Protein AF-0000000076754821 (afdb_homodimer)

Solvent-accessible surface area (backbone atoms only — not comparable to full-atom values): 29978 Å² total; per-residue (Å²): 124,89,83,56,94,43,73,65,55,43,49,50,39,34,31,63,66,45,50,56,69,56,23,41,58,50,40,59,73,61,55,63,76,70,55,84,52,38,42,47,30,32,35,36,52,36,34,38,50,46,60,94,40,93,91,44,78,68,38,46,29,34,50,30,28,48,34,79,29,52,73,53,57,70,22,40,30,56,48,52,44,71,50,54,83,87,37,30,65,67,54,33,46,41,51,37,40,27,59,53,24,62,43,87,67,59,74,90,36,52,41,82,65,49,74,50,35,52,62,70,52,34,85,69,47,65,44,31,31,43,29,30,40,32,53,36,58,37,81,62,72,72,66,73,37,21,52,93,50,56,89,30,49,43,53,21,37,48,38,34,40,90,89,65,43,83,40,38,27,32,66,84,81,66,40,75,61,73,75,44,29,72,59,43,59,56,53,51,50,51,51,52,51,51,53,54,67,24,55,70,67,57,46,67,72,59,60,19,46,53,81,61,37,37,70,66,55,54,47,54,60,53,54,35,52,45,40,77,87,56,53,93,54,52,72,68,61,47,52,58,55,45,53,74,45,33,44,70,40,78,70,48,64,42,74,63,45,96,84,60,62,57,45,64,19,24,28,76,42,67,41,75,90,98,123,90,83,57,94,42,73,64,54,42,50,50,39,34,31,63,68,45,51,55,70,57,24,41,58,50,39,58,72,59,57,62,76,72,54,85,52,39,42,45,30,32,35,37,51,34,35,37,50,46,59,94,41,94,90,47,79,67,39,46,29,35,49,30,29,48,34,78,30,52,74,53,57,70,22,41,30,56,47,50,44,71,50,54,84,88,37,29,66,67,54,33,46,41,50,37,41,29,59,52,24,62,43,84,68,60,75,90,38,51,41,81,66,50,74,50,34,52,62,72,52,36,86,72,46,66,45,33,32,44,30,30,39,33,53,36,57,39,81,63,73,71,66,75,36,21,52,93,50,56,90,28,50,42,54,21,37,48,38,34,39,91,89,66,44,84,41,38,26,32,66,84,80,65,41,76,61,75,76,45,30,70,58,42,58,58,53,50,51,52,50,50,50,51,53,53,68,24,55,70,68,56,45,67,70,58,61,20,45,54,81,61,36,37,69,67,53,54,48,54,61,52,54,34,54,42,39,77,87,56,53,94,54,53,72,68,60,47,50,59,56,46,54,73,44,33,44,72,40,79,71,48,63,43,74,63,43,96,83,59,60,58,44,64,20,22,29,75,42,66,43,75,89,100

Structure (mmCIF, N/CA/C/O backbone):
data_AF-0000000076754821-model_v1
#
loop_
_entity.id
_entity.type
_entity.pdbx_description
1 polymer 'Hydrolase, NUDIX family'
#
loop_
_atom_site.group_PDB
_atom_site.id
_atom_site.type_symbol
_atom_site.label_atom_id
_atom_site.label_alt_id
_atom_site.label_comp_id
_atom_site.label_asym_id
_atom_site.label_entity_id
_atom_site.label_seq_id
_atom_site.pdbx_PDB_ins_code
_atom_site.Cartn_x
_atom_site.Cartn_y
_atom_site.Cartn_z
_atom_site.occupancy
_atom_site.B_iso_or_equiv
_atom_site.auth_seq_id
_atom_site.auth_comp_id
_atom_site.auth_asym_id
_atom_site.auth_atom_id
_atom_site.pdbx_PDB_model_num
ATOM 1 N N . MET A 1 1 ? -34.969 -22.25 -16.438 1 53.53 1 MET A N 1
ATOM 2 C CA . MET A 1 1 ? -33.906 -22.297 -15.438 1 53.53 1 MET A CA 1
ATOM 3 C C . MET A 1 1 ? -33.531 -23.734 -15.094 1 53.53 1 MET A C 1
ATOM 5 O O . MET A 1 1 ? -34.406 -24.578 -14.898 1 53.53 1 MET A O 1
ATOM 9 N N . PRO A 1 2 ? -32.281 -24 -15.359 1 64.25 2 PRO A N 1
ATOM 10 C CA . PRO A 1 2 ? -31.953 -25.391 -15.031 1 64.25 2 PRO A CA 1
ATOM 11 C C . PRO A 1 2 ? -32.375 -25.781 -13.625 1 64.25 2 PRO A C 1
ATOM 13 O O . PRO A 1 2 ? -32.375 -24.953 -12.711 1 64.25 2 PRO A O 1
ATOM 16 N N . GLU A 1 3 ? -33.25 -26.688 -13.469 1 73 3 GLU A N 1
ATOM 17 C CA . GLU A 1 3 ? -33.625 -27.25 -12.18 1 73 3 GLU A CA 1
ATOM 18 C C . GLU A 1 3 ? -32.469 -28.031 -11.562 1 73 3 GLU A C 1
ATOM 20 O O . GLU A 1 3 ? -31.781 -28.766 -12.25 1 73 3 GLU A O 1
ATOM 25 N N . PHE A 1 4 ? -32.062 -27.547 -10.336 1 74.19 4 PHE A N 1
ATOM 26 C CA . PHE A 1 4 ? -30.938 -28.188 -9.688 1 74.19 4 PHE A CA 1
ATOM 27 C C . PHE A 1 4 ? -31.391 -29.016 -8.5 1 74.19 4 PHE A C 1
ATOM 29 O O . PHE A 1 4 ? -32.375 -28.672 -7.816 1 74.19 4 PHE A O 1
ATOM 36 N N . LYS A 1 5 ? -30.719 -30.156 -8.305 1 75.31 5 LYS A N 1
ATOM 37 C CA . LYS A 1 5 ? -31.047 -31.094 -7.227 1 75.31 5 LYS A CA 1
ATOM 38 C C . LYS A 1 5 ? -30.812 -30.453 -5.859 1 75.31 5 LYS A C 1
ATOM 40 O O . LYS A 1 5 ? -31.594 -30.688 -4.926 1 75.31 5 LYS A O 1
ATOM 45 N N . ASP A 1 6 ? -29.828 -29.781 -5.672 1 78.12 6 ASP A N 1
ATOM 46 C CA . ASP A 1 6 ? -29.453 -29.078 -4.441 1 78.12 6 ASP A CA 1
ATOM 47 C C . ASP A 1 6 ? -28.609 -27.844 -4.742 1 78.12 6 ASP A C 1
ATOM 49 O O . ASP A 1 6 ? -28.219 -27.625 -5.887 1 78.12 6 ASP A O 1
ATOM 53 N N . PRO A 1 7 ? -28.562 -27.062 -3.75 1 76.38 7 PRO A N 1
ATOM 54 C CA . PRO A 1 7 ? -27.828 -25.797 -3.926 1 76.38 7 PRO A CA 1
ATOM 55 C C . PRO A 1 7 ? -26.391 -26.016 -4.387 1 76.38 7 PRO A C 1
ATOM 57 O O . PRO A 1 7 ? -25.828 -25.188 -5.113 1 76.38 7 PRO A O 1
ATOM 60 N N . GLN A 1 8 ? -25.859 -27.078 -4.047 1 78.88 8 GLN A N 1
ATOM 61 C CA . GLN A 1 8 ? -24.469 -27.359 -4.426 1 78.88 8 GLN A CA 1
ATOM 62 C C . GLN A 1 8 ? -24.359 -27.641 -5.922 1 78.88 8 GLN A C 1
ATOM 64 O O . GLN A 1 8 ? -23.406 -27.219 -6.574 1 78.88 8 GLN A O 1
ATOM 69 N N . ALA A 1 9 ? -25.234 -28.375 -6.371 1 82 9 ALA A N 1
ATOM 70 C CA . ALA A 1 9 ? -25.266 -28.672 -7.801 1 82 9 ALA A CA 1
ATOM 71 C C . ALA A 1 9 ? -25.484 -27.406 -8.625 1 82 9 ALA A C 1
ATOM 73 O O . ALA A 1 9 ? -24.906 -27.25 -9.695 1 82 9 ALA A O 1
ATOM 74 N N . GLU A 1 10 ? -26.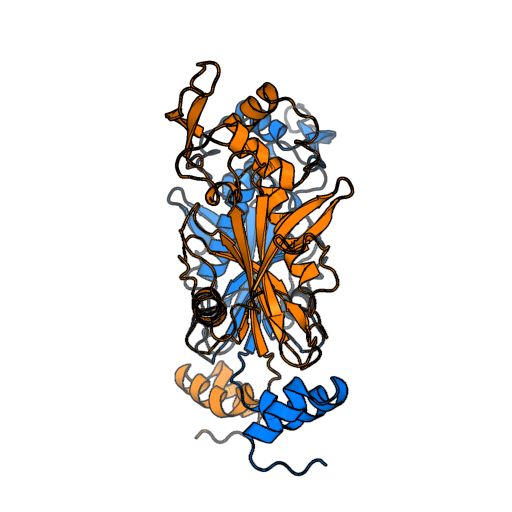359 -26.609 -8.094 1 79.75 10 GLU A N 1
ATOM 75 C CA . GLU A 1 10 ? -26.594 -25.328 -8.75 1 79.75 10 GLU A CA 1
ATOM 76 C C . GLU A 1 10 ? -25.328 -24.484 -8.812 1 79.75 10 GLU A C 1
ATOM 78 O O . GLU A 1 10 ? -24.969 -23.969 -9.875 1 79.75 10 GLU A O 1
ATOM 83 N N . LYS A 1 11 ? -24.703 -24.469 -7.734 1 79.44 11 LYS A N 1
ATOM 84 C CA . LYS A 1 11 ? -23.453 -23.719 -7.656 1 79.44 11 LYS A CA 1
ATOM 85 C C . LYS A 1 11 ? -22.406 -24.281 -8.625 1 79.44 11 LYS A C 1
ATOM 87 O O . LYS A 1 11 ? -21.75 -23.531 -9.344 1 79.44 11 LYS A O 1
ATOM 92 N N . HIS A 1 12 ? -22.297 -25.5 -8.617 1 82.88 12 HIS A N 1
ATOM 93 C CA . HIS A 1 12 ? -21.344 -26.141 -9.5 1 82.88 12 HIS A CA 1
ATOM 94 C C . HIS A 1 12 ? -21.641 -25.844 -10.969 1 82.88 12 HIS A C 1
ATOM 96 O O . HIS A 1 12 ? -20.734 -25.562 -11.75 1 82.88 12 HIS A O 1
ATOM 102 N N . TYR A 1 13 ? -22.859 -25.922 -11.328 1 82.88 13 TYR A N 1
ATOM 103 C CA . TYR A 1 13 ? -23.281 -25.656 -12.703 1 82.88 13 TYR A CA 1
ATOM 104 C C . TYR A 1 13 ? -22.906 -24.234 -13.125 1 82.88 13 TYR A C 1
ATOM 106 O O . TYR A 1 13 ? -22.266 -24.047 -14.164 1 82.88 13 TYR A O 1
ATOM 114 N N . TYR A 1 14 ? -23.172 -23.297 -12.383 1 83.06 14 TYR A N 1
ATOM 115 C CA . TYR A 1 14 ? -22.938 -21.906 -12.766 1 83.06 14 TYR A CA 1
ATOM 116 C C . TYR A 1 14 ? -21.438 -21.578 -12.711 1 83.06 14 TYR A C 1
ATOM 118 O O . TYR A 1 14 ? -20.953 -20.781 -13.5 1 83.06 14 TYR A O 1
ATOM 126 N N . GLU A 1 15 ? -20.766 -22.344 -11.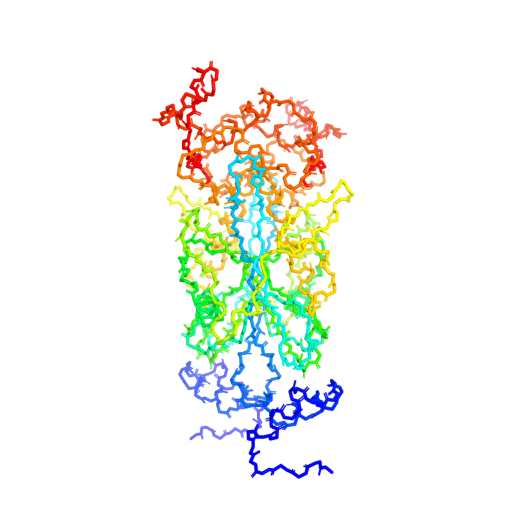898 1 82.25 15 GLU A N 1
ATOM 127 C CA . GLU A 1 15 ? -19.328 -22.078 -11.734 1 82.25 15 GLU A CA 1
ATOM 128 C C . GLU A 1 15 ? -18.531 -22.688 -12.867 1 82.25 15 GLU A C 1
ATOM 130 O O . GLU A 1 15 ? -17.453 -22.188 -13.219 1 82.25 15 GLU A O 1
ATOM 135 N N . THR A 1 16 ? -19.094 -23.781 -13.438 1 83.06 16 THR A N 1
ATOM 136 C CA . THR A 1 16 ? -18.203 -24.547 -14.312 1 83.06 16 THR A CA 1
ATOM 137 C C . THR A 1 16 ? -18.844 -24.766 -15.672 1 83.06 16 THR A C 1
ATOM 139 O O . THR A 1 16 ? -18.141 -25 -16.656 1 83.06 16 THR A O 1
ATOM 142 N N . GLU A 1 17 ? -20.125 -24.719 -15.719 1 83.44 17 GLU A N 1
ATOM 143 C CA . GLU A 1 17 ? -20.812 -25.141 -16.938 1 83.44 17 GLU A CA 1
ATOM 144 C C . GLU A 1 17 ? -21.484 -23.969 -17.625 1 83.44 17 GLU A C 1
ATOM 146 O O . GLU A 1 17 ? -21.469 -23.875 -18.859 1 83.44 17 GLU A O 1
ATOM 151 N N . ALA A 1 18 ? -22.016 -23.062 -16.859 1 80.75 18 ALA A N 1
ATOM 152 C CA . ALA A 1 18 ? -22.734 -21.922 -17.406 1 80.75 18 ALA A CA 1
ATOM 153 C C . ALA A 1 18 ? -21.781 -20.906 -18.016 1 80.75 18 ALA A C 1
ATOM 155 O O . ALA A 1 18 ? -20.562 -21.031 -17.875 1 80.75 18 ALA A O 1
ATOM 156 N N . SER A 1 19 ? -22.312 -20.047 -18.828 1 84.31 19 SER A N 1
ATOM 157 C CA . SER A 1 19 ? -21.5 -18.938 -19.344 1 84.31 19 SER A CA 1
ATOM 158 C C . SER A 1 19 ? -21.109 -17.969 -18.234 1 84.31 19 SER A C 1
ATOM 160 O O . SER A 1 19 ? -21.719 -17.969 -17.156 1 84.31 19 SER A O 1
ATOM 162 N N . GLN A 1 20 ? -20.125 -17.266 -18.547 1 84 20 GLN A N 1
ATOM 163 C CA . GLN A 1 20 ? -19.688 -16.281 -17.547 1 84 20 GLN A CA 1
ATOM 164 C C . GLN A 1 20 ? -20.812 -15.297 -17.219 1 84 20 GLN A C 1
ATOM 166 O O . GLN A 1 20 ? -21 -14.922 -16.062 1 84 20 GLN A O 1
ATOM 171 N N . GLU A 1 21 ? -21.531 -14.836 -18.234 1 82.94 21 GLU A N 1
ATOM 172 C CA . GLU A 1 21 ? -22.625 -13.898 -18.031 1 82.94 21 GLU A CA 1
ATOM 173 C C . GLU A 1 21 ? -23.703 -14.484 -17.125 1 82.94 21 GLU A C 1
ATOM 175 O O . GLU A 1 21 ? -24.203 -13.797 -16.234 1 82.94 21 GLU A O 1
ATOM 180 N N . GLU A 1 22 ? -24.016 -15.789 -17.391 1 81.81 22 GLU A N 1
ATOM 181 C CA . GLU A 1 22 ? -25.016 -16.469 -16.547 1 81.81 22 GLU A CA 1
ATOM 182 C C . GLU A 1 22 ? -24.516 -16.609 -15.117 1 81.81 22 GLU A C 1
ATOM 184 O O . GLU A 1 22 ? -25.297 -16.438 -14.172 1 81.81 22 GLU A O 1
ATOM 189 N N . PHE A 1 23 ? -23.312 -16.922 -15.031 1 81.44 23 PHE A N 1
ATOM 190 C CA . PHE A 1 23 ? -22.734 -17.047 -13.703 1 81.44 23 PHE A CA 1
ATOM 191 C C . PHE A 1 23 ? -22.812 -15.719 -12.945 1 81.44 23 PHE A C 1
ATOM 193 O O . PHE A 1 23 ? -23.219 -15.688 -11.781 1 81.44 23 PHE A O 1
ATOM 200 N N . LEU A 1 24 ? -22.422 -14.617 -13.625 1 81.12 24 LEU A N 1
ATOM 201 C CA . LEU A 1 24 ? -22.406 -13.312 -12.969 1 81.12 24 LEU A CA 1
ATOM 202 C C . LEU A 1 24 ? -23.812 -12.922 -12.5 1 81.12 24 LEU A C 1
ATOM 204 O O . LEU A 1 24 ? -23.969 -12.367 -11.414 1 81.12 24 LEU A O 1
ATOM 208 N N . SER A 1 25 ? -24.812 -13.125 -13.305 1 76.88 25 SER A N 1
ATOM 209 C CA . SER A 1 25 ? -26.188 -12.836 -12.938 1 76.88 25 SER A CA 1
ATOM 210 C C . SER A 1 25 ? -26.625 -13.664 -11.734 1 76.88 25 SER A C 1
ATOM 212 O O . SER A 1 25 ? -27.266 -13.141 -10.812 1 76.88 25 SER A O 1
ATOM 214 N N . TRP A 1 26 ? -26.281 -14.953 -11.797 1 75 26 TRP A N 1
ATOM 215 C CA . TRP A 1 26 ? -26.609 -15.867 -10.711 1 75 26 TRP A CA 1
ATOM 216 C C . TRP A 1 26 ? -25.906 -15.461 -9.422 1 75 26 TRP A C 1
ATOM 218 O O . TRP A 1 26 ? -26.5 -15.461 -8.352 1 75 26 TRP A O 1
ATOM 228 N N . TYR A 1 27 ? -24.625 -15.148 -9.531 1 76.25 27 TYR A N 1
ATOM 229 C CA . TYR A 1 27 ? -23.781 -14.797 -8.398 1 76.25 27 TYR A CA 1
ATOM 230 C C . TYR A 1 27 ? -24.281 -13.539 -7.703 1 76.25 27 TYR A C 1
ATOM 232 O O . TYR A 1 27 ? -24.328 -13.477 -6.473 1 76.25 27 TYR A O 1
ATOM 240 N N . GLN A 1 28 ? -24.672 -12.539 -8.391 1 72.06 28 GLN A N 1
ATOM 241 C CA . GLN A 1 28 ? -25.156 -11.273 -7.859 1 72.06 28 GLN A CA 1
ATOM 242 C C . GLN A 1 28 ? -26.438 -11.469 -7.047 1 72.06 28 GLN A C 1
ATOM 244 O O . GLN A 1 28 ? -26.703 -10.734 -6.098 1 72.06 28 GLN A O 1
ATOM 249 N N . LYS A 1 29 ? -27.172 -12.469 -7.473 1 68.44 29 LYS A N 1
ATOM 250 C CA . LYS A 1 29 ? -28.469 -12.695 -6.828 1 68.44 29 LYS A CA 1
ATOM 251 C C . LYS A 1 29 ? -28.312 -13.531 -5.562 1 68.44 29 LYS A C 1
ATOM 253 O O . LYS A 1 29 ? -29.094 -13.398 -4.621 1 68.44 29 LYS A O 1
ATOM 258 N N . GLN A 1 30 ? -27.328 -14.477 -5.547 1 63.69 30 GLN A N 1
ATOM 259 C CA . GLN A 1 30 ? -27.281 -15.461 -4.469 1 63.69 30 GLN A CA 1
ATOM 260 C C . GLN A 1 30 ? -26.188 -15.109 -3.459 1 63.69 30 GLN A C 1
ATOM 262 O O . GLN A 1 30 ? -26.453 -15 -2.262 1 63.69 30 GLN A O 1
ATOM 267 N N . GLU A 1 31 ? -24.922 -15.219 -3.799 1 55.06 31 GLU A N 1
ATOM 268 C CA . GLU A 1 31 ? -23.781 -15.398 -2.92 1 55.06 31 GLU A CA 1
ATOM 269 C C . GLU A 1 31 ? -23.219 -14.062 -2.459 1 55.06 31 GLU A C 1
ATOM 271 O O . GLU A 1 31 ? -22.844 -13.898 -1.293 1 55.06 31 GLU A O 1
ATOM 276 N N . PHE A 1 32 ? -23.172 -13.109 -3.297 1 53.16 32 PHE A N 1
ATOM 277 C CA . PHE A 1 32 ? -22.422 -11.906 -2.973 1 53.16 32 PHE A CA 1
ATOM 278 C C . PHE A 1 32 ? -23.047 -11.172 -1.794 1 53.16 32 PHE A C 1
ATOM 280 O O . PHE A 1 32 ? -22.344 -10.672 -0.917 1 53.16 32 PHE A O 1
ATOM 287 N N . PRO A 1 33 ? -24.312 -11.391 -1.647 1 54.88 33 PRO A N 1
ATOM 288 C CA . PRO A 1 33 ? -24.922 -10.641 -0.546 1 54.88 33 PRO A CA 1
ATOM 289 C C . PRO A 1 33 ? -24.594 -11.227 0.823 1 54.88 33 PRO A C 1
ATOM 291 O O . PRO A 1 33 ? -24.703 -10.539 1.84 1 54.88 33 PRO A O 1
ATOM 294 N N . ASN A 1 34 ? -24 -12.445 0.832 1 63.81 34 ASN A N 1
ATOM 295 C CA . ASN A 1 34 ? -24 -13.086 2.141 1 63.81 34 ASN A CA 1
ATOM 296 C C . ASN A 1 34 ? -22.625 -13.078 2.773 1 63.81 34 ASN A C 1
ATOM 298 O O . ASN A 1 34 ? -22.438 -13.555 3.896 1 63.81 34 ASN A O 1
ATOM 302 N N . TYR A 1 35 ? -21.656 -12.484 2.145 1 74.81 35 TYR A N 1
ATOM 303 C CA . TYR A 1 35 ? -20.328 -12.461 2.764 1 74.81 35 TYR A CA 1
ATOM 304 C C . TYR A 1 35 ? -20.109 -11.156 3.516 1 74.81 35 TYR A C 1
ATOM 306 O O . TYR A 1 35 ? -20.516 -10.086 3.055 1 74.81 35 TYR A O 1
ATOM 314 N N . PRO A 1 36 ? -19.562 -11.344 4.789 1 86 36 PRO A N 1
ATOM 315 C CA . PRO A 1 36 ? -19.219 -10.102 5.484 1 86 36 PRO A CA 1
ATOM 316 C C . PRO A 1 36 ? -18.25 -9.234 4.695 1 86 36 PRO A C 1
ATOM 318 O O . PRO A 1 36 ? -17.344 -9.75 4.031 1 86 36 PRO A O 1
ATOM 321 N N . LYS A 1 37 ? -18.578 -7.992 4.66 1 90.88 37 LYS A N 1
ATOM 322 C CA . LYS A 1 37 ? -17.734 -7.023 3.955 1 90.88 37 LYS A CA 1
ATOM 323 C C . LYS A 1 37 ? -17.344 -5.875 4.875 1 90.88 37 LYS A C 1
ATOM 325 O O . LYS A 1 37 ? -18.156 -5.371 5.641 1 90.88 37 LYS A O 1
ATOM 330 N N . PRO A 1 38 ? -16.094 -5.504 4.84 1 94 38 PRO A N 1
ATOM 331 C CA . PRO A 1 38 ? -15.688 -4.332 5.621 1 94 38 PRO A CA 1
ATOM 332 C C . PRO A 1 38 ? -16.078 -3.014 4.957 1 94 38 PRO A C 1
ATOM 334 O O . PRO A 1 38 ? -16.281 -2.969 3.74 1 94 38 PRO A O 1
ATOM 337 N N . ALA A 1 39 ? -16.266 -1.979 5.84 1 93.75 39 ALA A N 1
ATOM 338 C CA . ALA A 1 39 ? -16.219 -0.632 5.273 1 93.75 39 ALA A CA 1
ATOM 339 C C . ALA A 1 39 ? -14.812 -0.26 4.836 1 93.75 39 ALA A C 1
ATOM 341 O O . ALA A 1 39 ? -13.828 -0.761 5.395 1 93.75 39 ALA A O 1
ATOM 342 N N . LEU A 1 40 ? -14.75 0.539 3.818 1 96.81 40 LEU A N 1
ATOM 343 C CA . LEU A 1 40 ? -13.461 0.972 3.291 1 96.81 40 LEU A CA 1
ATOM 344 C C . LEU A 1 40 ? -13.312 2.486 3.398 1 96.81 40 LEU A C 1
ATOM 346 O O . LEU A 1 40 ? -14.172 3.234 2.934 1 96.81 40 LEU A O 1
ATOM 350 N N . THR A 1 41 ? -12.211 2.924 4.078 1 97.38 41 THR A N 1
ATOM 351 C CA . THR A 1 41 ? -11.906 4.348 4.184 1 97.38 41 THR A CA 1
ATOM 352 C C . THR A 1 41 ? -10.523 4.652 3.627 1 97.38 41 THR A C 1
ATOM 354 O O . THR A 1 41 ? -9.742 3.738 3.355 1 97.38 41 THR A O 1
ATOM 357 N N . VAL A 1 42 ? -10.281 5.906 3.318 1 98.5 42 VAL A N 1
ATOM 358 C CA . VAL A 1 42 ? -8.93 6.41 3.104 1 98.5 42 VAL A CA 1
ATOM 359 C C . VAL A 1 42 ? -8.531 7.34 4.25 1 98.5 42 VAL A C 1
ATOM 361 O O . VAL A 1 42 ? -9.383 8.047 4.801 1 98.5 42 VAL A O 1
ATOM 364 N N . ASP A 1 43 ? -7.344 7.289 4.66 1 98.56 43 ASP A N 1
ATOM 365 C CA . ASP A 1 43 ? -6.695 8.219 5.586 1 98.56 43 ASP A CA 1
ATOM 366 C C . ASP A 1 43 ? -5.465 8.859 4.949 1 98.56 43 ASP A C 1
ATOM 368 O O . ASP A 1 43 ? -4.656 8.172 4.32 1 98.56 43 ASP A O 1
ATOM 372 N N . ASN A 1 44 ? -5.305 10.148 5.078 1 98.38 44 ASN A N 1
ATOM 373 C CA . ASN A 1 44 ? -4.328 10.859 4.254 1 98.38 44 ASN A CA 1
ATOM 374 C C . ASN A 1 44 ? -3.314 11.609 5.105 1 98.38 44 ASN A C 1
ATOM 376 O O . ASN A 1 44 ? -3.682 12.5 5.879 1 98.38 44 ASN A O 1
ATOM 380 N N . VAL A 1 45 ? -2.055 11.195 4.984 1 98.56 45 VAL A N 1
ATOM 381 C CA . VAL A 1 45 ? -0.931 11.93 5.551 1 98.56 45 VAL A CA 1
ATOM 382 C C . VAL A 1 45 ? -0.54 13.07 4.613 1 98.56 45 VAL A C 1
ATOM 384 O O . VAL A 1 45 ? 0.234 12.875 3.674 1 98.56 45 VAL A O 1
ATOM 387 N N . ILE A 1 46 ? -1.061 14.227 4.871 1 97.38 46 ILE A N 1
ATOM 388 C CA . ILE A 1 46 ? -0.852 15.383 4.008 1 97.38 46 ILE A CA 1
ATOM 389 C C . ILE A 1 46 ? 0.272 16.25 4.57 1 97.38 46 ILE A C 1
ATOM 391 O O . ILE A 1 46 ? 0.158 16.797 5.676 1 97.38 46 ILE A O 1
ATOM 395 N N . LEU A 1 47 ? 1.309 16.438 3.762 1 96.94 47 LEU A N 1
ATOM 396 C CA . LEU A 1 47 ? 2.521 17.109 4.219 1 96.94 47 LEU A CA 1
ATOM 397 C C . LEU A 1 47 ? 2.762 18.391 3.436 1 96.94 47 LEU A C 1
ATOM 399 O O . LEU A 1 47 ? 2.502 18.453 2.232 1 96.94 47 LEU A O 1
ATOM 403 N N . ARG A 1 48 ? 3.281 19.359 4.098 1 94.62 48 ARG A N 1
ATOM 404 C CA . ARG A 1 48 ? 3.793 20.562 3.449 1 94.62 48 ARG A CA 1
ATOM 405 C C . ARG A 1 48 ? 5.082 21.031 4.117 1 94.62 48 ARG A C 1
ATOM 407 O O . ARG A 1 48 ? 5.344 20.703 5.273 1 94.62 48 ARG A O 1
ATOM 414 N N . TRP A 1 49 ? 5.91 21.656 3.301 1 93 49 TRP A N 1
ATOM 415 C CA . TRP A 1 49 ? 7.082 22.391 3.783 1 93 49 TRP A CA 1
ATOM 416 C C . TRP A 1 49 ? 6.77 23.859 3.965 1 93 49 TRP A C 1
ATOM 418 O O . TRP A 1 49 ? 6.387 24.547 3.01 1 93 49 TRP A O 1
ATOM 428 N N . TYR A 1 50 ? 6.883 24.297 5.266 1 90.75 50 TYR A N 1
ATOM 429 C CA . TYR A 1 50 ? 6.336 25.625 5.551 1 90.75 50 TYR A CA 1
ATOM 430 C C . TYR A 1 50 ? 7.305 26.438 6.391 1 90.75 50 TYR A C 1
ATOM 432 O O . TYR A 1 50 ? 7.918 25.922 7.328 1 90.75 50 TYR A O 1
ATOM 440 N N . GLN A 1 51 ? 7.449 27.703 5.973 1 85.81 51 GLN A N 1
ATOM 441 C CA . GLN A 1 51 ? 8.211 28.703 6.719 1 85.81 51 GLN A CA 1
ATOM 442 C C . GLN A 1 51 ? 7.371 29.938 6.988 1 85.81 51 GLN A C 1
ATOM 444 O O . GLN A 1 51 ? 7.043 30.688 6.066 1 85.81 51 GLN A O 1
ATOM 449 N N . ALA A 1 52 ? 7.016 30.109 8.273 1 78 52 ALA A N 1
ATOM 450 C CA . ALA A 1 52 ? 6.168 31.25 8.648 1 78 52 ALA A CA 1
ATOM 451 C C . ALA A 1 52 ? 6.93 32.562 8.523 1 78 52 ALA A C 1
ATOM 453 O O . ALA A 1 52 ? 6.391 33.562 8.039 1 78 52 ALA A O 1
ATOM 454 N N . ASP A 1 53 ? 8.133 32.594 9.062 1 82.31 53 ASP A N 1
ATOM 455 C CA . ASP A 1 53 ? 9.023 33.75 9.094 1 82.31 53 ASP A CA 1
ATOM 456 C C . ASP A 1 53 ? 10.383 33.406 8.484 1 82.31 53 ASP A C 1
ATOM 458 O O . ASP A 1 53 ? 10.992 32.406 8.828 1 82.31 53 ASP A O 1
ATOM 462 N N . PRO A 1 54 ? 10.781 34.219 7.574 1 78.5 54 PRO A N 1
ATOM 463 C CA . PRO A 1 54 ? 12.07 33.969 6.938 1 78.5 54 PRO A CA 1
ATOM 464 C C . PRO A 1 54 ? 13.203 33.812 7.949 1 78.5 54 PRO A C 1
ATOM 466 O O . PRO A 1 54 ? 14.234 33.188 7.633 1 78.5 54 PRO A O 1
ATOM 469 N N . GLU A 1 55 ? 12.977 34.375 9.109 1 83.31 55 GLU A N 1
ATOM 470 C CA . GLU A 1 55 ? 14.016 34.281 10.133 1 83.31 55 GLU A CA 1
ATOM 471 C C . GLU A 1 55 ? 13.93 32.969 10.906 1 83.31 55 GLU A C 1
ATOM 473 O O . GLU A 1 55 ? 14.852 32.625 11.641 1 83.31 55 GLU A O 1
ATOM 478 N N . GLU A 1 56 ? 12.852 32.281 10.656 1 83.69 56 GLU A N 1
ATOM 479 C CA . GLU A 1 56 ? 12.656 30.984 11.336 1 83.69 56 GLU A CA 1
ATOM 480 C C . GLU A 1 56 ? 12.977 29.812 10.414 1 83.69 56 GLU A C 1
ATOM 482 O O . GLU A 1 56 ? 12.852 29.922 9.195 1 83.69 56 GLU A O 1
ATOM 487 N N . ALA A 1 57 ? 13.367 28.766 11.023 1 87.12 57 ALA A N 1
ATOM 488 C CA . ALA A 1 57 ? 13.656 27.562 10.25 1 87.12 57 ALA A CA 1
ATOM 489 C C . ALA A 1 57 ? 12.375 26.969 9.672 1 87.12 57 ALA A C 1
ATOM 491 O O . ALA A 1 57 ? 11.328 26.969 10.32 1 87.12 57 ALA A O 1
ATOM 492 N N . PRO A 1 58 ? 12.453 26.547 8.422 1 89.81 58 PRO A N 1
ATOM 493 C CA . PRO A 1 58 ? 11.289 25.859 7.859 1 89.81 58 PRO A CA 1
ATOM 494 C C . PRO A 1 58 ? 10.969 24.547 8.586 1 89.81 58 PRO A C 1
ATOM 496 O O . PRO A 1 58 ? 11.836 23.969 9.242 1 89.81 58 PRO A O 1
ATOM 499 N N . GLN A 1 59 ? 9.695 24.219 8.508 1 92.81 59 GLN A N 1
ATOM 500 C CA . GLN A 1 59 ? 9.219 23.016 9.195 1 92.81 59 GLN A CA 1
ATOM 501 C C . GLN A 1 59 ? 8.445 22.109 8.242 1 92.81 59 GLN A C 1
ATOM 503 O O . GLN A 1 59 ? 7.781 22.594 7.316 1 92.81 59 GLN A O 1
ATOM 508 N N . LEU A 1 60 ? 8.633 20.812 8.469 1 96.12 60 LEU A N 1
ATOM 509 C CA . LEU A 1 60 ? 7.699 19.844 7.871 1 96.12 60 LEU A CA 1
ATOM 510 C C . LEU A 1 60 ? 6.402 19.781 8.672 1 96.12 60 LEU A C 1
ATOM 512 O O . LEU A 1 60 ? 6.426 19.531 9.875 1 96.12 60 LEU A O 1
ATOM 516 N N . GLN A 1 61 ? 5.309 20.016 7.949 1 96.06 61 GLN A N 1
ATOM 517 C CA . GLN A 1 61 ? 4.047 20.062 8.672 1 96.06 61 GLN A CA 1
ATOM 518 C C . GLN A 1 61 ? 3.074 19 8.148 1 96.06 61 GLN A C 1
ATOM 520 O O . GLN A 1 61 ? 3.086 18.688 6.961 1 96.06 61 GLN A O 1
ATOM 525 N N . LEU A 1 62 ? 2.293 18.531 9.055 1 97.12 62 LEU A N 1
ATOM 526 C CA . LEU A 1 62 ? 1.244 17.547 8.82 1 97.12 62 LEU A CA 1
ATOM 527 C C . LEU A 1 62 ? -0.135 18.156 9.047 1 97.12 62 LEU A C 1
ATOM 529 O O . LEU A 1 62 ? -0.359 18.828 10.062 1 97.12 62 LEU A O 1
ATOM 533 N N . LEU A 1 63 ? -1.071 17.906 8.117 1 96.12 63 LEU A N 1
ATOM 534 C CA . LEU A 1 63 ? -2.434 18.406 8.273 1 96.12 63 LEU A CA 1
ATOM 535 C C . LEU A 1 63 ? -3.273 17.438 9.109 1 96.12 63 LEU A C 1
ATOM 537 O O . LEU A 1 63 ? -3.35 16.25 8.805 1 96.12 63 LEU A O 1
ATOM 541 N N . LEU A 1 64 ? -3.844 17.969 10.164 1 96.19 64 LEU A N 1
ATOM 542 C CA . LEU A 1 64 ? -4.766 17.219 11.008 1 96.19 64 LEU A CA 1
ATOM 543 C C . LEU A 1 64 ? -6.109 17.922 11.109 1 96.19 64 LEU A C 1
ATOM 545 O O . LEU A 1 64 ? -6.195 19.141 10.883 1 96.19 64 LEU A O 1
ATOM 549 N N . ILE A 1 65 ? -7.129 17.188 11.406 1 93.19 65 ILE A N 1
ATOM 550 C CA . ILE A 1 65 ? -8.453 17.734 11.664 1 93.19 65 ILE A CA 1
ATOM 551 C C . ILE A 1 65 ? -8.93 17.297 13.047 1 93.19 65 ILE A C 1
ATOM 553 O O . ILE A 1 65 ? -8.656 16.188 13.484 1 93.19 65 ILE A O 1
ATOM 557 N N . LYS A 1 66 ? -9.648 18.172 13.672 1 91.31 66 LYS A N 1
ATOM 558 C CA . LYS A 1 66 ? -10.234 17.828 14.961 1 91.31 66 LYS A CA 1
ATOM 559 C C . LYS A 1 66 ? -11.602 17.172 14.789 1 91.31 66 LYS A C 1
ATOM 561 O O . LYS A 1 66 ? -12.477 17.734 14.117 1 91.31 66 LYS A O 1
ATOM 566 N N . ARG A 1 67 ? -11.781 15.992 15.367 1 89.31 67 ARG A N 1
ATOM 567 C CA . ARG A 1 67 ? -13.047 15.281 15.227 1 89.31 67 ARG A CA 1
ATOM 568 C C . ARG A 1 67 ? -14.148 15.961 16.047 1 89.31 67 ARG A C 1
ATOM 570 O O . ARG A 1 67 ? -13.938 16.297 17.203 1 89.31 67 ARG A O 1
ATOM 577 N N . LYS A 1 68 ? -15.328 16.016 15.469 1 83.19 68 LYS A N 1
ATOM 578 C CA . LYS A 1 68 ? -16.453 16.703 16.094 1 83.19 68 LYS A CA 1
ATOM 579 C C . LYS A 1 68 ? -17.531 15.719 16.516 1 83.19 68 LYS A C 1
ATOM 581 O O . LYS A 1 68 ? -18.609 16.125 16.953 1 83.19 68 LYS A O 1
ATOM 586 N N . ALA A 1 69 ? -17.297 14.477 16.312 1 79.56 69 ALA A N 1
ATOM 587 C CA . ALA A 1 69 ? -18.281 13.445 16.656 1 79.56 69 ALA A CA 1
ATOM 588 C C . ALA A 1 69 ? -17.578 12.195 17.188 1 79.56 69 ALA A C 1
ATOM 590 O O . ALA A 1 69 ? -16.391 11.977 16.938 1 79.56 69 ALA A O 1
ATOM 591 N N . HIS A 1 70 ? -18.438 11.477 17.938 1 84.69 70 HIS A N 1
ATOM 592 C CA . HIS A 1 70 ? -17.953 10.164 18.375 1 84.69 70 HIS A CA 1
ATOM 593 C C . HIS A 1 70 ? -17.766 9.234 17.172 1 84.69 70 HIS A C 1
ATOM 595 O O . HIS A 1 70 ? -18.469 9.367 16.156 1 84.69 70 HIS A O 1
ATOM 601 N N . PRO A 1 71 ? -16.859 8.25 17.203 1 88.94 71 PRO A N 1
ATOM 602 C CA . PRO A 1 71 ? -15.906 8.062 18.312 1 88.94 71 PRO A CA 1
ATOM 603 C C . PRO A 1 71 ? -14.734 9.039 18.266 1 88.94 71 PRO A C 1
ATOM 605 O O . PRO A 1 71 ? -14.523 9.703 17.234 1 88.94 71 PRO A O 1
ATOM 608 N N . PHE A 1 72 ? -13.961 9.203 19.391 1 89.88 72 PHE A N 1
ATOM 609 C CA . PHE A 1 72 ? -12.766 10.031 19.516 1 89.88 72 PHE A CA 1
ATOM 610 C C . PHE A 1 72 ? -13.109 11.508 19.391 1 89.88 72 PHE A C 1
ATOM 612 O O . PHE A 1 72 ? -12.398 12.258 18.719 1 89.88 72 PHE A O 1
ATOM 619 N N . LEU A 1 73 ? -14.258 11.859 19.922 1 86.5 73 LEU A N 1
ATOM 620 C CA . LEU A 1 73 ? -14.664 13.258 19.938 1 86.5 73 LEU A CA 1
ATOM 621 C C . LEU A 1 73 ? -13.562 14.141 20.531 1 86.5 73 LEU A C 1
ATOM 623 O O . LEU A 1 73 ? -13.039 13.836 21.609 1 86.5 73 LEU A O 1
ATOM 627 N N . GLY A 1 74 ? -13.172 15.18 19.719 1 88.5 74 GLY A N 1
ATOM 628 C CA . GLY A 1 74 ? -12.203 16.141 20.219 1 88.5 74 GLY A CA 1
ATOM 629 C C . GLY A 1 74 ? -10.766 15.758 19.906 1 88.5 74 GLY A C 1
ATOM 630 O O . GLY A 1 74 ? -9.844 16.547 20.109 1 88.5 74 GLY A O 1
ATOM 631 N N . HIS A 1 75 ? -10.547 14.539 19.453 1 93.75 75 HIS A N 1
ATOM 632 C CA . HIS A 1 75 ? -9.203 14.102 19.094 1 93.75 75 HIS A CA 1
ATOM 633 C C . HIS A 1 75 ? -8.836 14.555 17.688 1 93.75 75 HIS A C 1
ATOM 635 O O . HIS A 1 75 ? -9.711 14.742 16.828 1 93.75 75 HIS A O 1
ATOM 641 N N . TYR A 1 76 ? -7.578 14.773 17.484 1 96.19 76 TYR A N 1
ATOM 642 C CA . TYR A 1 76 ? -7.086 15.023 16.141 1 96.19 76 TYR A CA 1
ATOM 643 C C . TYR A 1 76 ? -7.035 13.727 15.328 1 96.19 76 TYR A C 1
ATOM 645 O O . TYR A 1 76 ? -6.773 12.656 15.875 1 96.19 76 TYR A O 1
ATOM 653 N N . ALA A 1 77 ? -7.324 13.891 14.047 1 96.75 77 ALA A N 1
ATOM 654 C CA . ALA A 1 77 ? -7.312 12.758 13.125 1 96.75 77 ALA A CA 1
ATOM 655 C C . ALA A 1 77 ? -6.777 13.18 11.758 1 96.75 77 ALA A C 1
ATOM 657 O O . ALA A 1 77 ? -6.727 14.367 11.438 1 96.75 77 ALA A O 1
ATOM 658 N N . LEU A 1 78 ? -6.27 12.18 11.094 1 97.62 78 LEU A N 1
ATOM 659 C CA . LEU A 1 78 ? -5.957 12.391 9.68 1 97.62 78 LEU A CA 1
ATOM 660 C C . LEU A 1 78 ? -7.223 12.672 8.883 1 97.62 78 LEU A C 1
ATOM 662 O O . LEU A 1 78 ? -8.266 12.055 9.117 1 97.62 78 LEU A O 1
ATOM 666 N N . PRO A 1 79 ? -7.102 13.648 7.941 1 96.44 79 PRO A N 1
ATOM 667 C CA . PRO A 1 79 ? -8.242 13.766 7.023 1 96.44 79 PRO A CA 1
ATOM 668 C C . PRO A 1 79 ? -8.516 12.477 6.258 1 96.44 79 PRO A C 1
ATOM 670 O O . PRO A 1 79 ? -7.582 11.766 5.875 1 96.44 79 PRO A O 1
ATOM 673 N N . GLY A 1 80 ? -9.711 12.164 6.078 1 95.75 80 GLY A N 1
ATOM 674 C CA . GLY A 1 80 ? -10.109 10.961 5.367 1 95.75 80 GLY A CA 1
ATOM 675 C C . GLY A 1 80 ? -11.609 10.727 5.375 1 95.75 80 GLY A C 1
ATOM 676 O O . GLY A 1 80 ? -12.375 11.586 5.812 1 95.75 80 GLY A O 1
ATOM 677 N N . GLY A 1 81 ? -12.047 9.578 4.891 1 94.94 81 GLY A N 1
ATOM 678 C CA . GLY A 1 81 ? -13.461 9.234 4.809 1 94.94 81 GLY A CA 1
ATOM 679 C C . GLY A 1 81 ? -13.719 7.969 4.02 1 94.94 81 GLY A C 1
ATOM 680 O O . GLY A 1 81 ? -12.781 7.289 3.6 1 94.94 81 GLY A O 1
ATOM 681 N N . PHE A 1 82 ? -14.945 7.66 3.891 1 94.81 82 PHE A N 1
ATOM 682 C CA . PHE A 1 82 ? -15.359 6.418 3.248 1 94.81 82 PHE A CA 1
ATOM 683 C C . PHE A 1 82 ? -15.164 6.496 1.74 1 94.81 82 PHE A C 1
ATOM 685 O O . PHE A 1 82 ? -15.406 7.539 1.13 1 94.81 82 PHE A O 1
ATOM 692 N N . VAL A 1 83 ? -14.727 5.344 1.17 1 97.06 83 VAL A N 1
ATOM 693 C CA . VAL A 1 83 ? -14.602 5.219 -0.278 1 97.06 83 VAL A CA 1
ATOM 694 C C . VAL A 1 83 ? -15.969 4.906 -0.887 1 97.06 83 VAL A C 1
ATOM 696 O O . VAL A 1 83 ? -16.719 4.094 -0.351 1 97.06 83 VAL A O 1
ATOM 699 N N . GLU A 1 84 ? -16.234 5.547 -1.978 1 95.5 84 GLU A N 1
ATOM 700 C CA . GLU A 1 84 ? -17.5 5.305 -2.686 1 95.5 84 GLU A CA 1
ATOM 701 C C . GLU A 1 84 ? -17.312 4.285 -3.807 1 95.5 84 GLU A C 1
ATOM 703 O O . GLU A 1 84 ? -16.188 4.078 -4.285 1 95.5 84 GLU A O 1
ATOM 708 N N . PRO A 1 85 ? -18.391 3.652 -4.293 1 94.12 85 PRO A N 1
ATOM 709 C CA . PRO A 1 85 ? -18.297 2.523 -5.219 1 94.12 85 PRO A CA 1
ATOM 710 C C . PRO A 1 85 ? -17.703 2.918 -6.57 1 94.12 85 PRO A C 1
ATOM 712 O O . PRO A 1 85 ? -17.109 2.08 -7.258 1 94.12 85 PRO A O 1
ATOM 715 N N . ASP A 1 86 ? -17.797 4.156 -6.992 1 95.56 86 ASP A N 1
ATOM 716 C CA . ASP A 1 86 ? -17.438 4.547 -8.352 1 95.56 86 ASP A CA 1
ATOM 717 C C . ASP A 1 86 ? -16.078 5.246 -8.375 1 95.56 86 ASP A C 1
ATOM 719 O O . ASP A 1 86 ? -15.758 5.945 -9.336 1 95.56 86 ASP A O 1
ATOM 723 N N . GLU A 1 87 ? -15.273 5.059 -7.34 1 97.56 87 GLU A N 1
ATOM 724 C CA . GLU A 1 87 ? -13.961 5.695 -7.285 1 97.56 87 GLU A CA 1
ATOM 725 C C . GLU A 1 87 ? -12.898 4.73 -6.754 1 97.56 87 GLU A C 1
ATOM 727 O O . GLU A 1 87 ? -13.227 3.758 -6.07 1 97.56 87 GLU A O 1
ATOM 732 N N . ASP A 1 88 ? -11.68 4.938 -7.16 1 97.56 88 ASP A N 1
ATOM 733 C CA . ASP A 1 88 ? -10.586 4.242 -6.492 1 97.56 88 ASP A CA 1
ATOM 734 C C . ASP A 1 88 ? -10.125 5.004 -5.25 1 97.56 88 ASP A C 1
ATOM 736 O O . ASP A 1 88 ? -10.719 6.016 -4.879 1 97.56 88 ASP A O 1
ATOM 740 N N . THR A 1 89 ? -9.094 4.492 -4.605 1 98.25 89 THR A N 1
ATOM 741 C CA . THR A 1 89 ? -8.711 5.074 -3.322 1 98.25 89 THR A CA 1
ATOM 742 C C . THR A 1 89 ? -8.062 6.441 -3.521 1 98.25 89 THR A C 1
ATOM 744 O O . THR A 1 89 ? -8.203 7.328 -2.674 1 98.25 89 THR A O 1
ATOM 747 N N . THR A 1 90 ? -7.336 6.664 -4.633 1 98.31 90 THR A N 1
ATOM 748 C CA . THR A 1 90 ? -6.75 7.969 -4.93 1 98.31 90 THR A CA 1
ATOM 749 C C . THR A 1 90 ? -7.84 9.008 -5.184 1 98.31 90 THR A C 1
ATOM 751 O O . THR A 1 90 ? -7.773 10.125 -4.664 1 98.31 90 THR A O 1
ATOM 754 N N . GLN A 1 91 ? -8.805 8.641 -5.926 1 98.06 91 GLN A N 1
ATOM 755 C CA . GLN A 1 91 ? -9.938 9.523 -6.184 1 98.06 91 GLN A CA 1
ATOM 756 C C . GLN A 1 91 ? -10.672 9.867 -4.895 1 98.06 91 GLN A C 1
ATOM 758 O O . GLN A 1 91 ? -11.094 11.008 -4.699 1 98.06 91 GLN A O 1
ATOM 763 N N . ALA A 1 92 ? -10.859 8.859 -4.055 1 97.88 92 ALA A N 1
ATOM 764 C CA . ALA A 1 92 ? -11.477 9.102 -2.754 1 97.88 92 ALA A CA 1
ATOM 765 C C . ALA A 1 92 ? -10.664 10.109 -1.939 1 97.88 92 ALA A C 1
ATOM 767 O O . ALA A 1 92 ? -11.227 11 -1.298 1 97.88 92 ALA A O 1
ATOM 768 N N . THR A 1 93 ? -9.336 9.969 -1.974 1 98.06 93 THR A N 1
ATOM 769 C CA . THR A 1 93 ? -8.438 10.898 -1.291 1 98.06 93 THR A CA 1
ATOM 770 C C . THR A 1 93 ? -8.656 12.328 -1.788 1 98.06 93 THR A C 1
ATOM 772 O O . THR A 1 93 ? -8.836 13.25 -0.989 1 98.06 93 THR A O 1
ATOM 775 N N . ILE A 1 94 ? -8.695 12.469 -3.074 1 97.44 94 ILE A N 1
ATOM 776 C CA . ILE A 1 94 ? -8.859 13.781 -3.689 1 97.44 94 ILE A CA 1
ATOM 777 C C . ILE A 1 94 ? -10.203 14.383 -3.275 1 97.44 94 ILE A C 1
ATOM 779 O O . ILE A 1 94 ? -10.258 15.539 -2.844 1 97.44 94 ILE A O 1
ATOM 783 N N . ARG A 1 95 ? -11.234 13.609 -3.316 1 97.06 95 ARG A N 1
ATOM 784 C CA . ARG A 1 95 ? -12.578 14.086 -2.98 1 97.06 95 ARG A CA 1
ATOM 785 C C . ARG A 1 95 ? -12.672 14.461 -1.506 1 97.06 95 ARG A C 1
ATOM 787 O O . ARG A 1 95 ? -13.109 15.562 -1.169 1 97.06 95 ARG A O 1
ATOM 794 N N . GLU A 1 96 ? -12.258 13.562 -0.581 1 94.75 96 GLU A N 1
ATOM 795 C CA . GLU A 1 96 ? -12.383 13.758 0.86 1 94.75 96 GLU A CA 1
ATOM 796 C C . GLU A 1 96 ? -11.57 14.969 1.325 1 94.75 96 GLU A C 1
ATOM 798 O O . GLU A 1 96 ? -12.031 15.75 2.162 1 94.75 96 GLU A O 1
ATOM 803 N N . VAL A 1 97 ? -10.367 15.133 0.768 1 93.38 97 VAL A N 1
ATOM 804 C CA . VAL A 1 97 ? -9.508 16.234 1.188 1 93.38 97 VAL A CA 1
ATOM 805 C C . VAL A 1 97 ? -10.102 17.562 0.709 1 93.38 97 VAL A C 1
ATOM 807 O O . VAL A 1 97 ? -10.102 18.547 1.448 1 93.38 97 VAL A O 1
ATOM 810 N N . LEU A 1 98 ? -10.602 17.547 -0.479 1 93 98 LEU A N 1
ATOM 811 C CA . LEU A 1 98 ? -11.266 18.75 -0.974 1 93 98 LEU A CA 1
ATOM 812 C C . LEU A 1 98 ? -12.469 19.109 -0.105 1 93 98 LEU A C 1
ATOM 814 O O . LEU A 1 98 ? -12.641 20.266 0.274 1 93 98 LEU A O 1
ATOM 818 N N . GLU A 1 99 ? -13.258 18.172 0.265 1 90.75 99 GLU A N 1
ATOM 819 C CA . GLU A 1 99 ? -14.469 18.391 1.062 1 90.75 99 GLU A CA 1
ATOM 820 C C . GLU A 1 99 ? -14.117 18.875 2.465 1 90.75 99 GLU A C 1
ATOM 822 O O . GLU A 1 99 ? -14.773 19.781 2.988 1 90.75 99 GLU A O 1
ATOM 827 N N . GLU A 1 100 ? -13.062 18.297 3.047 1 88.5 100 GLU A N 1
ATOM 828 C CA . GLU A 1 100 ? -12.781 18.547 4.457 1 88.5 100 GLU A CA 1
ATOM 829 C C . GLU A 1 100 ? -11.875 19.766 4.629 1 88.5 100 GLU A C 1
ATOM 831 O O . GLU A 1 100 ? -11.859 20.391 5.688 1 88.5 100 GLU A O 1
ATOM 836 N N . THR A 1 101 ? -11.031 20.125 3.58 1 87.12 101 THR A N 1
ATOM 837 C CA . THR A 1 101 ? -10 21.125 3.801 1 87.12 101 THR A CA 1
ATOM 838 C C . THR A 1 101 ? -10.008 22.172 2.682 1 87.12 101 THR A C 1
ATOM 840 O O . THR A 1 101 ? -9.32 23.188 2.766 1 87.12 101 THR A O 1
ATOM 843 N N . HIS A 1 102 ? -10.711 21.953 1.588 1 87.88 102 HIS A N 1
ATOM 844 C CA . HIS A 1 102 ? -10.82 22.812 0.411 1 87.88 102 HIS A CA 1
ATOM 845 C C . HIS A 1 102 ? -9.508 22.844 -0.365 1 87.88 102 HIS A C 1
ATOM 847 O O . HIS A 1 102 ? -9.305 23.734 -1.196 1 87.88 102 HIS A O 1
ATOM 853 N N . ILE A 1 103 ? -8.68 21.922 -0.049 1 89.19 103 ILE A N 1
ATOM 854 C CA . ILE A 1 103 ? -7.426 21.812 -0.788 1 89.19 103 ILE A CA 1
ATOM 855 C C . ILE A 1 103 ? -7.625 20.906 -2 1 89.19 103 ILE A C 1
ATOM 857 O O . ILE A 1 103 ? -8.117 19.781 -1.869 1 89.19 103 ILE A O 1
ATOM 861 N N . ALA A 1 104 ? -7.277 21.453 -3.158 1 91.5 104 ALA A N 1
ATOM 862 C CA . ALA A 1 104 ? -7.289 20.641 -4.379 1 91.5 104 ALA A CA 1
ATOM 863 C C . ALA A 1 104 ? -5.973 19.891 -4.551 1 91.5 104 ALA A C 1
ATOM 865 O O . ALA A 1 104 ? -4.898 20.5 -4.559 1 91.5 104 ALA A O 1
ATOM 866 N N . LEU A 1 105 ? -6.094 18.609 -4.73 1 94.19 105 LEU A N 1
ATOM 867 C CA . LEU A 1 105 ? -4.891 17.781 -4.793 1 94.19 105 LEU A CA 1
ATOM 868 C C . LEU A 1 105 ? -4.582 17.375 -6.23 1 94.19 105 LEU A C 1
ATOM 870 O O . LEU A 1 105 ? -5.496 17.094 -7.012 1 94.19 105 LEU A O 1
ATOM 874 N N . ASP A 1 106 ? -3.332 17.359 -6.562 1 91.75 106 ASP A N 1
ATOM 875 C CA . ASP A 1 106 ? -2.795 16.75 -7.777 1 91.75 106 ASP A CA 1
ATOM 876 C C . ASP A 1 106 ? -2.525 15.266 -7.578 1 91.75 106 ASP A C 1
ATOM 878 O O . ASP A 1 106 ? -1.743 14.883 -6.707 1 91.75 106 ASP A O 1
ATOM 882 N N . PRO A 1 107 ? -3.17 14.438 -8.422 1 93.81 107 PRO A N 1
ATOM 883 C CA . PRO A 1 107 ? -2.963 13 -8.266 1 93.81 107 PRO A CA 1
ATOM 884 C C . PRO A 1 107 ? -1.49 12.602 -8.344 1 93.81 107 PRO A C 1
ATOM 886 O O . PRO A 1 107 ? -1.083 11.602 -7.742 1 93.81 107 PRO A O 1
ATOM 889 N N . LEU A 1 108 ? -0.658 13.344 -9 1 91.31 108 LEU A N 1
ATOM 890 C CA . LEU A 1 108 ? 0.756 13.031 -9.18 1 91.31 108 LEU A CA 1
ATOM 891 C C . LEU A 1 108 ? 1.525 13.227 -7.883 1 91.31 108 LEU A C 1
ATOM 893 O O . LEU A 1 108 ? 2.672 12.789 -7.758 1 91.31 108 LEU A O 1
ATOM 897 N N . ARG A 1 109 ? 0.901 13.797 -6.902 1 93.62 109 ARG A N 1
ATOM 898 C CA . ARG A 1 109 ? 1.56 14.086 -5.633 1 93.62 109 ARG A CA 1
ATOM 899 C C . ARG A 1 109 ? 1 13.219 -4.516 1 93.62 109 ARG A C 1
ATOM 901 O O . ARG A 1 109 ? 1.129 13.547 -3.334 1 93.62 109 ARG A O 1
ATOM 908 N N . ILE A 1 110 ? 0.294 12.203 -4.965 1 96.94 110 ILE A N 1
ATOM 909 C CA . ILE A 1 110 ? -0.306 11.266 -4.023 1 96.94 110 ILE A CA 1
ATOM 910 C C . ILE A 1 110 ? 0.359 9.898 -4.16 1 96.94 110 ILE A C 1
ATOM 912 O O . ILE A 1 110 ? 0.508 9.383 -5.27 1 96.94 110 ILE A O 1
ATOM 916 N N . GLU A 1 111 ? 0.812 9.344 -3.053 1 96.19 111 GLU A N 1
ATOM 917 C CA . GLU A 1 111 ? 1.389 8 -2.996 1 96.19 111 GLU A CA 1
ATOM 918 C C . GLU A 1 111 ? 0.628 7.117 -2.014 1 96.19 111 GLU A C 1
ATOM 920 O O . GLU A 1 111 ? 0.332 7.535 -0.893 1 96.19 111 GLU A O 1
ATOM 925 N N . GLN A 1 112 ? 0.281 5.914 -2.486 1 97.69 112 GLN A N 1
ATOM 926 C CA . GLN A 1 112 ? -0.329 4.984 -1.54 1 97.69 112 GLN A CA 1
ATOM 927 C C . GLN A 1 112 ? 0.702 4.449 -0.549 1 97.69 112 GLN A C 1
ATOM 929 O O . GLN A 1 112 ? 1.812 4.078 -0.938 1 97.69 112 GLN A O 1
ATOM 934 N N . LEU A 1 113 ? 0.417 4.445 0.726 1 97.56 113 LEU A N 1
ATOM 935 C CA . LEU A 1 113 ? 1.313 4.004 1.789 1 97.56 113 LEU A CA 1
ATOM 936 C C . LEU A 1 113 ? 1.1 2.527 2.102 1 97.56 113 LEU A C 1
ATOM 938 O O . LEU A 1 113 ? 1.933 1.688 1.755 1 97.56 113 LEU A O 1
ATOM 942 N N . GLU A 1 114 ? -0.012 2.236 2.664 1 97.94 114 GLU A N 1
ATOM 943 C CA . GLU A 1 114 ? -0.335 0.896 3.145 1 97.94 114 GLU A CA 1
ATOM 944 C C . GLU A 1 114 ? -1.814 0.777 3.498 1 97.94 114 GLU A C 1
ATOM 946 O O . GLU A 1 114 ? -2.49 1.786 3.707 1 97.94 114 GLU A O 1
ATOM 951 N N . THR A 1 115 ? -2.277 -0.432 3.428 1 98.69 115 THR A N 1
ATOM 952 C CA . THR A 1 115 ? -3.611 -0.731 3.936 1 98.69 115 THR A CA 1
ATOM 953 C C . THR A 1 115 ? -3.547 -1.187 5.391 1 98.69 115 THR A C 1
ATOM 955 O O . THR A 1 115 ? -2.748 -2.057 5.738 1 98.69 115 THR A O 1
ATOM 958 N N . PHE A 1 116 ? -4.32 -0.563 6.203 1 98.56 116 PHE A N 1
ATOM 959 C CA . PHE A 1 116 ? -4.438 -0.914 7.613 1 98.56 116 PHE A CA 1
ATOM 960 C C . PHE A 1 116 ? -5.75 -1.638 7.887 1 98.56 116 PHE A C 1
ATOM 962 O O . PHE A 1 116 ? -6.828 -1.059 7.734 1 98.56 116 PHE A O 1
ATOM 969 N N . ALA A 1 117 ? -5.621 -2.918 8.297 1 98.12 117 ALA A N 1
ATOM 970 C CA . ALA A 1 117 ? -6.805 -3.771 8.375 1 98.12 117 ALA A CA 1
ATOM 971 C C . ALA A 1 117 ? -6.832 -4.547 9.695 1 98.12 117 ALA A C 1
ATOM 973 O O . ALA A 1 117 ? -7.508 -5.574 9.797 1 98.12 117 ALA A O 1
ATOM 974 N N . SER A 1 118 ? -6.051 -4.105 10.672 1 96.69 118 SER A N 1
ATOM 975 C CA . SER A 1 118 ? -6.082 -4.809 11.945 1 96.69 118 SER A CA 1
ATOM 976 C C . SER A 1 118 ? -7.496 -4.871 12.516 1 96.69 118 SER A C 1
ATOM 978 O O . SER A 1 118 ? -8.203 -3.861 12.539 1 96.69 118 SER A O 1
ATOM 980 N N . PRO A 1 119 ? -7.891 -6.102 12.969 1 95.12 119 PRO A N 1
ATOM 981 C CA . PRO A 1 119 ? -9.203 -6.176 13.609 1 95.12 119 PRO A CA 1
ATOM 982 C C . PRO A 1 119 ? -9.336 -5.234 14.805 1 95.12 119 PRO A C 1
ATOM 984 O O . PRO A 1 119 ? -8.406 -5.113 15.602 1 95.12 119 PRO A O 1
ATOM 987 N N . GLY A 1 120 ? -10.445 -4.508 14.875 1 92.12 120 GLY A N 1
ATOM 988 C CA . GLY A 1 120 ? -10.719 -3.664 16.031 1 92.12 120 GLY A CA 1
ATOM 989 C C . GLY A 1 120 ? -10.117 -2.275 15.906 1 92.12 120 GLY A C 1
ATOM 990 O O . GLY A 1 120 ? -10.227 -1.464 16.828 1 92.12 120 GLY A O 1
ATOM 991 N N . ARG A 1 121 ? -9.523 -1.978 14.758 1 95.31 121 ARG A N 1
ATOM 992 C CA . ARG A 1 121 ? -8.875 -0.675 14.625 1 95.31 121 ARG A CA 1
ATOM 993 C C . ARG A 1 121 ? -9.898 0.453 14.719 1 95.31 121 ARG A C 1
ATOM 995 O O . ARG A 1 121 ? -9.57 1.567 15.125 1 95.31 121 ARG A O 1
ATOM 1002 N N . ASP A 1 122 ? -11.086 0.241 14.25 1 92.19 122 ASP A N 1
ATOM 1003 C CA . ASP A 1 122 ? -12.219 1.156 14.344 1 92.19 122 ASP A CA 1
ATOM 1004 C C . ASP A 1 122 ? -13.312 0.586 15.234 1 92.19 122 ASP A C 1
ATOM 1006 O O . ASP A 1 122 ? -13.891 -0.459 14.938 1 92.19 122 ASP A O 1
ATOM 1010 N N . PRO A 1 123 ? -13.57 1.267 16.297 1 89 123 PRO A N 1
ATOM 1011 C CA . PRO A 1 123 ? -14.547 0.722 17.25 1 89 123 PRO A CA 1
ATOM 1012 C C . PRO A 1 123 ? -15.961 0.675 16.688 1 89 123 PRO A C 1
ATOM 1014 O O . PRO A 1 123 ? -16.844 0.036 17.281 1 89 123 PRO A O 1
ATOM 1017 N N . ARG A 1 124 ? -16.266 1.318 15.633 1 84.88 124 ARG A N 1
ATOM 1018 C CA . ARG A 1 124 ? -17.609 1.355 15.055 1 84.88 124 ARG A CA 1
ATOM 1019 C C . ARG A 1 124 ? -17.969 0.025 14.398 1 84.88 124 ARG A C 1
ATOM 1021 O O . ARG A 1 124 ? -19.094 -0.454 14.516 1 84.88 124 ARG A O 1
ATOM 1028 N N . ALA A 1 125 ? -16.953 -0.518 13.664 1 88.06 125 ALA A N 1
ATOM 1029 C CA . ALA A 1 125 ? -17.203 -1.724 12.883 1 88.06 125 ALA A CA 1
ATOM 1030 C C . ALA A 1 125 ? -15.914 -2.24 12.25 1 88.06 125 ALA A C 1
ATOM 1032 O O . ALA A 1 125 ? -14.82 -1.815 12.625 1 88.06 125 ALA A O 1
ATOM 1033 N N . TRP A 1 126 ? -16.109 -3.307 11.5 1 92 126 TRP A N 1
ATOM 1034 C CA . TRP A 1 126 ? -15.008 -3.783 10.656 1 92 126 TRP A CA 1
ATOM 1035 C C . TRP A 1 126 ? -14.695 -2.779 9.555 1 92 126 TRP A C 1
ATOM 1037 O O . TRP A 1 126 ? -15.422 -2.699 8.555 1 92 126 TRP A O 1
ATOM 1047 N N . VAL A 1 127 ? -13.648 -1.98 9.844 1 93.88 127 VAL A N 1
ATOM 1048 C CA . VAL A 1 127 ? -13.258 -0.937 8.898 1 93.88 127 VAL A CA 1
ATOM 1049 C C . VAL A 1 127 ? -11.805 -1.144 8.477 1 93.88 127 VAL A C 1
ATOM 1051 O O . VAL A 1 127 ? -10.938 -1.378 9.312 1 93.88 127 VAL A O 1
ATOM 1054 N N . VAL A 1 128 ? -11.562 -1.144 7.203 1 97.88 128 VAL A N 1
ATOM 1055 C CA . VAL A 1 128 ? -10.227 -1.171 6.617 1 97.88 128 VAL A CA 1
ATOM 1056 C C . VAL A 1 128 ? -9.906 0.19 6.004 1 97.88 128 VAL A C 1
ATOM 1058 O O . VAL A 1 128 ? -10.766 0.813 5.375 1 97.88 128 VAL A O 1
ATOM 1061 N N . SER A 1 129 ? -8.664 0.681 6.207 1 98.5 129 SER A N 1
ATOM 1062 C CA . SER A 1 129 ? -8.297 1.983 5.664 1 98.5 129 SER A CA 1
ATOM 1063 C C . SER A 1 129 ? -7.07 1.877 4.758 1 98.5 129 SER A C 1
ATOM 1065 O O . SER A 1 129 ? -6.09 1.216 5.109 1 98.5 129 SER A O 1
ATOM 1067 N N . VAL A 1 130 ? -7.188 2.461 3.588 1 98.81 130 VAL A N 1
ATOM 1068 C CA . VAL A 1 130 ? -6.027 2.65 2.723 1 98.81 130 VAL A CA 1
ATOM 1069 C C . VAL A 1 130 ? -5.414 4.027 2.975 1 98.81 130 VAL A C 1
ATOM 1071 O O . VAL A 1 130 ? -6.043 5.051 2.701 1 98.81 130 VAL A O 1
ATOM 1074 N N . ALA A 1 131 ? -4.203 4.004 3.49 1 98.81 131 ALA A N 1
ATOM 1075 C CA . ALA A 1 131 ? -3.531 5.262 3.812 1 98.81 131 ALA A CA 1
ATOM 1076 C C . ALA A 1 131 ? -2.719 5.77 2.625 1 98.81 131 ALA A C 1
ATOM 1078 O O . ALA A 1 131 ? -2.143 4.98 1.876 1 98.81 131 ALA A O 1
ATOM 1079 N N . HIS A 1 132 ? -2.686 7.086 2.443 1 98.69 132 HIS A N 1
ATOM 1080 C CA . HIS A 1 132 ? -1.918 7.754 1.397 1 98.69 132 HIS A CA 1
ATOM 1081 C C . HIS A 1 132 ? -1.025 8.844 1.98 1 98.69 132 HIS A C 1
ATOM 1083 O O . HIS A 1 132 ? -1.327 9.398 3.039 1 98.69 132 HIS A O 1
ATOM 1089 N N . ILE A 1 133 ? 0.097 9.07 1.333 1 98.31 133 ILE A N 1
ATOM 1090 C CA . ILE A 1 133 ? 0.919 10.25 1.588 1 98.31 133 ILE A CA 1
ATOM 1091 C C . ILE A 1 133 ? 0.689 11.289 0.492 1 98.31 133 ILE A C 1
ATOM 1093 O O . ILE A 1 133 ? 0.699 10.953 -0.696 1 98.31 133 ILE A O 1
ATOM 1097 N N . VAL A 1 134 ? 0.388 12.484 0.874 1 97.06 134 VAL A N 1
ATOM 1098 C CA . VAL A 1 134 ? 0.168 13.594 -0.05 1 97.06 134 VAL A CA 1
ATOM 1099 C C . VAL A 1 134 ? 1.241 14.656 0.158 1 97.06 134 VAL A C 1
ATOM 1101 O O . VAL A 1 134 ? 1.473 15.102 1.284 1 97.06 134 VAL A O 1
ATOM 1104 N N . TYR A 1 135 ? 1.885 15.078 -0.928 1 95.44 135 TYR A N 1
ATOM 1105 C CA . TYR A 1 135 ? 2.898 16.125 -0.912 1 95.44 135 TYR A CA 1
ATOM 1106 C C . TYR A 1 135 ? 2.35 17.422 -1.485 1 95.44 135 TYR A C 1
ATOM 1108 O O . TYR A 1 135 ? 2.219 17.562 -2.703 1 95.44 135 TYR A O 1
ATOM 1116 N N . LEU A 1 136 ? 2.096 18.344 -0.625 1 94.19 136 LEU A N 1
ATOM 1117 C CA . LEU A 1 136 ? 1.579 19.609 -1.136 1 94.19 136 LEU A CA 1
ATOM 1118 C C . LEU A 1 136 ? 2.689 20.422 -1.79 1 94.19 136 LEU A C 1
ATOM 1120 O O . LEU A 1 136 ? 3.814 20.469 -1.287 1 94.19 136 LEU A O 1
ATOM 1124 N N . PRO A 1 137 ? 2.352 21.094 -2.902 1 86.94 137 PRO A N 1
ATOM 1125 C CA . PRO A 1 137 ? 3.357 21.969 -3.498 1 86.94 137 PRO A CA 1
ATOM 1126 C C . PRO A 1 137 ? 3.77 23.109 -2.566 1 86.94 137 PRO A C 1
ATOM 1128 O O . PRO A 1 137 ? 2.959 23.578 -1.764 1 86.94 137 PRO A O 1
ATOM 1131 N N . TYR A 1 138 ? 5.105 23.406 -2.783 1 82.81 138 TYR A N 1
ATOM 1132 C CA . TYR A 1 138 ? 5.578 24.547 -1.999 1 82.81 138 TYR A CA 1
ATOM 1133 C C . TYR A 1 138 ? 4.789 25.797 -2.328 1 82.81 138 TYR A C 1
ATOM 1135 O O . TYR A 1 138 ? 4.508 26.078 -3.496 1 82.81 138 TYR A O 1
ATOM 1143 N N . ASP A 1 139 ? 4.496 26.594 -1.272 1 68.44 139 ASP A N 1
ATOM 1144 C CA . ASP A 1 139 ? 3.812 27.891 -1.381 1 68.44 139 ASP A CA 1
ATOM 1145 C C . ASP A 1 139 ? 2.547 27.766 -2.227 1 68.44 139 ASP A C 1
ATOM 1147 O O . ASP A 1 139 ? 2.277 28.609 -3.074 1 68.44 139 ASP A O 1
ATOM 1151 N N . SER A 1 140 ? 2.014 26.594 -2.326 1 61.69 140 SER A N 1
ATOM 1152 C CA . SER A 1 140 ? 0.793 26.422 -3.109 1 61.69 140 SER A CA 1
ATOM 1153 C C . SER A 1 140 ? -0.266 27.453 -2.703 1 61.69 140 SER A C 1
ATOM 1155 O O . SER A 1 140 ? -1.245 27.656 -3.424 1 61.69 140 SER A O 1
ATOM 1157 N N . GLY A 1 141 ? 0.125 28.438 -1.847 1 58.25 141 GLY A N 1
ATOM 1158 C CA . GLY A 1 141 ? -0.863 29.406 -1.425 1 58.25 141 GLY A CA 1
ATOM 1159 C C . GLY A 1 141 ? -2.092 28.781 -0.793 1 58.25 141 GLY A C 1
ATOM 1160 O O . GLY A 1 141 ? -3.066 29.484 -0.496 1 58.25 141 GLY A O 1
ATOM 1161 N N . GLN A 1 142 ? -2.062 27.516 -0.862 1 54.91 142 GLN A N 1
ATOM 1162 C CA . GLN A 1 142 ? -3.314 26.922 -0.418 1 54.91 142 GLN A CA 1
ATOM 1163 C C . GLN A 1 142 ? -3.441 26.969 1.102 1 54.91 142 GLN A C 1
ATOM 1165 O O . GLN A 1 142 ? -2.504 26.625 1.82 1 54.91 142 GLN A O 1
ATOM 1170 N N . GLU A 1 143 ? -4.203 27.922 1.57 1 58.41 143 GLU A N 1
ATOM 1171 C CA . GLU A 1 143 ? -4.605 27.922 2.975 1 58.41 143 GLU A CA 1
ATOM 1172 C C . GLU A 1 143 ? -5.68 26.875 3.246 1 58.41 143 GLU A C 1
ATOM 1174 O O . GLU A 1 143 ? -6.695 26.828 2.553 1 58.41 143 GLU A O 1
ATOM 1179 N N . ALA A 1 144 ? -5.199 25.812 3.869 1 57.28 144 ALA A N 1
ATOM 1180 C CA . ALA A 1 144 ? -6.207 24.828 4.27 1 57.28 144 ALA A CA 1
ATOM 1181 C C . ALA A 1 144 ? -7.324 25.484 5.07 1 57.28 144 ALA A C 1
ATOM 1183 O O . ALA A 1 144 ? -7.062 26.266 5.992 1 57.28 144 ALA A O 1
ATOM 1184 N N . VAL A 1 145 ? -8.5 25.641 4.434 1 53.31 145 VAL A N 1
ATOM 1185 C CA . VAL A 1 145 ? -9.664 26.125 5.168 1 53.31 145 VAL A CA 1
ATOM 1186 C C . VAL A 1 145 ? -10.602 24.953 5.488 1 53.31 145 VAL A C 1
ATOM 1188 O O . VAL A 1 145 ? -10.844 24.094 4.637 1 53.31 145 VAL A O 1
ATOM 1191 N N . ALA A 1 146 ? -10.727 24.75 6.805 1 51.59 146 ALA A N 1
ATOM 1192 C CA . ALA A 1 146 ? -11.695 23.719 7.184 1 51.59 146 ALA A CA 1
ATOM 1193 C C . ALA A 1 146 ? -13.039 23.953 6.508 1 51.59 146 ALA A C 1
ATOM 1195 O O . ALA A 1 146 ? -13.453 25.109 6.316 1 51.59 146 ALA A O 1
ATOM 1196 N N . GLY A 1 147 ? -13.5 23.078 5.645 1 45.12 147 GLY A N 1
ATOM 1197 C CA . GLY A 1 147 ? -14.812 23.266 5.039 1 45.12 147 GLY A CA 1
ATOM 1198 C C . GLY A 1 147 ? -15.758 24.078 5.898 1 45.12 147 GLY A C 1
ATOM 1199 O O . GLY A 1 147 ? -16.094 25.219 5.555 1 45.12 147 GLY A O 1
ATOM 1200 N N . ASP A 1 148 ? -16.484 23.516 6.793 1 47.06 148 ASP A N 1
ATOM 1201 C CA . ASP A 1 148 ? -17.516 24.266 7.52 1 47.06 148 ASP A CA 1
ATOM 1202 C C . ASP A 1 148 ? -16.906 25.109 8.625 1 47.06 148 ASP A C 1
ATOM 1204 O O . ASP A 1 148 ? -17.438 26.188 8.953 1 47.06 148 ASP A O 1
ATOM 1208 N N . ASP A 1 149 ? -15.953 24.594 9.531 1 49.53 149 ASP A N 1
ATOM 1209 C CA . ASP A 1 149 ? -15.398 25.312 10.672 1 49.53 149 ASP A CA 1
ATOM 1210 C C . ASP A 1 149 ? -13.867 25.281 10.656 1 49.53 149 ASP A C 1
ATOM 1212 O O . ASP A 1 149 ? -13.266 24.203 10.758 1 49.53 149 ASP A O 1
ATOM 1216 N N . ALA A 1 150 ? -13.242 26.422 10.164 1 50 150 ALA A N 1
ATOM 1217 C CA . ALA A 1 150 ? -11.812 26.703 10.172 1 50 150 ALA A CA 1
ATOM 1218 C C . ALA A 1 150 ? -11.141 26.094 11.406 1 50 150 ALA A C 1
ATOM 1220 O O . ALA A 1 150 ? -9.984 25.672 11.344 1 50 150 ALA A O 1
ATOM 1221 N N . SER A 1 151 ? -11.836 26.172 12.531 1 54.69 151 SER A N 1
ATOM 1222 C CA . SER A 1 151 ? -11.305 25.781 13.828 1 54.69 151 SER A CA 1
ATOM 1223 C C . SER A 1 151 ? -11.031 24.281 13.883 1 54.69 151 SER A C 1
ATOM 1225 O O . SER A 1 151 ? -10.391 23.797 14.82 1 54.69 151 SER A O 1
ATOM 1227 N N . ALA A 1 152 ? -11.172 23.609 12.656 1 79.62 152 ALA A N 1
ATOM 1228 C CA . ALA A 1 152 ? -11.164 22.156 12.727 1 79.62 152 ALA A CA 1
ATOM 1229 C C . ALA A 1 152 ? -9.898 21.594 12.094 1 79.62 152 ALA A C 1
ATOM 1231 O O . ALA A 1 152 ? -9.609 20.391 12.219 1 79.62 152 ALA A O 1
ATOM 1232 N N . ILE A 1 153 ? -9.102 22.609 11.711 1 88.31 153 ILE A N 1
ATOM 1233 C CA . ILE A 1 153 ? -7.91 22.156 11.008 1 88.31 153 ILE A CA 1
ATOM 1234 C C . ILE A 1 153 ? -6.664 22.5 11.82 1 88.31 153 ILE A C 1
ATOM 1236 O O . ILE A 1 153 ? -6.582 23.578 12.414 1 88.31 153 ILE A O 1
ATOM 1240 N N . CYS A 1 154 ? -5.695 21.641 11.898 1 92.38 154 CYS A N 1
ATOM 1241 C CA . CYS A 1 154 ? -4.438 21.828 12.617 1 92.38 154 CYS A CA 1
ATOM 1242 C C . CYS A 1 154 ? -3.252 21.422 11.742 1 92.38 154 CYS A C 1
ATOM 1244 O O . CYS A 1 154 ? -3.203 20.312 11.234 1 92.38 154 CYS A O 1
ATOM 1246 N N . TRP A 1 155 ? -2.389 22.438 11.531 1 94.19 155 TRP A N 1
ATOM 1247 C CA . TRP A 1 155 ? -1.079 22.078 10.992 1 94.19 155 TRP A CA 1
ATOM 1248 C C . TRP A 1 155 ? -0.095 21.766 12.109 1 94.19 155 TRP A C 1
ATOM 1250 O O . TRP A 1 155 ? 0.246 22.625 12.914 1 94.19 155 TRP A O 1
ATOM 1260 N N . ALA A 1 156 ? 0.325 20.562 12.156 1 96.62 156 ALA A N 1
ATOM 1261 C CA . ALA A 1 156 ? 1.256 20.109 13.188 1 96.62 156 ALA A CA 1
ATOM 1262 C C . ALA A 1 156 ? 2.68 20.031 12.641 1 96.62 156 ALA A C 1
ATOM 1264 O O . ALA A 1 156 ? 2.918 19.406 11.602 1 96.62 156 ALA A O 1
ATOM 1265 N N . ASN A 1 157 ? 3.621 20.688 13.375 1 96.38 157 ASN A N 1
ATOM 1266 C CA . ASN A 1 157 ? 5.027 20.438 13.078 1 96.38 157 ASN A CA 1
ATOM 1267 C C . ASN A 1 157 ? 5.414 18.984 13.352 1 96.38 157 ASN A C 1
ATOM 1269 O O . ASN A 1 157 ? 5.168 18.469 14.445 1 96.38 157 ASN A O 1
ATOM 1273 N N . LEU A 1 158 ? 5.953 18.391 12.312 1 98 158 LEU A N 1
ATOM 1274 C CA . LEU A 1 158 ? 6.328 16.969 12.391 1 98 158 LEU A CA 1
ATOM 1275 C C . LEU A 1 158 ? 7.84 16.828 12.469 1 98 158 LEU A C 1
ATOM 1277 O O . LEU A 1 158 ? 8.57 17.406 11.664 1 98 158 LEU A O 1
ATOM 1281 N N . SER A 1 159 ? 8.32 16.062 13.438 1 96.25 159 SER A N 1
ATOM 1282 C CA . SER A 1 159 ? 9.734 15.711 13.539 1 96.25 159 SER A CA 1
ATOM 1283 C C . SER A 1 159 ? 9.914 14.359 14.227 1 96.25 159 SER A C 1
ATOM 1285 O O . SER A 1 159 ? 8.953 13.781 14.734 1 96.25 159 SER A O 1
ATOM 1287 N N . VAL A 1 160 ? 11.078 13.852 14.047 1 95.62 160 VAL A N 1
ATOM 1288 C CA . VAL A 1 160 ? 11.445 12.586 14.68 1 95.62 160 VAL A CA 1
ATOM 1289 C C . VAL A 1 160 ? 12.562 12.828 15.688 1 95.62 160 VAL A C 1
ATOM 1291 O O . VAL A 1 160 ? 13.555 13.5 15.391 1 95.62 160 VAL A O 1
ATOM 1294 N N . THR A 1 161 ? 12.398 12.297 16.875 1 93 161 THR A N 1
ATOM 1295 C CA . THR A 1 161 ? 13.398 12.469 17.922 1 93 161 THR A CA 1
ATOM 1296 C C . THR A 1 161 ? 14.617 11.586 17.672 1 93 161 THR A C 1
ATOM 1298 O O . THR A 1 161 ? 14.594 10.734 16.766 1 93 161 THR A O 1
ATOM 1301 N N . GLU A 1 162 ? 15.625 11.781 18.453 1 88 162 GLU A N 1
ATOM 1302 C CA . GLU A 1 162 ? 16.844 10.984 18.328 1 88 162 GLU A CA 1
ATOM 1303 C C . GLU A 1 162 ? 16.578 9.508 18.609 1 88 162 GLU A C 1
ATOM 1305 O O . GLU A 1 162 ? 17.234 8.633 18.047 1 88 162 GLU A O 1
ATOM 1310 N N . SER A 1 163 ? 15.57 9.25 19.438 1 88.12 163 SER A N 1
ATOM 1311 C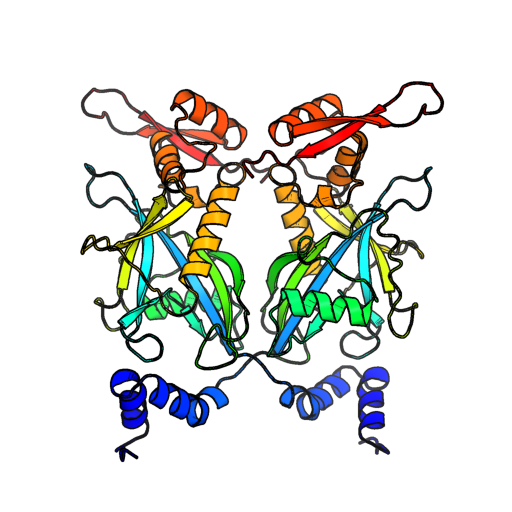 CA . SER A 1 163 ? 15.211 7.875 19.75 1 88.12 163 SER A CA 1
ATOM 1312 C C . SER A 1 163 ? 14.344 7.262 18.672 1 88.12 163 SER A C 1
ATOM 1314 O O . SER A 1 163 ? 14.016 6.074 18.719 1 88.12 163 SER A O 1
ATOM 1316 N N . GLY A 1 164 ? 13.945 8.094 17.719 1 88.06 164 GLY A N 1
ATOM 1317 C CA . GLY A 1 164 ? 13.133 7.59 16.625 1 88.06 164 GLY A CA 1
ATOM 1318 C C . GLY A 1 164 ? 11.641 7.766 16.859 1 88.06 164 GLY A C 1
ATOM 1319 O O . GLY A 1 164 ? 10.82 7.242 16.109 1 88.06 164 GLY A O 1
ATOM 1320 N N . ALA A 1 165 ? 11.305 8.555 17.844 1 92.25 165 ALA A N 1
ATOM 1321 C CA . ALA A 1 165 ? 9.898 8.742 18.188 1 92.25 165 ALA A CA 1
ATOM 1322 C C . ALA A 1 165 ? 9.297 9.898 17.391 1 92.25 165 ALA A C 1
ATOM 1324 O O . ALA A 1 165 ? 9.961 10.906 17.156 1 92.25 165 ALA A O 1
ATOM 1325 N N . LEU A 1 166 ? 8.039 9.719 17.016 1 96.12 166 LEU A N 1
ATOM 1326 C CA . LEU A 1 166 ? 7.285 10.758 16.328 1 96.12 166 LEU A CA 1
ATOM 1327 C C . LEU A 1 166 ? 6.953 11.914 17.266 1 96.12 166 LEU A C 1
ATOM 1329 O O . LEU A 1 166 ? 6.484 11.688 18.391 1 96.12 166 LEU A O 1
ATOM 1333 N N . LEU A 1 167 ? 7.234 13.125 16.844 1 97.06 167 LEU A N 1
ATOM 1334 C CA . LEU A 1 167 ? 6.867 14.328 17.578 1 97.06 167 LEU A CA 1
ATOM 1335 C C . LEU A 1 167 ? 5.973 15.234 16.734 1 97.06 167 LEU A C 1
ATOM 1337 O O . LEU A 1 167 ? 6.344 15.625 15.625 1 97.06 167 LEU A O 1
ATOM 1341 N N . LEU A 1 168 ? 4.809 15.5 17.266 1 98.06 168 LEU A N 1
ATOM 1342 C CA . LEU A 1 168 ? 3.863 16.406 16.641 1 98.06 168 LEU A CA 1
ATOM 1343 C C . LEU A 1 168 ? 3.576 17.609 17.547 1 98.06 168 LEU A C 1
ATOM 1345 O O . LEU A 1 168 ? 3.191 17.438 18.703 1 98.06 168 LEU A O 1
ATOM 1349 N N . VAL A 1 169 ? 3.777 18.812 16.969 1 96.75 169 VAL A N 1
ATOM 1350 C CA . VAL A 1 169 ? 3.541 20.031 17.719 1 96.75 169 VAL A CA 1
ATOM 1351 C C . VAL A 1 169 ? 2.6 20.953 16.938 1 96.75 169 VAL A C 1
ATOM 1353 O O . VAL A 1 169 ? 2.865 21.266 15.781 1 96.75 169 VAL A O 1
ATOM 1356 N N . ASP A 1 170 ? 1.51 21.297 17.609 1 95.19 170 ASP A N 1
ATOM 1357 C CA . ASP A 1 170 ? 0.603 22.25 16.969 1 95.19 170 ASP A CA 1
ATOM 1358 C C . ASP A 1 170 ? 1.322 23.547 16.625 1 95.19 170 ASP A C 1
ATOM 1360 O O . ASP A 1 170 ? 1.896 24.203 17.516 1 95.19 170 ASP A O 1
ATOM 1364 N N . SER A 1 171 ? 1.262 23.953 15.375 1 92 171 SER A N 1
ATOM 1365 C CA . SER A 1 171 ? 2.059 25.094 14.914 1 92 171 SER A CA 1
ATOM 1366 C C . SER A 1 171 ? 1.562 26.391 15.523 1 92 171 SER A C 1
ATOM 1368 O O . SER A 1 171 ? 2.33 27.344 15.672 1 92 171 SER A O 1
ATOM 1370 N N . GLU A 1 172 ? 0.311 26.469 15.945 1 89.06 172 GLU A N 1
ATOM 1371 C CA . GLU A 1 172 ? -0.262 27.688 16.5 1 89.06 172 GLU A CA 1
ATOM 1372 C C . GLU A 1 172 ? -0.11 27.719 18.016 1 89.06 172 GLU A C 1
ATOM 1374 O O . GLU A 1 172 ? 0.508 28.641 18.562 1 89.06 172 GLU A O 1
ATOM 1379 N N . SER A 1 173 ? -0.503 26.688 18.688 1 92.31 173 SER A N 1
ATOM 1380 C CA . SER A 1 173 ? -0.5 26.672 20.156 1 92.31 173 SER A CA 1
ATOM 1381 C C . SER A 1 173 ? 0.851 26.219 20.703 1 92.31 173 SER A C 1
ATOM 1383 O O . SER A 1 173 ? 1.139 26.406 21.875 1 92.31 173 SER A O 1
ATOM 1385 N N . GLN A 1 174 ? 1.649 25.562 19.875 1 93.88 174 GLN A N 1
ATOM 1386 C CA . GLN A 1 174 ? 2.963 25.047 20.25 1 93.88 174 GLN A CA 1
ATOM 1387 C C . GLN A 1 174 ? 2.844 23.922 21.281 1 93.88 174 GLN A C 1
ATOM 1389 O O . GLN A 1 174 ? 3.811 23.609 21.969 1 93.88 174 GLN A O 1
ATOM 1394 N N . GLU A 1 175 ? 1.646 23.359 21.312 1 95.38 175 GLU A N 1
ATOM 1395 C CA . GLU A 1 175 ? 1.429 22.234 22.203 1 95.38 175 GLU A CA 1
ATOM 1396 C C . GLU A 1 175 ? 1.7 20.906 21.5 1 95.38 175 GLU A C 1
ATOM 1398 O O . GLU A 1 175 ? 1.419 20.766 20.297 1 95.38 175 GLU A O 1
ATOM 1403 N N . PHE A 1 176 ? 2.143 19.984 22.312 1 96.75 176 PHE A N 1
ATOM 1404 C CA . PHE A 1 176 ? 2.357 18.641 21.797 1 96.75 176 PHE A CA 1
ATOM 1405 C C . PHE A 1 176 ? 1.029 17.953 21.5 1 96.75 176 PHE A C 1
ATOM 1407 O O . PHE A 1 176 ? 0.083 18.062 22.297 1 96.75 176 PHE A O 1
ATOM 1414 N N . ILE A 1 177 ? 1.004 17.344 20.422 1 96.25 177 ILE A N 1
ATOM 1415 C CA . ILE A 1 177 ? -0.175 16.562 20.062 1 96.25 177 ILE A CA 1
ATOM 1416 C C . ILE A 1 177 ? 0.072 15.086 20.344 1 96.25 177 ILE A C 1
ATOM 1418 O O . ILE A 1 177 ? 1.021 14.5 19.812 1 96.25 177 ILE A O 1
ATOM 1422 N N . HIS A 1 178 ? -0.825 14.625 21.219 1 91.31 178 HIS A N 1
ATOM 1423 C CA . HIS A 1 178 ? -0.79 13.203 21.562 1 91.31 178 HIS A CA 1
ATOM 1424 C C . HIS A 1 178 ? -2.16 12.562 21.391 1 91.31 178 HIS A C 1
ATOM 1426 O O . HIS A 1 178 ? -3.154 13.258 21.156 1 91.31 178 HIS A O 1
ATOM 1432 N N . ASP A 1 179 ? -2.262 11.242 21.281 1 92.12 179 ASP A N 1
ATOM 1433 C CA . ASP A 1 179 ? -3.5 10.477 21.344 1 92.12 179 ASP A CA 1
ATOM 1434 C C . ASP A 1 179 ? -4.363 10.742 20.109 1 92.12 179 ASP A C 1
ATOM 1436 O O . ASP A 1 179 ? -5.523 11.141 20.219 1 92.12 179 ASP A O 1
ATOM 1440 N N . LEU A 1 180 ? -3.898 10.594 19.016 1 97.5 180 LEU A N 1
ATOM 1441 C CA . LEU A 1 180 ? -4.641 10.727 17.766 1 97.5 180 LEU A CA 1
ATOM 1442 C C . LEU A 1 180 ? -5.781 9.711 17.703 1 97.5 180 LEU A C 1
ATOM 1444 O O . LEU A 1 180 ? -5.746 8.688 18.391 1 97.5 180 LEU A O 1
ATOM 1448 N N . ALA A 1 181 ? -6.809 10.062 16.984 1 96.5 181 ALA A N 1
ATOM 1449 C CA . ALA A 1 181 ? -7.949 9.172 16.797 1 96.5 181 ALA A CA 1
ATOM 1450 C C . ALA A 1 181 ? -7.527 7.875 16.109 1 96.5 181 ALA A C 1
ATOM 1452 O O . ALA A 1 181 ? -6.629 7.875 15.266 1 96.5 181 ALA A O 1
ATOM 1453 N N . PHE A 1 182 ? -8.211 6.746 16.531 1 96.75 182 PHE A N 1
ATOM 1454 C CA . PHE A 1 182 ? -8.008 5.449 15.891 1 96.75 182 PHE A CA 1
ATOM 1455 C C . PHE A 1 182 ? -6.539 5.039 15.961 1 96.75 182 PHE A C 1
ATOM 1457 O O . PHE A 1 182 ? -5.906 5.145 17.016 1 96.75 182 PHE A O 1
ATOM 1464 N N . ASP A 1 183 ? -6.02 4.445 14.914 1 98.19 183 ASP A N 1
ATOM 1465 C CA . ASP A 1 183 ? -4.613 4.055 14.852 1 98.19 183 ASP A CA 1
ATOM 1466 C C . ASP A 1 183 ? -3.816 5.02 13.977 1 98.19 183 ASP A C 1
ATOM 1468 O O . ASP A 1 183 ? -2.869 4.617 13.297 1 98.19 183 ASP A O 1
ATOM 1472 N N . HIS A 1 184 ? -4.258 6.289 13.992 1 98.44 184 HIS A N 1
ATOM 1473 C CA . HIS A 1 184 ? -3.668 7.266 13.078 1 98.44 184 HIS A CA 1
ATOM 1474 C C . HIS A 1 184 ? -2.213 7.547 13.438 1 98.44 184 HIS A C 1
ATOM 1476 O O . HIS A 1 184 ? -1.404 7.875 12.562 1 98.44 184 HIS A O 1
ATOM 1482 N N . GLU A 1 185 ? -1.84 7.43 14.695 1 97.88 185 GLU A N 1
ATOM 1483 C CA . GLU A 1 185 ? -0.433 7.566 15.062 1 97.88 185 GLU A CA 1
ATOM 1484 C C . GLU A 1 185 ? 0.423 6.512 14.367 1 97.88 185 GLU A C 1
ATOM 1486 O O . GLU A 1 185 ? 1.53 6.805 13.906 1 97.88 185 GLU A O 1
ATOM 1491 N N . LEU A 1 186 ? -0.11 5.309 14.32 1 97.62 186 LEU A N 1
ATOM 1492 C CA . LEU A 1 186 ? 0.592 4.234 13.625 1 97.62 186 LEU A CA 1
ATOM 1493 C C . LEU A 1 186 ? 0.74 4.551 12.141 1 97.62 186 LEU A C 1
ATOM 1495 O O . LEU A 1 186 ? 1.793 4.301 11.547 1 97.62 186 LEU A O 1
ATOM 1499 N N . ILE A 1 187 ? -0.285 5.055 11.531 1 98.56 187 ILE A N 1
ATOM 1500 C CA . ILE A 1 187 ? -0.264 5.406 10.109 1 98.56 187 ILE A CA 1
ATOM 1501 C C . ILE A 1 187 ? 0.814 6.457 9.859 1 98.56 187 ILE A C 1
ATOM 1503 O O . ILE A 1 187 ? 1.618 6.32 8.938 1 98.56 187 ILE A O 1
ATOM 1507 N N . ILE A 1 188 ? 0.885 7.473 10.688 1 98.56 188 ILE A N 1
ATOM 1508 C CA . ILE A 1 188 ? 1.866 8.539 10.531 1 98.56 188 ILE A CA 1
ATOM 1509 C C . ILE A 1 188 ? 3.273 7.98 10.734 1 98.56 188 ILE A C 1
ATOM 1511 O O . ILE A 1 188 ? 4.195 8.312 9.984 1 98.56 188 ILE A O 1
ATOM 1515 N N . THR A 1 189 ? 3.438 7.184 11.727 1 97.44 189 THR A N 1
ATOM 1516 C CA . THR A 1 189 ? 4.734 6.57 12 1 97.44 189 THR A CA 1
ATOM 1517 C C . THR A 1 189 ? 5.215 5.762 10.805 1 97.44 189 THR A C 1
ATOM 1519 O O . THR A 1 189 ? 6.387 5.836 10.422 1 97.44 189 THR A O 1
ATOM 1522 N N . LYS A 1 190 ? 4.27 5.008 10.219 1 96.88 190 LYS A N 1
ATOM 1523 C CA . LYS A 1 190 ? 4.617 4.242 9.023 1 96.88 190 LYS A CA 1
ATOM 1524 C C . LYS A 1 190 ? 5.02 5.16 7.879 1 96.88 190 LYS A C 1
ATOM 1526 O O . LYS A 1 190 ? 5.953 4.859 7.133 1 96.88 190 LYS A O 1
ATOM 1531 N N . ALA A 1 191 ? 4.324 6.215 7.684 1 97.69 191 ALA A N 1
ATOM 1532 C CA . ALA A 1 191 ? 4.656 7.184 6.645 1 97.69 191 ALA A CA 1
ATOM 1533 C C . ALA A 1 191 ? 6.055 7.762 6.855 1 97.69 191 ALA A C 1
ATOM 1535 O O . ALA A 1 191 ? 6.848 7.836 5.918 1 97.69 191 ALA A O 1
ATOM 1536 N N . VAL A 1 192 ? 6.363 8.109 8.078 1 96.31 192 VAL A N 1
ATOM 1537 C CA . VAL A 1 192 ? 7.656 8.695 8.43 1 96.31 192 VAL A CA 1
ATOM 1538 C C . VAL A 1 192 ? 8.766 7.688 8.156 1 96.31 192 VAL A C 1
ATOM 1540 O O . VAL A 1 192 ? 9.812 8.031 7.598 1 96.31 192 VAL A O 1
ATOM 1543 N N . ARG A 1 193 ? 8.508 6.496 8.523 1 92.94 193 ARG A N 1
ATOM 1544 C CA . ARG A 1 193 ? 9.492 5.445 8.281 1 92.94 193 ARG A CA 1
ATOM 1545 C C . ARG A 1 193 ? 9.742 5.266 6.789 1 92.94 193 ARG A C 1
ATOM 1547 O O . ARG A 1 193 ? 10.891 5.137 6.359 1 92.94 193 ARG A O 1
ATOM 1554 N N . ARG A 1 194 ? 8.703 5.242 6.055 1 91.31 194 ARG A N 1
ATOM 1555 C CA . ARG A 1 194 ? 8.836 5.102 4.609 1 91.31 194 ARG A CA 1
ATOM 1556 C C . ARG A 1 194 ? 9.633 6.262 4.016 1 91.31 194 ARG A C 1
ATOM 1558 O O . ARG A 1 194 ? 10.539 6.051 3.211 1 91.31 194 ARG A O 1
ATOM 1565 N N . LEU A 1 195 ? 9.258 7.422 4.371 1 92.69 195 LEU A N 1
ATOM 1566 C CA . LEU A 1 195 ? 9.953 8.602 3.867 1 92.69 195 LEU A CA 1
ATOM 1567 C C . LEU A 1 195 ? 11.422 8.586 4.273 1 92.69 195 LEU A C 1
ATOM 1569 O O . LEU A 1 195 ? 12.305 8.898 3.461 1 92.69 195 LEU A O 1
ATOM 1573 N N . SER A 1 196 ? 11.672 8.203 5.508 1 90.06 196 SER A N 1
ATOM 1574 C CA . SER A 1 196 ? 13.031 8.125 6.02 1 90.06 196 SER A CA 1
ATOM 1575 C C . SER A 1 196 ? 13.859 7.117 5.23 1 90.06 196 SER A C 1
ATOM 1577 O O . SER A 1 196 ? 15 7.402 4.852 1 90.06 196 SER A O 1
ATOM 1579 N N . ASN A 1 197 ? 13.25 6.035 4.918 1 82.62 197 ASN A N 1
ATOM 1580 C CA . ASN A 1 197 ? 13.945 4.977 4.199 1 82.62 1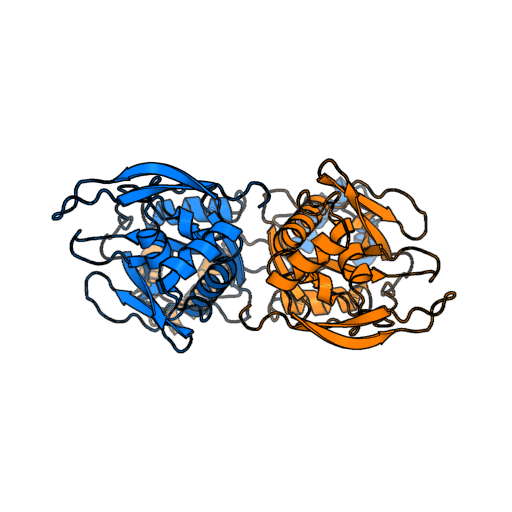97 ASN A CA 1
ATOM 1581 C C . ASN A 1 197 ? 14.234 5.379 2.754 1 82.62 197 ASN A C 1
ATOM 1583 O O . ASN A 1 197 ? 15.219 4.918 2.164 1 82.62 197 ASN A O 1
ATOM 1587 N N . LYS A 1 198 ? 13.43 6.281 2.225 1 82.88 198 LYS A N 1
ATOM 1588 C CA . LYS A 1 198 ? 13.547 6.672 0.824 1 82.88 198 LYS A CA 1
ATOM 1589 C C . LYS A 1 198 ? 14.547 7.816 0.654 1 82.88 198 LYS A C 1
ATOM 1591 O O . LYS A 1 198 ? 14.898 8.18 -0.47 1 82.88 198 LYS A O 1
ATOM 1596 N N . LEU A 1 199 ? 15.031 8.391 1.68 1 82.56 199 LEU A N 1
ATOM 1597 C CA . LEU A 1 199 ? 15.828 9.609 1.617 1 82.56 199 LEU A CA 1
ATOM 1598 C C . LEU A 1 199 ? 17.062 9.414 0.735 1 82.56 199 LEU A C 1
ATOM 1600 O O . LEU A 1 199 ? 17.469 10.336 0.033 1 82.56 199 LEU A O 1
ATOM 1604 N N . GLU A 1 200 ? 17.531 8.258 0.682 1 71.69 200 GLU A N 1
ATOM 1605 C CA . GLU A 1 200 ? 18.812 8.078 -0.004 1 71.69 200 GLU A CA 1
ATOM 1606 C C . GLU A 1 200 ? 18.609 7.688 -1.463 1 71.69 200 GLU A C 1
ATOM 1608 O O . GLU A 1 200 ? 19.484 7.898 -2.301 1 71.69 200 GLU A O 1
ATOM 1613 N N . TYR A 1 201 ? 17.5 7.137 -1.758 1 70.12 201 TYR A N 1
ATOM 1614 C CA . TYR A 1 201 ? 17.391 6.598 -3.109 1 70.12 201 TYR A CA 1
ATOM 1615 C C . TYR A 1 201 ? 16.297 7.301 -3.895 1 70.12 201 TYR A C 1
ATOM 1617 O O . TYR A 1 201 ? 16.422 7.523 -5.098 1 70.12 201 TYR A O 1
ATOM 1625 N N . HIS A 1 202 ? 15.289 7.531 -3.279 1 77.38 202 HIS A N 1
ATOM 1626 C CA . HIS A 1 202 ? 14.156 8.203 -3.918 1 77.38 202 HIS A CA 1
ATOM 1627 C C . HIS A 1 202 ? 13.445 9.133 -2.943 1 77.38 202 HIS A C 1
ATOM 1629 O O . HIS A 1 202 ? 12.305 8.883 -2.553 1 77.38 202 HIS A O 1
ATOM 1635 N N . PRO A 1 203 ? 14.133 10.258 -2.719 1 84.5 203 PRO A N 1
ATOM 1636 C CA . PRO A 1 203 ? 13.562 11.156 -1.709 1 84.5 203 PRO A CA 1
ATOM 1637 C C . PRO A 1 203 ? 12.367 11.953 -2.227 1 84.5 203 PRO A C 1
ATOM 1639 O O . PRO A 1 203 ? 12.492 13.141 -2.52 1 84.5 203 PRO A O 1
ATOM 1642 N N . THR A 1 204 ? 11.227 11.32 -2.168 1 85.75 204 THR A N 1
ATOM 1643 C CA . THR A 1 204 ? 10.008 11.945 -2.658 1 85.75 204 THR A CA 1
ATOM 1644 C C . THR A 1 204 ? 9.664 13.188 -1.836 1 85.75 204 THR A C 1
ATOM 1646 O O . THR A 1 204 ? 8.969 14.086 -2.312 1 85.75 204 THR A O 1
ATOM 1649 N N . VAL A 1 205 ? 10.195 13.281 -0.659 1 90.81 205 VAL A N 1
ATOM 1650 C CA . VAL A 1 205 ? 9.914 14.398 0.243 1 90.81 205 VAL A CA 1
ATOM 1651 C C . VAL A 1 205 ? 10.461 15.695 -0.343 1 90.81 205 VAL A C 1
ATOM 1653 O O . VAL A 1 205 ? 10.031 16.781 0.035 1 90.81 205 VAL A O 1
ATOM 1656 N N . LEU A 1 206 ? 11.398 15.641 -1.242 1 89 206 LEU A N 1
ATOM 1657 C CA . LEU A 1 206 ? 11.992 16.828 -1.85 1 89 206 LEU A CA 1
ATOM 1658 C C . LEU A 1 206 ? 10.977 17.547 -2.734 1 89 206 LEU A C 1
ATOM 1660 O O . LEU A 1 206 ? 11.156 18.719 -3.068 1 89 206 LEU A O 1
ATOM 1664 N N . SER A 1 207 ? 9.953 16.797 -3.111 1 87.81 207 SER A N 1
ATOM 1665 C CA . SER A 1 207 ? 8.906 17.422 -3.92 1 87.81 207 SER A CA 1
ATOM 1666 C C . SER A 1 207 ? 8.18 18.5 -3.135 1 87.81 207 SER A C 1
ATOM 1668 O O . SER A 1 207 ? 7.441 19.312 -3.713 1 87.81 207 SER A O 1
ATOM 1670 N N . LEU A 1 208 ? 8.352 18.562 -1.858 1 92.06 208 LEU A N 1
ATOM 1671 C CA . LEU A 1 208 ? 7.75 19.578 -0.997 1 92.06 208 LEU A CA 1
ATOM 1672 C C . LEU A 1 208 ? 8.477 20.906 -1.128 1 92.06 208 LEU A C 1
ATOM 1674 O O . LEU A 1 208 ? 7.949 21.953 -0.736 1 92.06 208 LEU A O 1
ATOM 1678 N N . LEU A 1 209 ? 9.727 20.891 -1.593 1 87.75 209 LEU A N 1
ATOM 1679 C CA . LEU A 1 209 ? 10.562 22.078 -1.689 1 87.75 209 LEU A CA 1
ATOM 1680 C C . LEU A 1 209 ? 10.172 22.922 -2.902 1 87.75 209 LEU A C 1
ATOM 1682 O O . LEU A 1 209 ? 9.477 22.438 -3.799 1 87.75 209 LEU A O 1
ATOM 1686 N N . PRO A 1 210 ? 10.625 24.188 -2.83 1 81.88 210 PRO A N 1
ATOM 1687 C CA . PRO A 1 210 ? 10.414 24.984 -4.031 1 81.88 210 PRO A CA 1
ATOM 1688 C C . PRO A 1 210 ? 11.125 24.422 -5.258 1 81.88 210 PRO A C 1
ATOM 1690 O O . PRO A 1 210 ? 11.992 23.547 -5.129 1 81.88 210 PRO A O 1
ATOM 1693 N N . SER A 1 211 ? 10.672 24.891 -6.434 1 77.62 211 SER A N 1
ATOM 1694 C CA . SER A 1 211 ? 11.25 24.422 -7.684 1 77.62 211 SER A CA 1
ATOM 1695 C C . SER A 1 211 ? 12.766 24.625 -7.711 1 77.62 211 SER A C 1
ATOM 1697 O O . SER A 1 211 ? 13.492 23.875 -8.367 1 77.62 211 SER A O 1
ATOM 1699 N N . THR A 1 212 ? 13.188 25.703 -7.027 1 76.88 212 THR A N 1
ATOM 1700 C CA . THR A 1 212 ? 14.609 25.953 -6.836 1 76.88 212 THR A CA 1
ATOM 1701 C C . THR A 1 212 ? 14.961 25.984 -5.352 1 76.88 212 THR A C 1
ATOM 1703 O O . THR A 1 212 ? 14.227 26.547 -4.539 1 76.88 212 THR A O 1
ATOM 1706 N N . PHE A 1 213 ? 16 25.125 -5.07 1 81.44 213 PHE A N 1
ATOM 1707 C CA . PHE A 1 213 ? 16.375 25.031 -3.662 1 81.44 213 PHE A CA 1
ATOM 1708 C C . PHE A 1 213 ? 17.875 24.938 -3.502 1 81.44 213 PHE A C 1
ATOM 1710 O O . PHE A 1 213 ? 18.609 24.719 -4.477 1 81.44 213 PHE A O 1
ATOM 1717 N N . THR A 1 214 ? 18.328 25.234 -2.318 1 79.81 214 THR A N 1
ATOM 1718 C CA . THR A 1 214 ? 19.75 25.094 -1.969 1 79.81 214 THR A CA 1
ATOM 1719 C C . THR A 1 214 ? 20.016 23.75 -1.309 1 79.81 214 THR A C 1
ATOM 1721 O O . THR A 1 214 ? 19.078 23.047 -0.923 1 79.81 214 THR A O 1
ATOM 1724 N N . ILE A 1 215 ? 21.234 23.406 -1.214 1 83.38 215 ILE A N 1
ATOM 1725 C CA . ILE A 1 215 ? 21.625 22.188 -0.505 1 83.38 215 ILE A CA 1
ATOM 1726 C C . ILE A 1 215 ? 21.219 22.297 0.966 1 83.38 215 ILE A C 1
ATOM 1728 O O . ILE A 1 215 ? 20.859 21.312 1.597 1 83.38 215 ILE A O 1
ATOM 1732 N N . LYS A 1 216 ? 21.25 23.5 1.437 1 83.69 216 LYS A N 1
ATOM 1733 C CA . LYS A 1 216 ? 20.828 23.734 2.811 1 83.69 216 LYS A CA 1
ATOM 1734 C C . LYS A 1 216 ? 19.359 23.375 2.996 1 83.69 216 LYS A C 1
ATOM 1736 O O . LYS A 1 216 ? 18.969 22.859 4.043 1 83.69 216 LYS A O 1
ATOM 1741 N N . ASP A 1 217 ? 18.609 23.625 1.975 1 85.44 217 ASP A N 1
ATOM 1742 C CA . ASP A 1 217 ? 17.188 23.266 2.012 1 85.44 217 ASP A CA 1
ATOM 1743 C C . ASP A 1 217 ? 17 21.75 2.055 1 85.44 217 ASP A C 1
ATOM 1745 O O . ASP A 1 217 ? 16.172 21.25 2.803 1 85.44 217 ASP A O 1
ATOM 1749 N N . VAL A 1 218 ? 17.766 21.094 1.297 1 88.31 218 VAL A N 1
ATOM 1750 C CA . VAL A 1 218 ? 17.719 19.641 1.263 1 88.31 218 VAL A CA 1
ATOM 1751 C C . VAL A 1 218 ? 18.109 19.078 2.625 1 88.31 218 VAL A C 1
ATOM 1753 O O . VAL A 1 218 ? 17.438 18.203 3.164 1 88.31 218 VAL A O 1
ATOM 1756 N N . ARG A 1 219 ? 19.125 19.656 3.164 1 88.06 219 ARG A N 1
ATOM 1757 C CA . ARG A 1 219 ? 19.594 19.234 4.477 1 88.06 219 ARG A CA 1
ATOM 1758 C C . ARG A 1 219 ? 18.531 19.453 5.539 1 88.06 219 ARG A C 1
ATOM 1760 O O . ARG A 1 219 ? 18.328 18.594 6.41 1 88.06 219 ARG A O 1
ATOM 1767 N N . ALA A 1 220 ? 17.922 20.516 5.449 1 89.69 220 ALA A N 1
ATOM 1768 C CA . ALA A 1 220 ? 16.906 20.859 6.441 1 89.69 220 ALA A CA 1
ATOM 1769 C C . ALA A 1 220 ? 15.789 19.828 6.461 1 89.69 220 ALA A C 1
ATOM 1771 O O . ALA A 1 220 ? 15.344 19.406 7.531 1 89.69 220 ALA A O 1
ATOM 1772 N N . ILE A 1 221 ? 15.336 19.422 5.316 1 90.19 221 ILE A N 1
ATOM 1773 C CA . ILE A 1 221 ? 14.227 18.469 5.273 1 90.19 221 ILE A CA 1
ATOM 1774 C C . ILE A 1 221 ? 14.719 17.094 5.703 1 90.19 221 ILE A C 1
ATOM 1776 O O . ILE A 1 221 ? 14 16.359 6.383 1 90.19 221 ILE A O 1
ATOM 1780 N N . PHE A 1 222 ? 15.961 16.734 5.355 1 90.94 222 PHE A N 1
ATOM 1781 C CA . PHE A 1 222 ? 16.531 15.453 5.773 1 90.94 222 PHE A CA 1
ATOM 1782 C C . PHE A 1 222 ? 16.656 15.391 7.289 1 90.94 222 PHE A C 1
ATOM 1784 O O . PHE A 1 222 ? 16.406 14.352 7.898 1 90.94 222 PHE A O 1
ATOM 1791 N N . ASP A 1 223 ? 16.984 16.484 7.887 1 92.31 223 ASP A N 1
ATOM 1792 C CA . ASP A 1 223 ? 17.219 16.531 9.32 1 92.31 223 ASP A CA 1
ATOM 1793 C C . ASP A 1 223 ? 15.945 16.281 10.109 1 92.31 223 ASP A C 1
ATOM 1795 O O . ASP A 1 223 ? 15.992 15.859 11.266 1 92.31 223 ASP A O 1
ATOM 1799 N N . VAL A 1 224 ? 14.805 16.531 9.484 1 93.94 224 VAL A N 1
ATOM 1800 C CA . VAL A 1 224 ? 13.523 16.281 10.133 1 93.94 224 VAL A CA 1
ATOM 1801 C C . VAL A 1 224 ? 13.414 14.82 10.539 1 93.94 224 VAL A C 1
ATOM 1803 O O . VAL A 1 224 ? 12.844 14.5 11.586 1 93.94 224 VAL A O 1
ATOM 1806 N N . PHE A 1 225 ? 14 13.945 9.766 1 93.19 225 PHE A N 1
ATOM 1807 C CA . PHE A 1 225 ? 13.812 12.508 9.945 1 93.19 225 PHE A CA 1
ATOM 1808 C C . PHE A 1 225 ? 14.875 11.938 10.875 1 93.19 225 PHE A C 1
ATOM 1810 O O . PHE A 1 225 ? 14.805 10.773 11.273 1 93.19 225 PHE A O 1
ATOM 1817 N N . ASN A 1 226 ? 15.875 12.727 11.266 1 88.75 226 ASN A N 1
ATOM 1818 C CA . ASN A 1 226 ? 16.938 12.344 12.188 1 88.75 226 ASN A CA 1
ATOM 1819 C C . ASN A 1 226 ? 17.5 10.969 11.852 1 88.75 226 ASN A C 1
ATOM 1821 O O . ASN A 1 226 ? 17.672 10.125 12.734 1 88.75 226 ASN A O 1
ATOM 1825 N N . HIS A 1 227 ? 17.672 10.789 10.602 1 84.44 227 HIS A N 1
ATOM 1826 C CA . HIS A 1 227 ? 18.188 9.523 10.109 1 84.44 227 HIS A CA 1
ATOM 1827 C C . HIS A 1 227 ? 19.625 9.297 10.57 1 84.44 227 HIS A C 1
ATOM 1829 O O . HIS A 1 227 ? 20.453 10.195 10.477 1 84.44 227 HIS A O 1
ATOM 1835 N N . PRO A 1 228 ? 19.844 8.156 11.07 1 78.25 228 PRO A N 1
ATOM 1836 C CA . PRO A 1 228 ? 21.172 7.895 11.625 1 78.25 228 PRO A CA 1
ATOM 1837 C C . PRO A 1 228 ? 22.297 8.156 10.625 1 78.25 228 PRO A C 1
ATOM 1839 O O . PRO A 1 228 ? 23.375 8.594 11.008 1 78.25 228 PRO A O 1
ATOM 1842 N N . GLN A 1 229 ? 22.031 8 9.375 1 76.69 229 GLN A N 1
ATOM 1843 C CA . GLN A 1 229 ? 23.047 8.148 8.336 1 76.69 229 GLN A CA 1
ATOM 1844 C C . GLN A 1 229 ? 23.391 9.617 8.117 1 76.69 229 GLN A C 1
ATOM 1846 O O . GLN A 1 229 ? 24.453 9.938 7.582 1 76.69 229 GLN A O 1
ATOM 1851 N N . PHE A 1 230 ? 22.484 10.383 8.469 1 82.31 230 PHE A N 1
ATOM 1852 C CA . PHE A 1 230 ? 22.703 11.789 8.141 1 82.31 230 PHE A CA 1
ATOM 1853 C C . PHE A 1 230 ? 22.938 12.609 9.406 1 82.31 230 PHE A C 1
ATOM 1855 O O . PHE A 1 230 ? 23.359 13.758 9.336 1 82.31 230 PHE A O 1
ATOM 1862 N N . ARG A 1 231 ? 22.75 11.805 10.438 1 81.12 231 ARG A N 1
ATOM 1863 C CA . ARG A 1 231 ? 22.922 12.492 11.711 1 81.12 231 ARG A CA 1
ATOM 1864 C C . ARG A 1 231 ? 24.391 12.875 11.922 1 81.12 231 ARG A C 1
ATOM 1866 O O . ARG A 1 231 ? 25.281 12.047 11.766 1 81.12 231 ARG A O 1
ATOM 1873 N N . HIS A 1 232 ? 24.734 14.234 12.125 1 81.38 232 HIS A N 1
ATOM 1874 C CA . HIS A 1 232 ? 26.062 14.742 12.461 1 81.38 232 HIS A CA 1
ATOM 1875 C C . HIS A 1 232 ? 26.984 14.703 11.258 1 81.38 232 HIS A C 1
ATOM 1877 O O . HIS A 1 232 ? 28.203 14.516 11.398 1 81.38 232 HIS A O 1
ATOM 1883 N N . VAL A 1 233 ? 26.406 14.625 10.086 1 86.19 233 VAL A N 1
ATOM 1884 C CA . VAL A 1 233 ? 27.188 14.68 8.859 1 86.19 233 VAL A CA 1
ATOM 1885 C C . VAL A 1 233 ? 27.359 16.141 8.422 1 86.19 233 VAL A C 1
ATOM 1887 O O . VAL A 1 233 ? 26.391 16.906 8.406 1 86.19 233 VAL A O 1
ATOM 1890 N N . GLY A 1 234 ? 28.609 16.5 8.148 1 89.44 234 GLY A N 1
ATOM 1891 C CA . GLY A 1 234 ? 28.875 17.859 7.691 1 89.44 234 GLY A CA 1
ATOM 1892 C C . GLY A 1 234 ? 28.281 18.156 6.324 1 89.44 234 GLY A C 1
ATOM 1893 O O . GLY A 1 234 ? 27.922 17.234 5.586 1 89.44 234 GLY A O 1
ATOM 1894 N N . MET A 1 235 ? 28.172 19.453 5.957 1 86.69 235 MET A N 1
ATOM 1895 C CA . MET A 1 235 ? 27.484 19.891 4.746 1 86.69 235 MET A CA 1
ATOM 1896 C C . MET A 1 235 ? 28.203 19.391 3.498 1 86.69 235 MET A C 1
ATOM 1898 O O . MET A 1 235 ? 27.562 18.984 2.527 1 86.69 235 MET A O 1
ATOM 1902 N N . THR A 1 236 ? 29.484 19.375 3.492 1 86.12 236 THR A N 1
ATOM 1903 C CA . THR A 1 236 ? 30.25 18.922 2.342 1 86.12 236 THR A CA 1
ATOM 1904 C C . THR A 1 236 ? 30.047 17.422 2.104 1 86.12 236 THR A C 1
ATOM 1906 O O . THR A 1 236 ? 29.766 17 0.979 1 86.12 236 THR A O 1
ATOM 1909 N N . ALA A 1 237 ? 30.141 16.703 3.17 1 85.81 237 ALA A N 1
ATOM 1910 C CA . ALA A 1 237 ? 29.938 15.25 3.07 1 85.81 237 ALA A CA 1
ATOM 1911 C C . ALA A 1 237 ? 28.5 14.922 2.656 1 85.81 237 ALA A C 1
ATOM 1913 O O . ALA A 1 237 ? 28.281 14 1.869 1 85.81 237 ALA A O 1
ATOM 1914 N N . PHE A 1 238 ? 27.625 15.688 3.186 1 89.19 238 PHE A N 1
ATOM 1915 C CA . PHE A 1 238 ? 26.219 15.516 2.846 1 89.19 238 PHE A CA 1
ATOM 1916 C C . PHE A 1 238 ? 25.984 15.75 1.358 1 89.19 238 PHE A C 1
ATOM 1918 O O . PHE A 1 238 ? 25.375 14.922 0.682 1 89.19 238 PHE A O 1
ATOM 1925 N N . ARG A 1 239 ? 26.469 16.75 0.858 1 82.31 239 ARG A N 1
ATOM 1926 C CA . ARG A 1 239 ? 26.328 17.094 -0.551 1 82.31 239 ARG A CA 1
ATOM 1927 C C . ARG A 1 239 ? 26.906 16 -1.448 1 82.31 239 ARG A C 1
ATOM 1929 O O . ARG A 1 239 ? 26.25 15.57 -2.404 1 82.31 239 ARG A O 1
ATOM 1936 N N . LEU A 1 240 ? 28 15.523 -1.143 1 80.06 240 LEU A N 1
ATOM 1937 C CA . LEU A 1 240 ? 28.672 14.5 -1.941 1 80.06 240 LEU A CA 1
ATOM 1938 C C . LEU A 1 240 ? 27.875 13.203 -1.955 1 80.06 240 LEU A C 1
ATOM 1940 O O . LEU A 1 240 ? 27.797 12.531 -2.984 1 80.06 240 LEU A O 1
ATOM 1944 N N . ARG A 1 241 ? 27.328 12.953 -0.905 1 78.25 241 ARG A N 1
ATOM 1945 C CA . ARG A 1 241 ? 26.516 11.742 -0.811 1 78.25 241 ARG A CA 1
ATOM 1946 C C . ARG A 1 241 ? 25.25 11.875 -1.66 1 78.25 241 ARG A C 1
ATOM 1948 O O . ARG A 1 241 ? 24.875 10.938 -2.367 1 78.25 241 ARG A O 1
ATOM 1955 N N . GLN A 1 242 ? 24.609 13.023 -1.534 1 78.19 242 GLN A N 1
ATOM 1956 C CA . GLN A 1 242 ? 23.359 13.234 -2.264 1 78.19 242 GLN A CA 1
ATOM 1957 C C . GLN A 1 242 ? 23.609 13.234 -3.771 1 78.19 242 GLN A C 1
ATOM 1959 O O . GLN A 1 242 ? 22.75 12.805 -4.543 1 78.19 242 GLN A O 1
ATOM 1964 N N . GLU A 1 243 ? 24.688 13.648 -4.145 1 73.75 243 GLU A N 1
ATOM 1965 C CA . GLU A 1 243 ? 25.016 13.734 -5.562 1 73.75 243 GLU A CA 1
ATOM 1966 C C . GLU A 1 243 ? 25.172 12.344 -6.176 1 73.75 243 GLU A C 1
ATOM 1968 O O . GLU A 1 243 ? 25.156 12.188 -7.398 1 73.75 243 GLU A O 1
ATOM 1973 N N . LYS A 1 244 ? 25.312 11.406 -5.293 1 66.25 244 LYS A N 1
ATOM 1974 C CA . LYS A 1 244 ? 25.375 10.039 -5.789 1 66.25 244 LYS A CA 1
ATOM 1975 C C . LYS A 1 244 ? 24 9.578 -6.277 1 66.25 244 LYS A C 1
ATOM 1977 O O . LYS A 1 244 ? 23.906 8.734 -7.172 1 66.25 244 LYS A O 1
ATOM 1982 N N . TYR A 1 245 ? 23.031 10.242 -5.723 1 64.69 245 TYR A N 1
ATOM 1983 C CA . TYR A 1 245 ? 21.688 9.734 -5.988 1 64.69 245 TYR A CA 1
ATOM 1984 C C . TYR A 1 245 ? 20.859 10.773 -6.734 1 64.69 245 TYR A C 1
ATOM 1986 O O . TYR A 1 245 ? 19.906 10.422 -7.438 1 64.69 245 TYR A O 1
ATOM 1994 N N . LEU A 1 246 ? 21.219 12.016 -6.5 1 68.5 246 LEU A N 1
ATOM 1995 C CA . LEU A 1 246 ? 20.469 13.117 -7.098 1 68.5 246 LEU A CA 1
ATOM 1996 C C . LEU A 1 246 ? 21.375 13.969 -7.988 1 68.5 246 LEU A C 1
ATOM 1998 O O . LEU A 1 246 ? 22.547 14.164 -7.68 1 68.5 246 LEU A O 1
ATOM 2002 N N . THR A 1 247 ? 20.781 14.203 -9.211 1 63.19 247 THR A N 1
ATOM 2003 C CA . THR A 1 247 ? 21.5 15.18 -10.031 1 63.19 247 THR A CA 1
ATOM 2004 C C . THR A 1 247 ? 21 16.594 -9.742 1 63.19 247 THR A C 1
ATOM 2006 O O . THR A 1 247 ? 19.844 16.922 -10.016 1 63.19 247 THR A O 1
ATOM 2009 N N . PHE A 1 248 ? 21.875 17.266 -9.062 1 64.06 248 PHE A N 1
ATOM 2010 C CA . PHE A 1 248 ? 21.562 18.672 -8.82 1 64.06 248 PHE A CA 1
ATOM 2011 C C . PHE A 1 248 ? 21.953 19.516 -10.031 1 64.06 248 PHE A C 1
ATOM 2013 O O . PHE A 1 248 ? 23.078 19.438 -10.531 1 64.06 248 PHE A O 1
ATOM 2020 N N . LEU A 1 249 ? 20.812 19.984 -10.695 1 65.5 249 LEU A N 1
ATOM 2021 C CA . LEU A 1 249 ? 21.031 20.891 -11.82 1 65.5 249 LEU A CA 1
ATOM 2022 C C . LEU A 1 249 ? 21.078 22.344 -11.344 1 65.5 249 LEU A C 1
ATOM 2024 O O . LEU A 1 249 ? 20.141 22.828 -10.703 1 65.5 249 LEU A O 1
ATOM 2028 N N . GLU A 1 250 ? 22.297 22.891 -11.57 1 61.88 250 GLU A N 1
ATOM 2029 C CA . GLU A 1 250 ? 22.438 24.281 -11.172 1 61.88 250 GLU A CA 1
ATOM 2030 C C . GLU A 1 250 ? 21.469 25.172 -11.938 1 61.88 250 GLU A C 1
ATOM 2032 O O . GLU A 1 250 ? 21.297 25.031 -13.148 1 61.88 250 GLU A O 1
ATOM 2037 N N . PHE A 1 251 ? 20.516 25.766 -11.383 1 59.41 251 PHE A N 1
ATOM 2038 C CA . PHE A 1 251 ? 19.562 26.656 -12.039 1 59.41 251 PHE A CA 1
ATOM 2039 C C . PHE A 1 251 ? 20.016 28.094 -11.945 1 59.41 251 PHE A C 1
ATOM 2041 O O . PHE A 1 251 ? 19.781 28.891 -12.859 1 59.41 251 PHE A O 1
ATOM 2048 N N . GLY A 1 252 ? 20.469 28.547 -10.969 1 59 252 GLY A N 1
ATOM 2049 C CA . GLY A 1 252 ? 20.859 29.938 -10.773 1 59 252 GLY A CA 1
ATOM 2050 C C . GLY A 1 252 ? 21.344 30.234 -9.367 1 59 252 GLY A C 1
ATOM 2051 O O . GLY A 1 252 ? 21.969 29.391 -8.734 1 59 252 GLY A O 1
ATOM 2052 N N . HIS A 1 253 ? 21.625 31.453 -9.078 1 53.84 253 HIS A N 1
ATOM 2053 C CA . HIS A 1 253 ? 22.094 31.906 -7.77 1 53.84 253 HIS A CA 1
ATOM 2054 C C . HIS A 1 253 ? 20.969 32.562 -6.977 1 53.84 253 HIS A C 1
ATOM 2056 O O . HIS A 1 253 ? 20.109 33.219 -7.547 1 53.84 253 HIS A O 1
ATOM 2062 N N . ALA A 1 254 ? 20.547 32.031 -5.996 1 52.94 254 ALA A N 1
ATOM 2063 C CA . ALA A 1 254 ? 19.609 32.75 -5.129 1 52.94 254 ALA A CA 1
ATOM 2064 C C . ALA A 1 254 ? 20.281 33.969 -4.508 1 52.94 254 ALA A C 1
ATOM 2066 O O . ALA A 1 254 ? 21.5 33.969 -4.301 1 52.94 254 ALA A O 1
ATOM 2067 N N . GLY A 1 255 ? 19.406 35.219 -3.943 1 47.88 255 GLY A N 1
ATOM 2068 C CA . GLY A 1 255 ? 19.672 36.594 -3.535 1 47.88 255 GLY A CA 1
ATOM 2069 C C . GLY A 1 255 ? 20.844 36.719 -2.58 1 47.88 255 GLY A C 1
ATOM 2070 O O . GLY A 1 255 ? 21.281 35.719 -2.002 1 47.88 255 GLY A O 1
ATOM 2071 N N . ALA A 1 256 ? 21.641 37.969 -2.775 1 44.62 256 ALA A N 1
ATOM 2072 C CA . ALA A 1 256 ? 22.703 38.531 -1.967 1 44.62 256 ALA A CA 1
ATOM 2073 C C . ALA A 1 256 ? 22.375 38.469 -0.479 1 44.62 256 ALA A C 1
ATOM 2075 O O . ALA A 1 256 ? 21.406 39.062 -0.015 1 44.62 256 ALA A O 1
ATOM 2076 N N . GLY A 1 257 ? 22.375 37.25 0.008 1 42.72 257 GLY A N 1
ATOM 2077 C CA . GLY A 1 257 ? 22.203 37.469 1.436 1 42.72 257 GLY A CA 1
ATOM 2078 C C . GLY A 1 257 ? 23.047 38.625 1.955 1 42.72 257 GLY A C 1
ATOM 2079 O O . GLY A 1 257 ? 23.703 39.312 1.177 1 42.72 257 GLY A O 1
ATOM 2080 N N . LYS A 1 258 ? 22.938 38.969 3.359 1 46.38 258 LYS A N 1
ATOM 2081 C CA . LYS A 1 258 ? 23.578 40.125 3.955 1 46.38 258 LYS A CA 1
ATOM 2082 C C . LYS A 1 258 ? 25.031 40.25 3.5 1 46.38 258 LYS A C 1
ATOM 2084 O O . LYS A 1 258 ? 25.609 41.344 3.553 1 46.38 258 LYS A O 1
ATOM 2089 N N . ARG A 1 259 ? 25.703 39.125 3.475 1 50.38 259 ARG A N 1
ATOM 2090 C CA . ARG A 1 259 ? 27.141 39.312 3.305 1 50.38 259 ARG A CA 1
ATOM 2091 C C . ARG A 1 259 ? 27.562 39.062 1.862 1 50.38 259 ARG A C 1
ATOM 2093 O O . ARG A 1 259 ? 28.75 38.812 1.587 1 50.38 259 ARG A O 1
ATOM 2100 N N . GLY A 1 260 ? 26.688 39.125 0.896 1 47.28 260 GLY A N 1
ATOM 2101 C CA . GLY A 1 260 ? 27.125 39.156 -0.493 1 47.28 260 GLY A CA 1
ATOM 2102 C C . GLY A 1 260 ? 27.219 37.812 -1.145 1 47.28 260 GLY A C 1
ATOM 2103 O O . GLY A 1 260 ? 27.578 37.688 -2.318 1 47.28 260 GLY A O 1
ATOM 2104 N N . ARG A 1 261 ? 27.359 36.719 -0.426 1 48.47 261 ARG A N 1
ATOM 2105 C CA . ARG A 1 261 ? 27.672 35.469 -1.121 1 48.47 261 ARG A CA 1
ATOM 2106 C C . ARG A 1 261 ? 26.406 34.844 -1.723 1 48.47 261 ARG A C 1
ATOM 2108 O O . ARG A 1 261 ? 25.391 34.719 -1.037 1 48.47 261 ARG A O 1
ATOM 2115 N N . SER A 1 262 ? 26.234 34.875 -2.949 1 50 262 SER A N 1
ATOM 2116 C CA . SER A 1 262 ? 25.156 34.25 -3.707 1 50 262 SER A CA 1
ATOM 2117 C C . SER A 1 262 ? 25.156 32.719 -3.535 1 50 262 SER A C 1
ATOM 2119 O O . SER A 1 262 ? 26.219 32.094 -3.502 1 50 262 SER A O 1
ATOM 2121 N N . HIS A 1 263 ? 24.078 32.188 -2.969 1 57.72 263 HIS A N 1
ATOM 2122 C CA . HIS A 1 263 ? 24.047 30.719 -2.855 1 57.72 263 HIS A CA 1
ATOM 2123 C C . HIS A 1 263 ? 23.469 30.094 -4.113 1 57.72 263 HIS A C 1
ATOM 2125 O O . HIS A 1 263 ? 22.5 30.609 -4.691 1 57.72 263 HIS A O 1
ATOM 2131 N N . LYS A 1 264 ? 24.188 29.094 -4.668 1 59 264 LYS A N 1
ATOM 2132 C CA . LYS A 1 264 ? 23.75 28.359 -5.844 1 59 264 LYS A CA 1
ATOM 2133 C C . LYS A 1 264 ? 22.422 27.656 -5.586 1 59 264 LYS A C 1
ATOM 2135 O O . LYS A 1 264 ? 22.188 27.156 -4.484 1 59 264 LYS A O 1
ATOM 2140 N N . THR A 1 265 ? 21.469 27.922 -6.484 1 62.41 265 THR A N 1
ATOM 2141 C CA . THR A 1 265 ? 20.188 27.234 -6.414 1 62.41 265 THR A CA 1
ATOM 2142 C C . THR A 1 265 ? 20.156 26.047 -7.383 1 62.41 265 THR A C 1
ATOM 2144 O O . THR A 1 265 ? 20.844 26.062 -8.406 1 62.41 265 THR A O 1
ATOM 2147 N N . TYR A 1 266 ? 19.516 25 -6.914 1 64.31 266 TYR A N 1
ATOM 2148 C CA . TYR A 1 266 ? 19.5 23.766 -7.676 1 64.31 266 TYR A CA 1
ATOM 2149 C C . TYR A 1 266 ? 18.062 23.297 -7.93 1 64.31 266 TYR A C 1
ATOM 2151 O O . TYR A 1 266 ? 17.141 23.75 -7.258 1 64.31 266 TYR A O 1
ATOM 2159 N N . THR A 1 267 ? 17.859 22.766 -9.055 1 66.88 267 THR A N 1
ATOM 2160 C CA . THR A 1 267 ? 16.75 21.844 -9.242 1 66.88 267 THR A CA 1
ATOM 2161 C C . THR A 1 267 ? 17.25 20.391 -9.242 1 66.88 267 THR A C 1
ATOM 2163 O O . THR A 1 267 ? 18.453 20.156 -9.227 1 66.88 267 THR A O 1
ATOM 2166 N N . TYR A 1 268 ? 16.344 19.578 -8.781 1 57.31 268 TYR A N 1
ATOM 2167 C CA . TYR A 1 268 ? 16.844 18.203 -8.766 1 57.31 268 TYR A CA 1
ATOM 2168 C C . TYR A 1 268 ? 16.094 17.344 -9.781 1 57.31 268 TYR A C 1
ATOM 2170 O O . TYR A 1 268 ? 14.969 17.672 -10.18 1 57.31 268 TYR A O 1
ATOM 2178 N N . GLN A 1 269 ? 16.781 16.609 -10.633 1 55.69 269 GLN A N 1
ATOM 2179 C CA . GLN A 1 269 ? 16.219 15.523 -11.422 1 55.69 269 GLN A CA 1
ATOM 2180 C C . GLN A 1 269 ? 16.547 14.164 -10.805 1 55.69 269 GLN A C 1
ATOM 2182 O O . GLN A 1 269 ? 17.656 13.961 -10.289 1 55.69 269 GLN A O 1
ATOM 2187 N N . LEU A 1 270 ? 15.336 13.648 -10.484 1 53.31 270 LEU A N 1
ATOM 2188 C CA . LEU A 1 270 ? 15.609 12.273 -10.07 1 53.31 270 LEU A CA 1
ATOM 2189 C C . LEU A 1 270 ? 16.391 11.523 -11.141 1 53.31 270 LEU A C 1
ATOM 2191 O O . LEU A 1 270 ? 16.141 11.711 -12.336 1 53.31 270 LEU A O 1
ATOM 2195 N N . ASN A 1 271 ? 17.594 11.281 -10.898 1 45.38 271 ASN A N 1
ATOM 2196 C CA . ASN A 1 271 ? 18.281 10.477 -11.906 1 45.38 271 ASN A CA 1
ATOM 2197 C C . ASN A 1 271 ? 17.359 9.414 -12.5 1 45.38 271 ASN A C 1
ATOM 2199 O O . ASN A 1 271 ? 16.609 8.758 -11.773 1 45.38 271 ASN A O 1
ATOM 2203 N N . PRO A 1 272 ? 17.016 9.898 -13.883 1 38.28 272 PRO A N 1
ATOM 2204 C CA . PRO A 1 272 ? 16.062 9.047 -14.594 1 38.28 272 PRO A CA 1
ATOM 2205 C C . PRO A 1 272 ? 16.156 7.586 -14.172 1 38.28 272 PRO A C 1
ATOM 2207 O O . PRO A 1 272 ? 15.266 6.793 -14.5 1 38.28 272 PRO A O 1
ATOM 2210 N N . PHE A 1 273 ? 17.094 7.199 -13.734 1 37.47 273 PHE A N 1
ATOM 2211 C CA . PHE A 1 273 ? 16.969 5.75 -13.617 1 37.47 273 PHE A CA 1
ATOM 2212 C C . PHE A 1 273 ? 15.953 5.375 -12.555 1 37.47 273 PHE A C 1
ATOM 2214 O O . PHE A 1 273 ? 15.695 4.191 -12.328 1 37.47 273 PHE A O 1
ATOM 2221 N N . TYR A 1 274 ? 15.609 6.418 -11.758 1 34.84 274 TYR A N 1
ATOM 2222 C CA . TYR A 1 274 ? 14.602 6.109 -10.75 1 34.84 274 TYR A CA 1
ATOM 2223 C C . TYR A 1 274 ? 13.266 6.762 -11.086 1 34.84 274 TYR A C 1
ATOM 2225 O O . TYR A 1 274 ? 13.227 7.852 -11.664 1 34.84 274 TYR A O 1
ATOM 2233 N N . MET B 1 1 ? -35.156 6.008 26.219 1 53.5 1 MET B N 1
ATOM 2234 C CA . MET B 1 1 ? -34.5 6.457 24.984 1 53.5 1 MET B CA 1
ATOM 2235 C C . MET B 1 1 ? -34.875 7.898 24.672 1 53.5 1 MET B C 1
ATOM 2237 O O . MET B 1 1 ? -36.062 8.273 24.766 1 53.5 1 MET B O 1
ATOM 2241 N N . PRO B 1 2 ? -33.812 8.695 24.609 1 65.5 2 PRO B N 1
ATOM 2242 C CA . PRO B 1 2 ? -34.219 10.078 24.312 1 65.5 2 PRO B CA 1
ATOM 2243 C C . PRO B 1 2 ? -35.125 10.18 23.094 1 65.5 2 PRO B C 1
ATOM 2245 O O . PRO B 1 2 ? -35.031 9.375 22.172 1 65.5 2 PRO B O 1
ATOM 2248 N N . GLU B 1 3 ? -36.281 10.594 23.203 1 73.62 3 GLU B N 1
ATOM 2249 C CA . GLU B 1 3 ? -37.188 10.875 22.109 1 73.62 3 GLU B CA 1
ATOM 2250 C C . GLU B 1 3 ? -36.656 12.016 21.234 1 73.62 3 GLU B C 1
ATOM 2252 O O . GLU B 1 3 ? -36.188 13.031 21.734 1 73.62 3 GLU B O 1
ATOM 2257 N N . PHE B 1 4 ? -36.438 11.656 19.938 1 72.5 4 PHE B N 1
ATOM 2258 C CA . PHE B 1 4 ? -35.906 12.68 19.047 1 72.5 4 PHE B CA 1
ATOM 2259 C C . PHE B 1 4 ? -36.969 13.172 18.078 1 72.5 4 PHE B C 1
ATOM 2261 O O . PHE B 1 4 ? -37.812 12.398 17.641 1 72.5 4 PHE B O 1
ATOM 2268 N N . LYS B 1 5 ? -37 14.461 17.766 1 72.56 5 LYS B N 1
ATOM 2269 C CA . LYS B 1 5 ? -37.938 15.102 16.875 1 72.56 5 LYS B CA 1
ATOM 2270 C C . LYS B 1 5 ? -37.844 14.531 15.461 1 72.56 5 LYS B C 1
ATOM 2272 O O . LYS B 1 5 ? -38.875 14.359 14.781 1 72.56 5 LYS B O 1
ATOM 2277 N N . ASP B 1 6 ? -36.688 14.336 14.977 1 77 6 ASP B N 1
ATOM 2278 C CA . ASP B 1 6 ? -36.406 13.797 13.656 1 77 6 ASP B CA 1
ATOM 2279 C C . ASP B 1 6 ? -35.062 13.047 13.648 1 77 6 ASP B C 1
ATOM 2281 O O . ASP B 1 6 ? -34.312 13.078 14.625 1 77 6 ASP B O 1
ATOM 2285 N N . PRO B 1 7 ? -34.969 12.312 12.633 1 77.12 7 PRO B N 1
ATOM 2286 C CA . PRO B 1 7 ? -33.781 11.484 12.531 1 77.12 7 PRO B CA 1
ATOM 2287 C C . PRO B 1 7 ? -32.5 12.305 12.602 1 77.12 7 PRO B C 1
ATOM 2289 O O . PRO B 1 7 ? -31.469 11.828 13.117 1 77.12 7 PRO B O 1
ATOM 2292 N N . GLN B 1 8 ? -32.531 13.438 12.18 1 78.56 8 GLN B N 1
ATOM 2293 C CA . GLN B 1 8 ? -31.344 14.297 12.195 1 78.56 8 GLN B CA 1
ATOM 2294 C C . GLN B 1 8 ? -30.984 14.695 13.625 1 78.56 8 GLN B C 1
ATOM 2296 O O . GLN B 1 8 ? -29.797 14.758 13.977 1 78.56 8 GLN B O 1
ATOM 2301 N N . ALA B 1 9 ? -31.906 15.023 14.312 1 81.44 9 ALA B N 1
ATOM 2302 C CA . ALA B 1 9 ? -31.688 15.367 15.719 1 81.44 9 ALA B CA 1
ATOM 2303 C C . ALA B 1 9 ? -31.141 14.18 16.5 1 81.44 9 ALA B C 1
ATOM 2305 O O . ALA B 1 9 ? -30.266 14.352 17.359 1 81.44 9 ALA B O 1
ATOM 2306 N N . GLU B 1 10 ? -31.719 13.062 16.172 1 79.38 10 GLU B N 1
ATOM 2307 C CA . GLU B 1 10 ? -31.219 11.852 16.797 1 79.38 10 GLU B CA 1
ATOM 2308 C C . GLU B 1 10 ? -29.75 11.625 16.484 1 79.38 10 GLU B C 1
ATOM 2310 O O . GLU B 1 10 ? -28.938 11.375 17.391 1 79.38 10 GLU B O 1
ATOM 2315 N N . LYS B 1 11 ? -29.469 11.805 15.281 1 79.06 11 LYS B N 1
ATOM 2316 C CA . LYS B 1 11 ? -28.078 11.633 14.836 1 79.06 11 LYS B CA 1
ATOM 2317 C C . LYS B 1 11 ? -27.156 12.641 15.516 1 79.06 11 LYS B C 1
ATOM 2319 O O . LYS B 1 11 ? -26.078 12.273 15.992 1 79.06 11 LYS B O 1
ATOM 2324 N N . HIS B 1 12 ? -27.578 13.781 15.555 1 82.12 12 HIS B N 1
ATOM 2325 C CA . HIS B 1 12 ? -26.781 14.828 16.188 1 82.12 12 HIS B CA 1
ATOM 2326 C C . HIS B 1 12 ? -26.531 14.516 17.656 1 82.12 12 HIS B C 1
ATOM 2328 O O . HIS B 1 12 ? -25.422 14.688 18.156 1 82.12 12 HIS B O 1
ATOM 2334 N N . TYR B 1 13 ? -27.531 14.094 18.344 1 82.69 13 TYR B N 1
ATOM 2335 C CA . TYR B 1 13 ? -27.422 13.766 19.766 1 82.69 13 TYR B CA 1
ATOM 2336 C C . TYR B 1 13 ? -26.391 12.672 19.984 1 82.69 13 TYR B C 1
ATOM 2338 O O . TYR B 1 13 ? -25.484 12.82 20.812 1 82.69 13 TYR B O 1
ATOM 2346 N N . TYR B 1 14 ? -26.438 11.664 19.297 1 82.81 14 TYR B N 1
ATOM 2347 C CA . TYR B 1 14 ? -25.547 10.539 19.516 1 82.81 14 TYR B CA 1
ATOM 2348 C C . TYR B 1 14 ? -24.125 10.859 19.062 1 82.81 14 TYR B C 1
ATOM 2350 O O . TYR B 1 14 ? -23.156 10.383 19.641 1 82.81 14 TYR B O 1
ATOM 2358 N N . GLU B 1 15 ? -24.062 11.781 18.141 1 82.06 15 GLU B N 1
ATOM 2359 C CA . GLU B 1 15 ? -22.75 12.125 17.578 1 82.06 15 GLU B CA 1
ATOM 2360 C C . GLU B 1 15 ? -22 13.086 18.5 1 82.06 15 GLU B C 1
ATOM 2362 O O . GLU B 1 15 ? -20.766 13.102 18.531 1 82.06 15 GLU B O 1
ATOM 2367 N N . THR B 1 16 ? -22.812 13.875 19.281 1 82.69 16 THR B N 1
ATOM 2368 C CA . THR B 1 16 ? -22.125 14.977 19.922 1 82.69 16 THR B CA 1
ATOM 2369 C C . THR B 1 16 ? -22.422 15 21.422 1 82.69 16 THR B C 1
ATOM 2371 O O . THR B 1 16 ? -21.641 15.547 22.203 1 82.69 16 THR B O 1
ATOM 2374 N N . GLU B 1 17 ? -23.516 14.43 21.797 1 83.25 17 GLU B N 1
ATOM 2375 C CA . GLU B 1 17 ? -23.953 14.602 23.172 1 83.25 17 GLU B CA 1
ATOM 2376 C C . GLU B 1 17 ? -23.875 13.289 23.953 1 83.25 17 GLU B C 1
ATOM 2378 O O . GLU B 1 17 ? -23.5 13.281 25.125 1 83.25 17 GLU B O 1
ATOM 2383 N N . ALA B 1 18 ? -24.156 12.219 23.281 1 80.25 18 ALA B N 1
ATOM 2384 C CA . ALA B 1 18 ? -24.156 10.906 23.938 1 80.25 18 ALA B CA 1
ATOM 2385 C C . ALA B 1 18 ? -22.734 10.422 24.203 1 80.25 18 ALA B C 1
ATOM 2387 O O . ALA B 1 18 ? -21.766 11.039 23.75 1 80.25 18 ALA B O 1
ATOM 2388 N N . SER B 1 19 ? -22.641 9.477 25.094 1 84.06 19 SER B N 1
ATOM 2389 C CA . SER B 1 19 ? -21.344 8.844 25.312 1 84.06 19 SER B CA 1
ATOM 2390 C C . SER B 1 19 ? -20.891 8.062 24.094 1 84.06 19 SER B C 1
ATOM 2392 O O . SER B 1 19 ? -21.703 7.742 23.219 1 84.06 19 SER B O 1
ATOM 2394 N N . GLN B 1 20 ? -19.656 7.848 24.094 1 84.25 20 GLN B N 1
ATOM 2395 C CA . GLN B 1 20 ? -19.125 7.074 22.969 1 84.25 20 GLN B CA 1
ATOM 2396 C C . GLN B 1 20 ? -19.781 5.699 22.891 1 84.25 20 GLN B C 1
ATOM 2398 O O . GLN B 1 20 ? -20.078 5.207 21.797 1 84.25 20 GLN B O 1
ATOM 2403 N N . GLU B 1 21 ? -19.953 5.055 24.031 1 82.81 21 GLU B N 1
ATOM 2404 C CA . GLU B 1 21 ? -20.562 3.732 24.078 1 82.81 21 GLU B CA 1
ATOM 2405 C C . GLU B 1 21 ? -21.984 3.76 23.5 1 82.81 21 GLU B C 1
ATOM 2407 O O . GLU B 1 21 ? -22.359 2.873 22.734 1 82.81 21 GLU B O 1
ATOM 2412 N N . GLU B 1 22 ? -22.734 4.824 23.922 1 81.75 22 GLU B N 1
ATOM 2413 C CA . GLU B 1 22 ? -24.094 4.969 23.406 1 81.75 22 GLU B CA 1
ATOM 2414 C C . GLU B 1 22 ? -24.094 5.211 21.906 1 81.75 22 GLU B C 1
ATOM 2416 O O . GLU B 1 22 ? -24.953 4.676 21.188 1 81.75 22 GLU B O 1
ATOM 2421 N N . PHE B 1 23 ? -23.203 5.992 21.516 1 81.25 23 PHE B N 1
ATOM 2422 C CA . PHE B 1 23 ? -23.094 6.273 20.094 1 81.25 23 PHE B CA 1
ATOM 2423 C C . PHE B 1 23 ? -22.812 4.996 19.312 1 81.25 23 PHE B C 1
ATOM 2425 O O . PHE B 1 23 ? -23.453 4.727 18.297 1 81.25 23 PHE B O 1
ATOM 2432 N N . LEU B 1 24 ? -21.828 4.195 19.812 1 81.06 24 LEU B N 1
ATOM 2433 C CA . LEU B 1 24 ? -21.438 2.98 19.109 1 81.06 24 LEU B CA 1
ATOM 2434 C C . LEU B 1 24 ? -22.609 2.012 19 1 81.06 24 LEU B C 1
ATOM 2436 O O . LEU B 1 24 ? -22.812 1.378 17.953 1 81.06 24 LEU B O 1
ATOM 2440 N N . SER B 1 25 ? -23.375 1.837 20.031 1 76.62 25 SER B N 1
ATOM 2441 C CA . SER B 1 25 ? -24.547 0.975 20.031 1 76.62 25 SER B CA 1
ATOM 2442 C C . SER B 1 25 ? -25.578 1.466 19.016 1 76.62 25 SER B C 1
ATOM 2444 O O . SER B 1 25 ? -26.156 0.671 18.266 1 76.62 25 SER B O 1
ATOM 2446 N N . TRP B 1 26 ? -25.797 2.77 19.047 1 74.56 26 TRP B N 1
ATOM 2447 C CA . TRP B 1 26 ? -26.75 3.395 18.125 1 74.56 26 TRP B CA 1
ATOM 2448 C C . TRP B 1 26 ? -26.297 3.254 16.688 1 74.56 26 TRP B C 1
ATOM 2450 O O . TRP B 1 26 ? -27.094 2.93 15.805 1 74.56 26 TRP B O 1
ATOM 2460 N N . TYR B 1 27 ? -25.031 3.502 16.43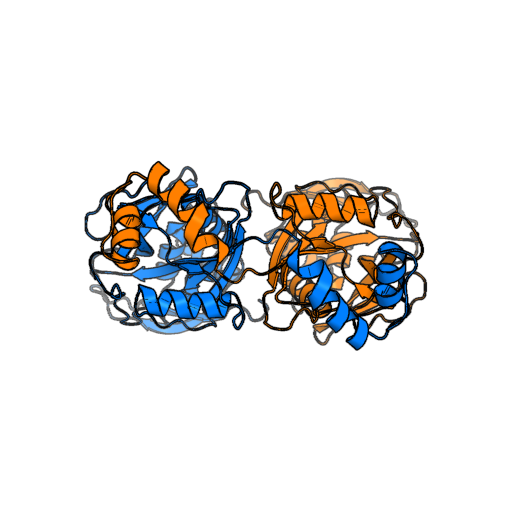8 1 76.19 27 TYR B N 1
ATOM 2461 C CA . TYR B 1 27 ? -24.438 3.479 15.102 1 76.19 27 TYR B CA 1
ATOM 2462 C C . TYR B 1 27 ? -24.516 2.084 14.492 1 76.19 27 TYR B C 1
ATOM 2464 O O . TYR B 1 27 ? -24.844 1.932 13.312 1 76.19 27 TYR B O 1
ATOM 2472 N N . GLN B 1 28 ? -24.25 1.079 15.195 1 72.5 28 GLN B N 1
ATOM 2473 C CA . GLN B 1 28 ? -24.266 -0.305 14.734 1 72.5 28 GLN B CA 1
ATOM 2474 C C . GLN B 1 28 ? -25.672 -0.717 14.297 1 72.5 28 GLN B C 1
ATOM 2476 O O . GLN B 1 28 ? -25.828 -1.558 13.406 1 72.5 28 GLN B O 1
ATOM 2481 N N . LYS B 1 29 ? -26.641 -0.098 14.945 1 68.69 29 LYS B N 1
ATOM 2482 C CA . LYS B 1 29 ? -28.016 -0.479 14.664 1 68.69 29 LYS B CA 1
ATOM 2483 C C . LYS B 1 29 ? -28.562 0.282 13.453 1 68.69 29 LYS B C 1
ATOM 2485 O O . LYS B 1 29 ? -29.422 -0.222 12.734 1 68.69 29 LYS B O 1
ATOM 2490 N N . GLN B 1 30 ? -28.141 1.516 13.25 1 63.28 30 GLN B N 1
ATOM 2491 C CA . GLN B 1 30 ? -28.797 2.377 12.273 1 63.28 30 GLN B CA 1
ATOM 2492 C C . GLN B 1 30 ? -27.953 2.523 11.008 1 63.28 30 GLN B C 1
ATOM 2494 O O . GLN B 1 30 ? -28.391 2.176 9.914 1 63.28 30 GLN B O 1
ATOM 2499 N N . GLU B 1 31 ? -26.859 3.189 11 1 55.03 31 GLU B N 1
ATOM 2500 C CA . GLU B 1 31 ? -26.188 3.807 9.859 1 55.03 31 GLU B CA 1
ATOM 2501 C C . GLU B 1 31 ? -25.234 2.832 9.188 1 55.03 31 GLU B C 1
ATOM 2503 O O . GLU B 1 31 ? -25.188 2.742 7.961 1 55.03 31 GLU B O 1
ATOM 2508 N N . PHE B 1 32 ? -24.578 2.057 9.977 1 53.84 32 PHE B N 1
ATOM 2509 C CA . PHE B 1 32 ? -23.484 1.271 9.406 1 53.84 32 PHE B CA 1
ATOM 2510 C C . PHE B 1 32 ? -24.031 0.261 8.398 1 53.84 32 PHE B C 1
ATOM 2512 O O . PHE B 1 32 ? -23.422 0.054 7.344 1 53.84 32 PHE B O 1
ATOM 2519 N N . PRO B 1 33 ? -25.172 -0.13 8.602 1 54.72 33 PRO B N 1
ATOM 2520 C CA . PRO B 1 33 ? -25.656 -1.158 7.676 1 54.72 33 PRO B CA 1
ATOM 2521 C C . PRO B 1 33 ? -26 -0.596 6.301 1 54.72 33 PRO B C 1
ATOM 2523 O O . PRO B 1 33 ? -26.062 -1.343 5.32 1 54.72 33 PRO B O 1
ATOM 2526 N N . ASN B 1 34 ? -26.094 0.727 6.211 1 64.69 34 ASN B N 1
ATOM 2527 C CA . ASN B 1 34 ? -26.703 1.208 4.98 1 64.69 34 ASN B CA 1
ATOM 2528 C C . ASN B 1 34 ? -25.656 1.742 4.004 1 64.69 34 ASN B C 1
ATOM 2530 O O . ASN B 1 34 ? -25.984 2.139 2.887 1 64.69 34 ASN B O 1
ATOM 2534 N N . TYR B 1 35 ? -24.422 1.657 4.32 1 74.81 35 TYR B N 1
ATOM 2535 C CA . TYR B 1 35 ? -23.422 2.146 3.387 1 74.81 35 TYR B CA 1
ATOM 2536 C C . TYR B 1 35 ? -22.891 1.018 2.504 1 74.81 35 TYR B C 1
ATOM 2538 O O . TYR B 1 35 ? -22.719 -0.11 2.969 1 74.81 35 TYR B O 1
ATOM 2546 N N . PRO B 1 36 ? -22.875 1.351 1.153 1 86.06 36 PRO B N 1
ATOM 2547 C CA . PRO B 1 36 ? -22.25 0.33 0.308 1 86.06 36 PRO B CA 1
ATOM 2548 C C . PRO B 1 36 ? -20.828 -0.021 0.756 1 86.06 36 PRO B C 1
ATOM 2550 O O . PRO B 1 36 ? -20.078 0.859 1.179 1 86.06 36 PRO B O 1
ATOM 2553 N N . LYS B 1 37 ? -20.594 -1.29 0.798 1 90.88 37 LYS B N 1
ATOM 2554 C CA . LYS B 1 37 ? -19.281 -1.791 1.199 1 90.88 37 LYS B CA 1
ATOM 2555 C C . LYS B 1 37 ? -18.703 -2.723 0.14 1 90.88 37 LYS B C 1
ATOM 2557 O O . LYS B 1 37 ? -19.422 -3.561 -0.417 1 90.88 37 LYS B O 1
ATOM 2562 N N . PRO B 1 38 ? -17.453 -2.545 -0.167 1 94 38 PRO B N 1
ATOM 2563 C CA . PRO B 1 38 ? -16.828 -3.488 -1.097 1 94 38 PRO B CA 1
ATOM 2564 C C . PRO B 1 38 ? -16.453 -4.812 -0.434 1 94 38 PRO B C 1
ATOM 2566 O O . PRO B 1 38 ? -16.297 -4.871 0.787 1 94 38 PRO B O 1
ATOM 2569 N N . ALA B 1 39 ? -16.422 -5.867 -1.296 1 93.75 39 ALA B N 1
ATOM 2570 C CA . ALA B 1 39 ? -15.688 -7.043 -0.844 1 93.75 39 ALA B CA 1
ATOM 2571 C C . ALA B 1 39 ? -14.188 -6.77 -0.816 1 93.75 39 ALA B C 1
ATOM 2573 O O . ALA B 1 39 ? -13.688 -5.934 -1.572 1 93.75 39 ALA B O 1
ATOM 2574 N N . LEU B 1 40 ? -13.523 -7.422 0.098 1 96.81 40 LEU B N 1
ATOM 2575 C CA . LEU B 1 40 ? -12.086 -7.25 0.242 1 96.81 40 LEU B CA 1
ATOM 2576 C C . LEU B 1 40 ? -11.352 -8.57 0.013 1 96.81 40 LEU B C 1
ATOM 2578 O O . LEU B 1 40 ? -11.672 -9.578 0.647 1 96.81 40 LEU B O 1
ATOM 2582 N N . THR B 1 41 ? -10.398 -8.547 -0.959 1 97.31 41 THR B N 1
ATOM 2583 C CA . THR B 1 41 ? -9.578 -9.727 -1.22 1 97.31 41 THR B CA 1
ATOM 2584 C C . THR B 1 41 ? -8.094 -9.391 -1.068 1 97.31 41 THR B C 1
ATOM 2586 O O . THR B 1 41 ? -7.723 -8.227 -0.963 1 97.31 41 THR B O 1
ATOM 2589 N N . VAL B 1 42 ? -7.281 -10.414 -0.902 1 98.5 42 VAL B N 1
ATOM 2590 C CA . VAL B 1 42 ? -5.84 -10.305 -1.083 1 98.5 42 VAL B CA 1
ATOM 2591 C C . VAL B 1 42 ? -5.418 -11.055 -2.346 1 98.5 42 VAL B C 1
ATOM 2593 O O . VAL B 1 42 ? -6.008 -12.078 -2.693 1 98.5 42 VAL B O 1
ATOM 2596 N N . ASP B 1 43 ? -4.512 -10.531 -3.061 1 98.56 43 ASP B N 1
ATOM 2597 C CA . ASP B 1 43 ? -3.811 -11.164 -4.176 1 98.56 43 ASP B CA 1
ATOM 2598 C C . ASP B 1 43 ? -2.305 -11.203 -3.93 1 98.56 43 ASP B C 1
ATOM 2600 O O . ASP B 1 43 ? -1.716 -10.203 -3.5 1 98.56 43 ASP B O 1
ATOM 2604 N N . ASN B 1 44 ? -1.659 -12.32 -4.172 1 98.38 44 ASN B N 1
ATOM 2605 C CA . ASN B 1 44 ? -0.3 -12.508 -3.676 1 98.38 44 ASN B CA 1
ATOM 2606 C C . ASN B 1 44 ? 0.67 -12.828 -4.812 1 98.38 44 ASN B C 1
ATOM 2608 O O . ASN B 1 44 ? 0.508 -13.828 -5.508 1 98.38 44 ASN B O 1
ATOM 2612 N N . VAL B 1 45 ? 1.624 -11.922 -5.004 1 98.56 45 VAL B N 1
ATOM 2613 C CA . VAL B 1 45 ? 2.758 -12.164 -5.891 1 98.56 45 VAL B CA 1
ATOM 2614 C C . VAL B 1 45 ? 3.818 -12.984 -5.16 1 98.56 45 VAL B C 1
ATOM 2616 O O . VAL B 1 45 ? 4.664 -12.43 -4.453 1 98.56 45 VAL B O 1
ATOM 2619 N N . ILE B 1 46 ? 3.779 -14.273 -5.336 1 97.38 46 ILE B N 1
ATOM 2620 C CA . ILE B 1 46 ? 4.668 -15.188 -4.629 1 97.38 46 ILE B CA 1
ATOM 2621 C C . ILE B 1 46 ? 5.855 -15.539 -5.52 1 97.38 46 ILE B C 1
ATOM 2623 O O . ILE B 1 46 ? 5.684 -16.141 -6.582 1 97.38 46 ILE B O 1
ATOM 2627 N N . LEU B 1 47 ? 7.047 -15.234 -5.023 1 96.88 47 LEU B N 1
ATOM 2628 C CA . LEU B 1 47 ? 8.258 -15.367 -5.824 1 96.88 47 LEU B CA 1
ATOM 2629 C C . LEU B 1 47 ? 9.211 -16.391 -5.211 1 96.88 47 LEU B C 1
ATOM 2631 O O . LEU B 1 47 ? 9.328 -16.484 -3.988 1 96.88 47 LEU B O 1
ATOM 2635 N N . ARG B 1 48 ? 9.891 -17.078 -6.047 1 94.56 48 ARG B N 1
ATOM 2636 C CA . ARG B 1 48 ? 11 -17.938 -5.633 1 94.56 48 ARG B CA 1
ATOM 2637 C C . ARG B 1 48 ? 12.141 -17.875 -6.641 1 94.56 48 ARG B C 1
ATOM 2639 O O . ARG B 1 48 ? 11.93 -17.516 -7.805 1 94.56 48 ARG B O 1
ATOM 2646 N N . TRP B 1 49 ? 13.344 -18.047 -6.121 1 92.88 49 TRP B N 1
ATOM 2647 C CA . TRP B 1 49 ? 14.531 -18.25 -6.938 1 92.88 49 TRP B CA 1
ATOM 2648 C C . TRP B 1 49 ? 14.82 -19.734 -7.117 1 92.88 49 TRP B C 1
ATOM 2650 O O . TRP B 1 49 ? 15.023 -20.469 -6.137 1 92.88 49 TRP B O 1
ATOM 2660 N N . TYR B 1 50 ? 14.758 -20.156 -8.414 1 90.69 50 TYR B N 1
ATOM 2661 C CA . TYR B 1 50 ? 14.75 -21.594 -8.625 1 90.69 50 TYR B CA 1
ATOM 2662 C C . TYR B 1 50 ? 15.711 -22 -9.734 1 90.69 50 TYR B C 1
ATOM 2664 O O . TYR B 1 50 ? 15.789 -21.328 -10.773 1 90.69 50 TYR B O 1
ATOM 2672 N N . GLN B 1 51 ? 16.453 -23.062 -9.445 1 85.62 51 GLN B N 1
ATOM 2673 C CA . GLN B 1 51 ? 17.344 -23.688 -10.422 1 85.62 51 GLN B CA 1
ATOM 2674 C C . GLN B 1 51 ? 17.047 -25.188 -10.531 1 85.62 51 GLN B C 1
ATOM 2676 O O . GLN B 1 51 ? 17.328 -25.953 -9.602 1 85.62 51 GLN B O 1
ATOM 2681 N N . ALA B 1 52 ? 16.484 -25.578 -11.688 1 77.94 52 ALA B N 1
ATOM 2682 C CA . ALA B 1 52 ? 16.109 -26.969 -11.883 1 77.94 52 ALA B CA 1
ATOM 2683 C C . ALA B 1 52 ? 17.344 -27.844 -12.055 1 77.94 52 ALA B C 1
ATOM 2685 O O . ALA B 1 52 ? 17.422 -28.953 -11.508 1 77.94 52 ALA B O 1
ATOM 2686 N N . ASP B 1 53 ? 18.25 -27.375 -12.891 1 82.12 53 ASP B N 1
ATOM 2687 C CA . ASP B 1 53 ? 19.5 -28.062 -13.242 1 82.12 53 ASP B CA 1
ATOM 2688 C C . ASP B 1 53 ? 20.703 -27.172 -12.992 1 82.12 53 ASP B C 1
ATOM 2690 O O . ASP B 1 53 ? 20.734 -26.016 -13.422 1 82.12 53 ASP B O 1
ATOM 2694 N N . PRO B 1 54 ? 21.625 -27.703 -12.273 1 78.19 54 PRO B N 1
ATOM 2695 C CA . PRO B 1 54 ? 22.828 -26.906 -11.984 1 78.19 54 PRO B CA 1
ATOM 2696 C C . PRO B 1 54 ? 23.469 -26.328 -13.25 1 78.19 54 PRO B C 1
ATOM 2698 O O . PRO B 1 54 ? 24.203 -25.344 -13.18 1 78.19 54 PRO B O 1
ATOM 2701 N N . GLU B 1 55 ? 23.188 -27.016 -14.344 1 83.25 55 GLU B N 1
ATOM 2702 C CA . GLU B 1 55 ? 23.797 -26.562 -15.602 1 83.25 55 GLU B CA 1
ATOM 2703 C C . GLU B 1 55 ? 22.969 -25.453 -16.234 1 83.25 55 GLU B C 1
ATOM 2705 O O . GLU B 1 55 ? 23.438 -24.797 -17.172 1 83.25 55 GLU B O 1
ATOM 2710 N N . GLU B 1 56 ? 21.812 -25.234 -15.664 1 83.69 56 GLU B N 1
ATOM 2711 C CA . GLU B 1 56 ? 20.938 -24.203 -16.188 1 83.69 56 GLU B CA 1
ATOM 2712 C C . GLU B 1 56 ? 20.969 -22.953 -15.32 1 83.69 56 GLU B C 1
ATOM 2714 O O . GLU B 1 56 ? 21.219 -23.031 -14.117 1 83.69 56 GLU B O 1
ATOM 2719 N N . ALA B 1 57 ? 20.719 -21.859 -15.945 1 87 57 ALA B N 1
ATOM 2720 C CA . ALA B 1 57 ? 20.672 -20.594 -15.203 1 87 57 ALA B CA 1
ATOM 2721 C C . ALA B 1 57 ? 19.469 -20.562 -14.273 1 87 57 ALA B C 1
ATOM 2723 O O . ALA B 1 57 ? 18.391 -21.016 -14.633 1 87 57 ALA B O 1
ATOM 2724 N N . PRO B 1 58 ? 19.703 -20.078 -13.07 1 89.75 58 PRO B N 1
ATOM 2725 C CA . PRO B 1 58 ? 18.547 -19.906 -12.18 1 89.75 58 PRO B CA 1
ATOM 2726 C C . PRO B 1 58 ? 17.531 -18.891 -12.719 1 89.75 58 PRO B C 1
ATOM 2728 O O . PRO B 1 58 ? 17.875 -18.047 -13.539 1 89.75 58 PRO B O 1
ATOM 2731 N N . GLN B 1 59 ? 16.312 -19.109 -12.281 1 92.75 59 GLN B N 1
ATOM 2732 C CA . GLN B 1 59 ? 15.219 -18.25 -12.742 1 92.75 59 GLN B CA 1
ATOM 2733 C C . GLN B 1 59 ? 14.414 -17.703 -11.57 1 92.75 59 GLN B C 1
ATOM 2735 O O . GLN B 1 59 ? 14.289 -18.359 -10.539 1 92.75 59 GLN B O 1
ATOM 2740 N N . LEU B 1 60 ? 13.977 -16.453 -11.75 1 96.06 60 LEU B N 1
ATOM 2741 C CA . LEU B 1 60 ? 12.93 -15.93 -10.875 1 96.06 60 LEU B CA 1
ATOM 2742 C C . LEU B 1 60 ? 11.562 -16.453 -11.289 1 96.06 60 LEU B C 1
ATOM 2744 O O . LEU B 1 60 ? 11.148 -16.281 -12.445 1 96.06 60 LEU B O 1
ATOM 2748 N N . GLN B 1 61 ? 10.898 -17.078 -10.32 1 96.06 61 GLN B N 1
ATOM 2749 C CA . GLN B 1 61 ? 9.625 -17.688 -10.688 1 96.06 61 GLN B CA 1
ATOM 2750 C C . GLN B 1 61 ? 8.477 -17.094 -9.859 1 96.06 61 GLN B C 1
ATOM 2752 O O . GLN B 1 61 ? 8.672 -16.734 -8.703 1 96.06 61 GLN B O 1
ATOM 2757 N N . LEU B 1 62 ? 7.359 -17.047 -10.5 1 97.12 62 LEU B N 1
ATOM 2758 C CA . LEU B 1 62 ? 6.105 -16.562 -9.938 1 97.12 62 LEU B CA 1
ATOM 2759 C C . LEU B 1 62 ? 5.09 -17.688 -9.828 1 97.12 62 LEU B C 1
ATOM 2761 O O . LEU B 1 62 ? 4.898 -18.453 -10.781 1 97.12 62 LEU B O 1
ATOM 2765 N N . LEU B 1 63 ? 4.426 -17.797 -8.672 1 96.12 63 LEU B N 1
ATOM 2766 C CA . LEU B 1 63 ? 3.402 -18.828 -8.492 1 96.12 63 LEU B CA 1
ATOM 2767 C C . LEU B 1 63 ? 2.053 -18.344 -9.016 1 96.12 63 LEU B C 1
ATOM 2769 O O . LEU B 1 63 ? 1.576 -17.281 -8.633 1 96.12 63 LEU B O 1
ATOM 2773 N N . LEU B 1 64 ? 1.483 -19.125 -9.906 1 96.25 64 LEU B N 1
ATOM 2774 C CA . LEU B 1 64 ? 0.146 -18.875 -10.43 1 96.25 64 LEU B CA 1
ATOM 2775 C C . LEU B 1 64 ? -0.761 -20.078 -10.227 1 96.25 64 LEU B C 1
ATOM 2777 O O . LEU B 1 64 ? -0.278 -21.203 -10.062 1 96.25 64 LEU B O 1
ATOM 2781 N N . ILE B 1 65 ? -2.031 -19.844 -10.195 1 93.25 65 ILE B N 1
ATOM 2782 C CA . ILE B 1 65 ? -3.025 -20.906 -10.125 1 93.25 65 ILE B CA 1
ATOM 2783 C C . ILE B 1 65 ? -3.99 -20.797 -11.297 1 93.25 65 ILE B C 1
ATOM 2785 O O . ILE B 1 65 ? -4.336 -19.688 -11.719 1 93.25 65 ILE B O 1
ATOM 2789 N N . LYS B 1 66 ? -4.406 -21.906 -11.766 1 91.31 66 LYS B N 1
ATOM 2790 C CA . LYS B 1 66 ? -5.402 -21.922 -12.836 1 91.31 66 LYS B CA 1
ATOM 2791 C C . LYS B 1 66 ? -6.82 -21.891 -12.266 1 91.31 66 LYS B C 1
ATOM 2793 O O . LYS B 1 66 ? -7.172 -22.703 -11.422 1 91.31 66 LYS B O 1
ATOM 2798 N N . ARG B 1 67 ? -7.621 -20.906 -12.711 1 89.31 67 ARG B N 1
ATOM 2799 C CA . ARG B 1 67 ? -8.984 -20.781 -12.203 1 89.31 67 ARG B CA 1
ATOM 2800 C C . ARG B 1 67 ? -9.875 -21.906 -12.734 1 89.31 67 ARG B C 1
ATOM 2802 O O . ARG B 1 67 ? -9.867 -22.188 -13.93 1 89.31 67 ARG B O 1
ATOM 2809 N N . LYS B 1 68 ? -10.703 -22.406 -11.867 1 83.38 68 LYS B N 1
ATOM 2810 C CA . LYS B 1 68 ? -11.562 -23.531 -12.211 1 83.38 68 LYS B CA 1
ATOM 2811 C C . LYS B 1 68 ? -13.031 -23.109 -12.281 1 83.38 68 LYS B C 1
ATOM 2813 O O . LYS B 1 68 ? -13.914 -23.953 -12.453 1 83.38 68 LYS B O 1
ATOM 2818 N N . ALA B 1 69 ? -13.297 -21.875 -12.07 1 79.94 69 ALA B N 1
ATOM 2819 C CA . ALA B 1 69 ? -14.664 -21.359 -12.086 1 79.94 69 ALA B CA 1
ATOM 2820 C C . ALA B 1 69 ? -14.719 -19.969 -12.711 1 79.94 69 ALA B C 1
ATOM 2822 O O . ALA B 1 69 ? -13.711 -19.266 -12.766 1 79.94 69 ALA B O 1
ATOM 2823 N N . HIS B 1 70 ? -15.961 -19.719 -13.164 1 84.94 70 HIS B N 1
ATOM 2824 C CA . HIS B 1 70 ? -16.188 -18.359 -13.617 1 84.94 70 HIS B CA 1
ATOM 2825 C C . HIS B 1 70 ? -16.094 -17.359 -12.461 1 84.94 70 HIS B C 1
ATOM 2827 O O . HIS B 1 70 ? -16.375 -17.719 -11.312 1 84.94 70 HIS B O 1
ATOM 2833 N N . PRO B 1 71 ? -15.711 -16.094 -12.664 1 88.94 71 PRO B N 1
ATOM 2834 C CA . PRO B 1 71 ? -15.266 -15.586 -13.969 1 88.94 71 PRO B CA 1
ATOM 2835 C C . PRO B 1 71 ? -13.828 -15.984 -14.297 1 88.94 71 PRO B C 1
ATOM 2837 O O . PRO B 1 71 ? -13.094 -16.438 -13.414 1 88.94 71 PRO B O 1
ATOM 2840 N N . PHE B 1 72 ? -13.391 -15.883 -15.594 1 89.88 72 PHE B N 1
ATOM 2841 C CA . PHE B 1 72 ? -12.047 -16.141 -16.094 1 89.88 72 PHE B CA 1
ATOM 2842 C C . PHE B 1 72 ? -11.695 -17.625 -15.969 1 89.88 72 PHE B C 1
ATOM 2844 O O . PHE B 1 72 ? -10.586 -17.969 -15.562 1 89.88 72 PHE B O 1
ATOM 2851 N N . LEU B 1 73 ? -12.688 -18.438 -16.203 1 86.56 73 LEU B N 1
ATOM 2852 C CA . LEU B 1 73 ? -12.469 -19.875 -16.203 1 86.56 73 LEU B CA 1
ATOM 2853 C C . LEU B 1 73 ? -11.305 -20.25 -17.109 1 86.56 73 LEU B C 1
ATOM 2855 O O . LEU B 1 73 ? -11.25 -19.828 -18.266 1 86.56 73 LEU B O 1
ATOM 2859 N N . GLY B 1 74 ? -10.312 -20.984 -16.484 1 88.5 74 GLY B N 1
ATOM 2860 C CA . GLY B 1 74 ? -9.203 -21.5 -17.266 1 88.5 74 GLY B CA 1
ATOM 2861 C C . GLY B 1 74 ? -8.023 -20.531 -17.328 1 88.5 74 GLY B C 1
ATOM 2862 O O . GLY B 1 74 ? -6.949 -20.891 -17.812 1 88.5 74 GLY B O 1
ATOM 2863 N N . HIS B 1 75 ? -8.219 -19.312 -16.875 1 93.81 75 HIS B N 1
ATOM 2864 C CA . HIS B 1 75 ? -7.129 -18.344 -16.859 1 93.81 75 HIS B CA 1
ATOM 2865 C C . HIS B 1 75 ? -6.25 -18.516 -15.625 1 93.81 75 HIS B C 1
ATOM 2867 O O . HIS B 1 75 ? -6.715 -19 -14.586 1 93.81 75 HIS B O 1
ATOM 2873 N N . TYR B 1 76 ? -5.02 -18.172 -15.781 1 96.19 76 TYR B N 1
ATOM 2874 C CA . TYR B 1 76 ? -4.129 -18.125 -14.625 1 96.19 76 TYR B CA 1
ATOM 2875 C C . TYR B 1 76 ? -4.406 -16.891 -13.781 1 96.19 76 TYR B C 1
ATOM 2877 O O . TYR B 1 76 ? -4.762 -15.828 -14.312 1 96.19 76 TYR B O 1
ATOM 2885 N N . ALA B 1 77 ? -4.262 -17.078 -12.477 1 96.75 77 ALA B N 1
ATOM 2886 C CA . ALA B 1 77 ? -4.473 -15.992 -11.523 1 96.75 77 ALA B CA 1
ATOM 2887 C C . ALA B 1 77 ? -3.471 -16.062 -10.375 1 96.75 77 ALA B C 1
ATOM 2889 O O . ALA B 1 77 ? -2.852 -17.109 -10.156 1 96.75 77 ALA B O 1
ATOM 2890 N N . LEU B 1 78 ? -3.26 -14.914 -9.812 1 97.62 78 LEU B N 1
ATOM 2891 C CA . LEU B 1 78 ? -2.521 -14.898 -8.555 1 97.62 78 LEU B CA 1
ATOM 2892 C C . LEU B 1 78 ? -3.297 -15.625 -7.457 1 97.62 78 LEU B C 1
ATOM 2894 O O . LEU B 1 78 ? -4.523 -15.508 -7.375 1 97.62 78 LEU B O 1
ATOM 2898 N N . PRO B 1 79 ? -2.547 -16.406 -6.648 1 96.44 79 PRO B N 1
ATOM 2899 C CA . PRO B 1 79 ? -3.246 -16.938 -5.473 1 96.44 79 PRO B CA 1
ATOM 2900 C C . PRO B 1 79 ? -3.816 -15.828 -4.582 1 96.44 79 PRO B C 1
ATOM 2902 O O . PRO B 1 79 ? -3.193 -14.773 -4.422 1 96.44 79 PRO B O 1
ATOM 2905 N N . GLY B 1 80 ? -4.941 -16.031 -4.074 1 95.81 80 GLY B N 1
ATOM 2906 C CA . GLY B 1 80 ? -5.594 -15.062 -3.211 1 95.81 80 GLY B CA 1
ATOM 2907 C C . GLY B 1 80 ? -7 -15.469 -2.812 1 95.81 80 GLY B C 1
ATOM 2908 O O . GLY B 1 80 ? -7.43 -16.594 -3.078 1 95.81 80 GLY B O 1
ATOM 2909 N N . GLY B 1 81 ? -7.723 -14.57 -2.16 1 95 81 GLY B N 1
ATOM 2910 C CA . GLY B 1 81 ? -9.07 -14.836 -1.691 1 95 81 GLY B CA 1
ATOM 2911 C C . GLY B 1 81 ? -9.617 -13.75 -0.786 1 95 81 GLY B C 1
ATOM 2912 O O . GLY B 1 81 ? -8.977 -12.719 -0.592 1 95 81 GLY B O 1
ATOM 2913 N N . PHE B 1 82 ? -10.781 -13.969 -0.324 1 94.75 82 PHE B N 1
ATOM 2914 C CA . PHE B 1 82 ? -11.484 -12.969 0.477 1 94.75 82 PHE B CA 1
ATOM 2915 C C . PHE B 1 82 ? -10.875 -12.875 1.871 1 94.75 82 PHE B C 1
ATOM 2917 O O . PHE B 1 82 ? -10.492 -13.883 2.461 1 94.75 82 PHE B O 1
ATOM 2924 N N . VAL B 1 83 ? -10.828 -11.609 2.375 1 97.06 83 VAL B N 1
ATOM 2925 C CA . VAL B 1 83 ? -10.383 -11.359 3.742 1 97.06 83 VAL B CA 1
ATOM 2926 C C . VAL B 1 83 ? -11.539 -11.609 4.711 1 97.06 83 VAL B C 1
ATOM 2928 O O . VAL B 1 83 ? -12.68 -11.211 4.445 1 97.06 83 VAL B O 1
ATOM 2931 N N . GLU B 1 84 ? -11.227 -12.234 5.793 1 95.5 84 GLU B N 1
ATOM 2932 C CA . GLU B 1 84 ? -12.227 -12.492 6.824 1 95.5 84 GLU B CA 1
ATOM 2933 C C . GLU B 1 84 ? -12.188 -11.43 7.914 1 95.5 84 GLU B C 1
ATOM 2935 O O . GLU B 1 84 ? -11.164 -10.758 8.094 1 95.5 84 GLU B O 1
ATOM 2940 N N . PRO B 1 85 ? -13.266 -11.266 8.688 1 94 85 PRO B N 1
ATOM 2941 C CA . PRO B 1 85 ? -13.398 -10.148 9.625 1 94 85 PRO B CA 1
ATOM 2942 C C . PRO B 1 85 ? -12.367 -10.18 10.75 1 94 85 PRO B C 1
ATOM 2944 O O . PRO B 1 85 ? -12.008 -9.141 11.297 1 94 85 PRO B O 1
ATOM 2947 N N . ASP B 1 86 ? -11.828 -11.328 11.102 1 95.5 86 ASP B N 1
ATOM 2948 C CA . ASP B 1 86 ? -10.992 -11.453 12.289 1 95.5 86 ASP B CA 1
ATOM 2949 C C . ASP B 1 86 ? -9.516 -11.539 11.914 1 95.5 86 ASP B C 1
ATOM 2951 O O . ASP B 1 86 ? -8.688 -11.984 12.711 1 95.5 86 ASP B O 1
ATOM 2955 N N . GLU B 1 87 ? -9.164 -11.07 10.727 1 97.5 87 GLU B N 1
ATOM 2956 C CA . GLU B 1 87 ? -7.77 -11.117 10.289 1 97.5 87 GLU B CA 1
ATOM 2957 C C . GLU B 1 87 ? -7.387 -9.836 9.547 1 97.5 87 GLU B C 1
ATOM 2959 O O . GLU B 1 87 ? -8.25 -9.125 9.039 1 97.5 87 GLU B O 1
ATOM 2964 N N . ASP B 1 88 ? -6.121 -9.492 9.602 1 97.5 88 ASP B N 1
ATOM 2965 C CA . ASP B 1 88 ? -5.633 -8.445 8.711 1 97.5 88 ASP B CA 1
ATOM 2966 C C . ASP B 1 88 ? -5.242 -9.031 7.352 1 97.5 88 ASP B C 1
ATOM 2968 O O . ASP B 1 88 ? -5.438 -10.219 7.098 1 97.5 88 ASP B O 1
ATOM 2972 N N . THR B 1 89 ? -4.73 -8.18 6.484 1 98.25 89 THR B N 1
ATOM 2973 C CA . THR B 1 89 ? -4.496 -8.625 5.117 1 98.25 89 THR B CA 1
ATOM 2974 C C . THR B 1 89 ? -3.316 -9.594 5.055 1 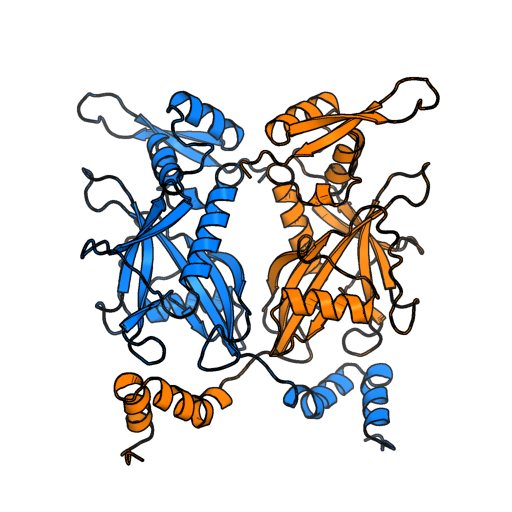98.25 89 THR B C 1
ATOM 2976 O O . THR B 1 89 ? -3.295 -10.5 4.223 1 98.25 89 THR B O 1
ATOM 2979 N N . THR B 1 90 ? -2.299 -9.422 5.918 1 98.31 90 THR B N 1
ATOM 2980 C CA . THR B 1 90 ? -1.174 -10.352 5.977 1 98.31 90 THR B CA 1
ATOM 2981 C C . THR B 1 90 ? -1.632 -11.734 6.445 1 98.31 90 THR B C 1
ATOM 2983 O O . THR B 1 90 ? -1.253 -12.75 5.859 1 98.31 90 THR B O 1
ATOM 2986 N N . GLN B 1 91 ? -2.426 -11.742 7.441 1 98.06 91 GLN B N 1
ATOM 2987 C CA . GLN B 1 91 ? -2.977 -13 7.938 1 98.06 91 GLN B CA 1
ATOM 2988 C C . GLN B 1 91 ? -3.818 -13.695 6.871 1 98.06 91 GLN B C 1
ATOM 2990 O O . GLN B 1 91 ? -3.764 -14.914 6.727 1 98.06 91 GLN B O 1
ATOM 2995 N N . ALA B 1 92 ? -4.621 -12.906 6.168 1 97.88 92 ALA B N 1
ATOM 2996 C CA . ALA B 1 92 ? -5.402 -13.469 5.066 1 97.88 92 ALA B CA 1
ATOM 2997 C C . ALA B 1 92 ? -4.5 -14.094 4.008 1 97.88 92 ALA B C 1
ATOM 2999 O O . ALA B 1 92 ? -4.793 -15.172 3.492 1 97.88 92 ALA B O 1
ATOM 3000 N N . THR B 1 93 ? -3.389 -13.414 3.699 1 98.06 93 THR B N 1
ATOM 3001 C CA . THR B 1 93 ? -2.406 -13.93 2.75 1 98.06 93 THR B CA 1
ATOM 3002 C C . THR B 1 93 ? -1.877 -15.289 3.201 1 98.06 93 THR B C 1
ATOM 3004 O O . THR B 1 93 ? -1.865 -16.25 2.426 1 98.06 93 THR B O 1
ATOM 3007 N N . ILE B 1 94 ? -1.505 -15.359 4.445 1 97.38 94 ILE B N 1
ATOM 3008 C CA . ILE B 1 94 ? -0.939 -16.578 5.004 1 97.38 94 ILE B CA 1
ATOM 3009 C C . ILE B 1 94 ? -1.969 -17.703 4.926 1 97.38 94 ILE B C 1
ATOM 3011 O O . ILE B 1 94 ? -1.662 -18.812 4.457 1 97.38 94 ILE B O 1
ATOM 3015 N N . ARG B 1 95 ? -3.182 -17.438 5.285 1 97.12 95 ARG B N 1
ATOM 3016 C CA . ARG B 1 95 ? -4.242 -18.438 5.289 1 97.12 95 ARG B CA 1
ATOM 3017 C C . ARG B 1 95 ? -4.559 -18.906 3.873 1 97.12 95 ARG B C 1
ATOM 3019 O O . ARG B 1 95 ? -4.574 -20.109 3.6 1 97.12 95 ARG B O 1
ATOM 3026 N N . GLU B 1 96 ? -4.816 -17.969 2.928 1 94.75 96 GLU B N 1
ATOM 3027 C CA . GLU B 1 96 ? -5.227 -18.281 1.562 1 94.75 96 GLU B CA 1
ATOM 3028 C C . GLU B 1 96 ? -4.148 -19.078 0.83 1 94.75 96 GLU B C 1
ATOM 3030 O O . GLU B 1 96 ? -4.449 -20.016 0.103 1 94.75 96 GLU B O 1
ATOM 3035 N N . VAL B 1 97 ? -2.885 -18.688 1.034 1 93.25 97 VAL B N 1
ATOM 3036 C CA . VAL B 1 97 ? -1.794 -19.359 0.336 1 93.25 97 VAL B CA 1
ATOM 3037 C C . VAL B 1 97 ? -1.634 -20.781 0.876 1 93.25 97 VAL B C 1
ATOM 3039 O O . VAL B 1 97 ? -1.429 -21.734 0.108 1 93.25 97 VAL B O 1
ATOM 3042 N N . LEU B 1 98 ? -1.763 -20.922 2.152 1 93 98 LEU B N 1
ATOM 3043 C CA . LEU B 1 98 ? -1.713 -22.266 2.732 1 93 98 LEU B CA 1
ATOM 3044 C C . LEU B 1 98 ? -2.844 -23.125 2.191 1 93 98 LEU B C 1
ATOM 3046 O O . LEU B 1 98 ? -2.617 -24.281 1.806 1 93 98 LEU B O 1
ATOM 3050 N N . GLU B 1 99 ? -4.02 -22.625 2.104 1 90.69 99 GLU B N 1
ATOM 3051 C CA . GLU B 1 99 ? -5.191 -23.359 1.642 1 90.69 99 GLU B CA 1
ATOM 3052 C C . GLU B 1 99 ? -5.055 -23.75 0.171 1 90.69 99 GLU B C 1
ATOM 3054 O O . GLU B 1 99 ? -5.387 -24.875 -0.214 1 90.69 99 GLU B O 1
ATOM 3059 N N . GLU B 1 100 ? -4.531 -22.812 -0.642 1 88.38 100 GLU B N 1
ATOM 3060 C CA . GLU B 1 100 ? -4.551 -23 -2.088 1 88.38 100 GLU B CA 1
ATOM 3061 C C . GLU B 1 100 ? -3.305 -23.75 -2.561 1 88.38 100 GLU B C 1
ATOM 3063 O O . GLU B 1 100 ? -3.318 -24.391 -3.619 1 88.38 100 GLU B O 1
ATOM 3068 N N . THR B 1 101 ? -2.143 -23.672 -1.808 1 87.06 101 THR B N 1
ATOM 3069 C CA . THR B 1 101 ? -0.886 -24.172 -2.348 1 87.06 101 THR B CA 1
ATOM 3070 C C . THR B 1 101 ? -0.172 -25.047 -1.328 1 87.06 101 THR B C 1
ATOM 3072 O O . THR B 1 101 ? 0.828 -25.703 -1.649 1 87.06 101 THR B O 1
ATOM 3075 N N . HIS B 1 102 ? -0.586 -25.078 -0.07 1 87.81 102 HIS B N 1
ATOM 3076 C CA . HIS B 1 102 ? -0.02 -25.828 1.044 1 87.81 102 HIS B CA 1
ATOM 3077 C C . HIS B 1 102 ? 1.344 -25.281 1.446 1 87.81 102 HIS B C 1
ATOM 3079 O O . HIS B 1 102 ? 2.105 -25.938 2.15 1 87.81 102 HIS B O 1
ATOM 3085 N N . ILE B 1 103 ? 1.608 -24.125 0.971 1 89.06 103 ILE B N 1
ATOM 3086 C CA . ILE B 1 103 ? 2.848 -23.469 1.358 1 89.06 103 ILE B CA 1
ATOM 3087 C C . ILE B 1 103 ? 2.621 -22.641 2.631 1 89.06 103 ILE B C 1
ATOM 3089 O O . ILE B 1 103 ? 1.692 -21.844 2.701 1 89.06 103 ILE B O 1
ATOM 3093 N N . ALA B 1 104 ? 3.455 -22.938 3.619 1 91.44 104 ALA B N 1
ATOM 3094 C CA . ALA B 1 104 ? 3.436 -22.125 4.84 1 91.44 104 ALA B CA 1
ATOM 3095 C C . ALA B 1 104 ? 4.32 -20.891 4.703 1 91.44 104 ALA B C 1
ATOM 3097 O O . ALA B 1 104 ? 5.508 -21.016 4.395 1 91.44 104 ALA B O 1
ATOM 3098 N N . LEU B 1 105 ? 3.73 -19.766 4.988 1 94.12 105 LEU B N 1
ATOM 3099 C CA . LEU B 1 105 ? 4.453 -18.516 4.777 1 94.12 105 LEU B CA 1
ATOM 3100 C C . LEU B 1 105 ? 4.938 -17.938 6.102 1 94.12 105 LEU B C 1
ATOM 3102 O O . LEU B 1 105 ? 4.23 -18.016 7.109 1 94.12 105 LEU B O 1
ATOM 3106 N N . ASP B 1 106 ? 6.102 -17.391 6.102 1 91.56 106 ASP B N 1
ATOM 3107 C CA . ASP B 1 106 ? 6.641 -16.547 7.164 1 91.56 106 ASP B CA 1
ATOM 3108 C C . ASP B 1 106 ? 6.211 -15.086 6.984 1 91.56 106 ASP B C 1
ATOM 3110 O O . ASP B 1 106 ? 6.504 -14.469 5.957 1 91.56 106 ASP B O 1
ATOM 3114 N N . PRO B 1 107 ? 5.535 -14.562 8.008 1 93.56 107 PRO B N 1
ATOM 3115 C CA . PRO B 1 107 ? 5.082 -13.172 7.883 1 93.56 107 PRO B CA 1
ATOM 3116 C C . PRO B 1 107 ? 6.223 -12.203 7.594 1 93.56 107 PRO B C 1
ATOM 3118 O O . PRO B 1 107 ? 6.008 -11.164 6.965 1 93.56 107 PRO B O 1
ATOM 3121 N N . LEU B 1 108 ? 7.426 -12.492 7.957 1 91.06 108 LEU B N 1
ATOM 3122 C CA . LEU B 1 108 ? 8.578 -11.617 7.773 1 91.06 108 LEU B CA 1
ATOM 3123 C C . LEU B 1 108 ? 8.992 -11.562 6.305 1 91.06 108 LEU B C 1
ATOM 3125 O O . LEU B 1 108 ? 9.773 -10.695 5.91 1 91.06 108 LEU B O 1
ATOM 3129 N N . ARG B 1 109 ? 8.422 -12.391 5.5 1 93.44 109 ARG B N 1
ATOM 3130 C CA . ARG B 1 109 ? 8.781 -12.453 4.086 1 93.44 109 ARG B CA 1
ATOM 3131 C C . ARG B 1 109 ? 7.637 -11.953 3.209 1 93.44 109 ARG B C 1
ATOM 3133 O O . ARG B 1 109 ? 7.582 -12.258 2.018 1 93.44 109 ARG B O 1
ATOM 3140 N N . ILE B 1 110 ? 6.719 -11.305 3.898 1 96.88 110 ILE B N 1
ATOM 3141 C CA . ILE B 1 110 ? 5.559 -10.75 3.203 1 96.88 110 ILE B CA 1
ATOM 3142 C C . ILE B 1 110 ? 5.613 -9.227 3.244 1 96.88 110 ILE B C 1
ATOM 3144 O O . ILE B 1 110 ? 5.82 -8.633 4.305 1 96.88 110 ILE B O 1
ATOM 3148 N N . GLU B 1 111 ? 5.496 -8.586 2.094 1 96.25 111 GLU B N 1
ATOM 3149 C CA . GLU B 1 111 ? 5.43 -7.137 1.968 1 96.25 111 GLU B CA 1
ATOM 3150 C C . GLU B 1 111 ? 4.141 -6.699 1.276 1 96.25 111 GLU B C 1
ATOM 3152 O O . GLU B 1 111 ? 3.758 -7.266 0.251 1 96.25 111 GLU B O 1
ATOM 3157 N N . GLN B 1 112 ? 3.463 -5.727 1.886 1 97.69 112 GLN B N 1
ATOM 3158 C CA . GLN B 1 112 ? 2.299 -5.188 1.191 1 97.69 112 GLN B CA 1
ATOM 3159 C C . GLN B 1 112 ? 2.715 -4.336 -0.006 1 97.69 112 GLN B C 1
ATOM 3161 O O . GLN B 1 112 ? 3.637 -3.523 0.094 1 97.69 112 GLN B O 1
ATOM 3166 N N . LEU B 1 113 ? 2.127 -4.52 -1.147 1 97.62 113 LEU B N 1
ATOM 3167 C CA . LEU B 1 113 ? 2.447 -3.812 -2.381 1 97.62 113 LEU B CA 1
ATOM 3168 C C . LEU B 1 113 ? 1.568 -2.576 -2.541 1 97.62 113 LEU B C 1
ATOM 3170 O O . LEU B 1 113 ? 2.043 -1.448 -2.389 1 97.62 113 LEU B O 1
ATOM 3174 N N . GLU B 1 114 ? 0.325 -2.801 -2.764 1 97.94 114 GLU B N 1
ATOM 3175 C CA . GLU B 1 114 ? -0.635 -1.744 -3.064 1 97.94 114 GLU B CA 1
ATOM 3176 C C . GLU B 1 114 ? -2.068 -2.268 -3.008 1 97.94 114 GLU B C 1
ATOM 3178 O O . GLU B 1 114 ? -2.297 -3.477 -3.09 1 97.94 114 GLU B O 1
ATOM 3183 N N . THR B 1 115 ? -2.943 -1.354 -2.758 1 98.69 115 THR B N 1
ATOM 3184 C CA . THR B 1 115 ? -4.363 -1.661 -2.879 1 98.69 115 THR B CA 1
ATOM 3185 C C . THR B 1 115 ? -4.875 -1.311 -4.273 1 98.69 115 THR B C 1
ATOM 3187 O O . THR B 1 115 ? -4.625 -0.214 -4.773 1 98.69 115 THR B O 1
ATOM 3190 N N . PHE B 1 116 ? -5.52 -2.244 -4.883 1 98.56 116 PHE B N 1
ATOM 3191 C CA . PHE B 1 116 ? -6.141 -2.059 -6.191 1 98.56 116 PHE B CA 1
ATOM 3192 C C . PHE B 1 116 ? -7.656 -1.964 -6.066 1 98.56 116 PHE B C 1
ATOM 3194 O O . PHE B 1 116 ? -8.312 -2.93 -5.668 1 98.56 116 PHE B O 1
ATOM 3201 N N . ALA B 1 117 ? -8.18 -0.768 -6.41 1 98.19 117 ALA B N 1
ATOM 3202 C CA . ALA B 1 117 ? -9.586 -0.487 -6.125 1 98.19 117 ALA B CA 1
ATOM 3203 C C . ALA B 1 117 ? -10.281 0.13 -7.332 1 98.19 117 ALA B C 1
ATOM 3205 O O . ALA B 1 117 ? -11.328 0.772 -7.195 1 98.19 117 ALA B O 1
ATOM 3206 N N . SER B 1 118 ? -9.68 -0.004 -8.508 1 96.75 118 SER B N 1
ATOM 3207 C CA . SER B 1 118 ? -10.336 0.549 -9.695 1 96.75 118 SER B CA 1
ATOM 3208 C C . SER B 1 118 ? -11.742 -0.012 -9.859 1 96.75 118 SER B C 1
ATOM 3210 O O . SER B 1 118 ? -11.945 -1.223 -9.758 1 96.75 118 SER B O 1
ATOM 3212 N N . PRO B 1 119 ? -12.711 0.918 -10.125 1 95.25 119 PRO B N 1
ATOM 3213 C CA . PRO B 1 119 ? -14.055 0.409 -10.391 1 95.25 119 PRO B CA 1
ATOM 3214 C C . PRO B 1 119 ? -14.094 -0.567 -11.562 1 95.25 119 PRO B C 1
ATOM 3216 O O . PRO B 1 119 ? -13.445 -0.338 -12.586 1 95.25 119 PRO B O 1
ATOM 3219 N N . GLY B 1 120 ? -14.781 -1.695 -11.383 1 92.31 120 GLY B N 1
ATOM 3220 C CA . GLY B 1 120 ? -14.977 -2.643 -12.469 1 92.31 120 GLY B CA 1
ATOM 3221 C C . GLY B 1 120 ? -13.852 -3.65 -12.594 1 92.31 120 GLY B C 1
ATOM 3222 O O . GLY B 1 120 ? -13.859 -4.492 -13.5 1 92.31 120 GLY B O 1
ATOM 3223 N N . ARG B 1 121 ? -12.906 -3.611 -11.664 1 95.38 121 ARG B N 1
ATOM 3224 C CA . ARG B 1 121 ? -11.773 -4.523 -11.781 1 95.38 121 ARG B CA 1
ATOM 3225 C C . ARG B 1 121 ? -12.219 -5.977 -11.664 1 95.38 121 ARG B C 1
ATOM 3227 O O . ARG B 1 121 ? -11.578 -6.875 -12.203 1 95.38 121 ARG B O 1
ATOM 3234 N N . ASP B 1 122 ? -13.211 -6.246 -10.891 1 92.12 122 ASP B N 1
ATOM 3235 C CA . ASP B 1 122 ? -13.844 -7.551 -10.727 1 92.12 122 ASP B CA 1
ATOM 3236 C C . ASP B 1 122 ? -15.273 -7.539 -11.266 1 92.12 122 ASP B C 1
ATOM 3238 O O . ASP B 1 122 ? -16.125 -6.805 -10.766 1 92.12 122 ASP B O 1
ATOM 3242 N N . PRO B 1 123 ? -15.508 -8.328 -12.258 1 89.06 123 PRO B N 1
ATOM 3243 C CA . PRO B 1 123 ? -16.828 -8.297 -12.883 1 89.06 123 PRO B CA 1
ATOM 3244 C C . PRO B 1 123 ? -17.938 -8.797 -11.961 1 89.06 123 PRO B C 1
ATOM 3246 O O . PRO B 1 123 ? -19.125 -8.617 -12.258 1 89.06 123 PRO B O 1
ATOM 3249 N N . ARG B 1 124 ? -17.641 -9.438 -10.898 1 84.94 124 ARG B N 1
ATOM 3250 C CA . ARG B 1 124 ? -18.641 -9.984 -9.984 1 84.94 124 ARG B CA 1
ATOM 3251 C C . ARG B 1 124 ? -19.328 -8.883 -9.188 1 84.94 124 ARG B C 1
ATOM 3253 O O . ARG B 1 124 ? -20.531 -8.922 -8.961 1 84.94 124 ARG B O 1
ATOM 3260 N N . ALA B 1 125 ? -18.484 -7.941 -8.727 1 88.25 125 ALA B N 1
ATOM 3261 C CA . ALA B 1 125 ? -18.984 -6.898 -7.836 1 88.25 125 ALA B CA 1
ATOM 3262 C C . ALA B 1 125 ? -17.906 -5.859 -7.539 1 88.25 125 ALA B C 1
ATOM 3264 O O . ALA B 1 125 ? -16.875 -5.812 -8.219 1 88.25 125 ALA B O 1
ATOM 3265 N N . TRP B 1 126 ? -18.312 -4.918 -6.707 1 92.12 126 TRP B N 1
ATOM 3266 C CA . TRP B 1 126 ? -17.344 -3.988 -6.156 1 92.12 126 TRP B CA 1
ATOM 3267 C C . TRP B 1 126 ? -16.359 -4.707 -5.234 1 92.12 126 TRP B C 1
ATOM 3269 O O . TRP B 1 126 ? -16.688 -5.02 -4.09 1 92.12 126 TRP B O 1
ATOM 3279 N N . VAL B 1 127 ? -15.195 -5.016 -5.84 1 93.94 127 VAL B N 1
ATOM 3280 C CA . VAL B 1 127 ? -14.18 -5.75 -5.098 1 93.94 127 VAL B CA 1
ATOM 3281 C C . VAL B 1 127 ? -12.883 -4.938 -5.059 1 93.94 127 VAL B C 1
ATOM 3283 O O . VAL B 1 127 ? -12.445 -4.414 -6.082 1 93.94 127 VAL B O 1
ATOM 3286 N N . VAL B 1 128 ? -12.336 -4.766 -3.896 1 97.94 128 VAL B N 1
ATOM 3287 C CA . VAL B 1 128 ? -11.023 -4.16 -3.682 1 97.94 128 VAL B CA 1
ATOM 3288 C C . VAL B 1 128 ? -10.023 -5.23 -3.258 1 97.94 128 VAL B C 1
ATOM 3290 O O . VAL B 1 128 ? -10.344 -6.113 -2.459 1 97.94 128 VAL B O 1
ATOM 3293 N N . SER B 1 129 ? -8.797 -5.168 -3.814 1 98.5 129 SER B N 1
ATOM 3294 C CA . SER B 1 129 ? -7.789 -6.168 -3.467 1 98.5 129 SER B CA 1
ATOM 3295 C C . SER B 1 129 ? -6.527 -5.512 -2.914 1 98.5 129 SER B C 1
ATOM 3297 O O . SER B 1 129 ? -6.039 -4.527 -3.467 1 98.5 129 SER B O 1
ATOM 3299 N N . VAL B 1 130 ? -6.074 -6.023 -1.783 1 98.81 130 VAL B N 1
ATOM 3300 C CA . VAL B 1 130 ? -4.754 -5.668 -1.271 1 98.81 130 VAL B CA 1
ATOM 3301 C C . VAL B 1 130 ? -3.721 -6.684 -1.754 1 98.81 130 VAL B C 1
ATOM 3303 O O . VAL B 1 130 ? -3.777 -7.859 -1.386 1 98.81 130 VAL B O 1
ATOM 3306 N N . ALA B 1 131 ? -2.811 -6.188 -2.574 1 98.81 131 ALA B N 1
ATOM 3307 C CA . ALA B 1 131 ? -1.792 -7.07 -3.135 1 98.81 131 ALA B CA 1
ATOM 3308 C C . ALA B 1 131 ? -0.562 -7.129 -2.234 1 98.81 131 ALA B C 1
ATOM 3310 O O . ALA B 1 131 ? -0.187 -6.129 -1.616 1 98.81 131 ALA B O 1
ATOM 3311 N N . HIS B 1 132 ? 0.058 -8.312 -2.143 1 98.69 132 HIS B N 1
ATOM 3312 C CA . HIS B 1 132 ? 1.278 -8.539 -1.378 1 98.69 132 HIS B CA 1
ATOM 3313 C C . HIS B 1 132 ? 2.352 -9.195 -2.238 1 98.69 132 HIS B C 1
ATOM 3315 O O . HIS B 1 132 ? 2.037 -9.891 -3.207 1 98.69 132 HIS B O 1
ATOM 3321 N N . ILE B 1 133 ? 3.592 -8.898 -1.927 1 98.31 133 ILE B N 1
ATOM 3322 C CA . ILE B 1 133 ? 4.727 -9.648 -2.457 1 98.31 133 ILE B CA 1
ATOM 3323 C C . ILE B 1 133 ? 5.242 -10.617 -1.401 1 98.31 133 ILE B C 1
ATOM 3325 O O . ILE B 1 133 ? 5.422 -10.25 -0.239 1 98.31 133 ILE B O 1
ATOM 3329 N N . VAL B 1 134 ? 5.375 -11.859 -1.762 1 96.94 134 VAL B N 1
ATOM 3330 C CA . VAL B 1 134 ? 5.887 -12.906 -0.88 1 96.94 134 VAL B CA 1
ATOM 3331 C C . VAL B 1 134 ? 7.207 -13.445 -1.429 1 96.94 134 VAL B C 1
ATOM 3333 O O . VAL B 1 134 ? 7.289 -13.828 -2.6 1 96.94 134 VAL B O 1
ATOM 3336 N N . TYR B 1 135 ? 8.227 -13.492 -0.58 1 95.31 135 TYR B N 1
ATOM 3337 C CA . TYR B 1 135 ? 9.539 -14.023 -0.928 1 95.31 135 TYR B CA 1
ATOM 3338 C C . TYR B 1 135 ? 9.742 -15.398 -0.309 1 95.31 135 TYR B C 1
ATOM 3340 O O . TYR B 1 135 ? 10.008 -15.516 0.891 1 95.31 135 TYR B O 1
ATOM 3348 N N . LEU B 1 136 ? 9.68 -16.391 -1.122 1 94 136 LEU B N 1
ATOM 3349 C CA . LEU B 1 136 ? 9.883 -17.719 -0.57 1 94 136 LEU B CA 1
ATOM 3350 C C . LEU B 1 136 ? 11.359 -17.969 -0.281 1 94 136 LEU B C 1
ATOM 3352 O O . LEU B 1 136 ? 12.227 -17.562 -1.063 1 94 136 LEU B O 1
ATOM 3356 N N . PRO B 1 137 ? 11.633 -18.641 0.838 1 86.69 137 PRO B N 1
ATOM 3357 C CA . PRO B 1 137 ? 13.031 -19 1.092 1 86.69 137 PRO B CA 1
ATOM 3358 C C . PRO B 1 137 ? 13.617 -19.922 0.017 1 86.69 137 PRO B C 1
ATOM 3360 O O . PRO B 1 137 ? 12.891 -20.719 -0.569 1 86.69 137 PRO B O 1
ATOM 3363 N N . TYR B 1 138 ? 14.961 -19.625 -0.142 1 82.69 138 TYR B N 1
ATOM 3364 C CA . TYR B 1 138 ? 15.633 -20.5 -1.091 1 82.69 138 TYR B CA 1
ATOM 3365 C C . TYR B 1 138 ? 15.547 -21.953 -0.644 1 82.69 138 TYR B C 1
ATOM 3367 O O . TYR B 1 138 ? 15.727 -22.266 0.54 1 82.69 138 TYR B O 1
ATOM 3375 N N . ASP B 1 139 ? 15.352 -22.859 -1.645 1 68.31 139 ASP B N 1
ATOM 3376 C CA . ASP B 1 139 ? 15.312 -24.297 -1.438 1 68.31 139 ASP B CA 1
ATOM 3377 C C . ASP B 1 139 ? 14.375 -24.672 -0.287 1 68.31 139 ASP B C 1
ATOM 3379 O O . ASP B 1 139 ? 14.711 -25.516 0.549 1 68.31 139 ASP B O 1
ATOM 3383 N N . SER B 1 140 ? 13.461 -23.812 0.033 1 61.44 140 SER B N 1
ATOM 3384 C CA . SER B 1 140 ? 12.531 -24.125 1.115 1 61.44 140 SER B CA 1
ATOM 3385 C C . SE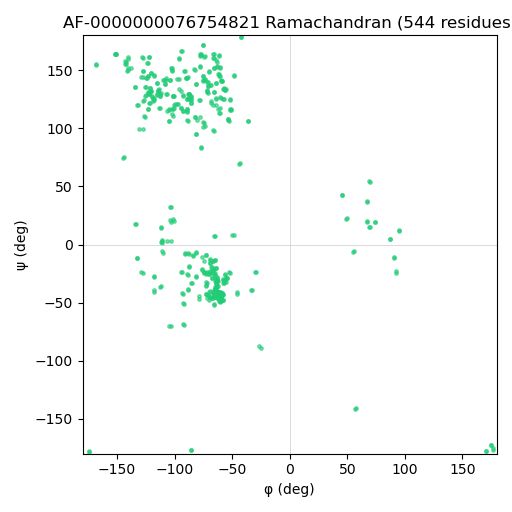R B 1 140 ? 11.93 -25.516 0.951 1 61.44 140 SER B C 1
ATOM 3387 O O . SER B 1 140 ? 11.352 -26.062 1.893 1 61.44 140 SER B O 1
ATOM 3389 N N . GLY B 1 141 ? 12.461 -26.297 -0.037 1 57.97 141 GLY B N 1
ATOM 3390 C CA . GLY B 1 141 ? 11.898 -27.609 -0.243 1 57.97 141 GLY B CA 1
ATOM 3391 C C . GLY B 1 141 ? 10.398 -27.594 -0.485 1 57.97 141 GLY B C 1
ATOM 3392 O O . GLY B 1 141 ? 9.766 -28.656 -0.565 1 57.97 141 GLY B O 1
ATOM 3393 N N . GLN B 1 142 ? 9.914 -26.438 -0.333 1 54.38 142 GLN B N 1
ATOM 3394 C CA . GLN B 1 142 ? 8.461 -26.438 -0.391 1 54.38 142 GLN B CA 1
ATOM 3395 C C . GLN B 1 142 ? 7.965 -26.625 -1.823 1 54.38 142 GLN B C 1
ATOM 3397 O O . GLN B 1 142 ? 8.453 -25.953 -2.742 1 54.38 142 GLN B O 1
ATOM 3402 N N . GLU B 1 143 ? 7.551 -27.812 -2.127 1 58.31 143 GLU B N 1
ATOM 3403 C CA . GLU B 1 143 ? 6.828 -28.062 -3.371 1 58.31 143 GLU B CA 1
ATOM 3404 C C . GLU B 1 143 ? 5.391 -27.562 -3.283 1 58.31 143 GLU B C 1
ATOM 3406 O O . GLU B 1 143 ? 4.668 -27.906 -2.34 1 58.31 143 GLU B O 1
ATOM 3411 N N . ALA B 1 144 ? 5.207 -26.453 -3.957 1 57.53 144 ALA B N 1
ATOM 3412 C CA . ALA B 1 144 ? 3.822 -26 -4.016 1 57.53 144 ALA B CA 1
ATOM 3413 C C . ALA B 1 144 ? 2.898 -27.094 -4.527 1 57.53 144 ALA B C 1
ATOM 3415 O O . ALA B 1 144 ? 3.207 -27.766 -5.52 1 57.53 144 ALA B O 1
ATOM 3416 N N . VAL B 1 145 ? 2.094 -27.656 -3.607 1 53.09 145 VAL B N 1
ATOM 3417 C CA . VAL B 1 145 ? 1.084 -28.625 -4.039 1 53.09 145 VAL B CA 1
ATOM 3418 C C . VAL B 1 145 ? -0.294 -27.969 -4.02 1 53.09 145 VAL B C 1
ATOM 3420 O O . VAL B 1 145 ? -0.629 -27.234 -3.086 1 53.09 145 VAL B O 1
ATOM 3423 N N . ALA B 1 146 ? -0.856 -27.906 -5.246 1 51.72 146 ALA B N 1
ATOM 3424 C CA . ALA B 1 146 ? -2.223 -27.391 -5.285 1 51.72 146 ALA B CA 1
ATOM 3425 C C . ALA B 1 146 ? -3.119 -28.141 -4.301 1 51.72 146 ALA B C 1
ATOM 3427 O O . ALA B 1 146 ? -2.949 -29.344 -4.086 1 51.72 146 ALA B O 1
ATOM 3428 N N . GLY B 1 147 ? -3.643 -27.5 -3.289 1 45.19 147 GLY B N 1
ATOM 3429 C CA . GLY B 1 147 ? -4.551 -28.172 -2.379 1 45.19 147 GLY B CA 1
ATOM 3430 C C . GLY B 1 147 ? -5.258 -29.359 -3.014 1 45.19 147 GLY B C 1
ATOM 3431 O O . GLY B 1 147 ? -4.91 -30.516 -2.746 1 45.19 147 GLY B O 1
ATOM 3432 N N . ASP B 1 148 ? -6.371 -29.219 -3.635 1 47.03 148 ASP B N 1
ATOM 3433 C CA . ASP B 1 148 ? -7.156 -30.359 -4.105 1 47.03 148 ASP B CA 1
ATOM 3434 C C . ASP B 1 148 ? -6.574 -30.938 -5.395 1 47.03 148 ASP B C 1
ATOM 3436 O O . ASP B 1 148 ? -6.699 -32.125 -5.656 1 47.03 148 ASP B O 1
ATOM 3440 N N . ASP B 1 149 ? -6.156 -30.125 -6.465 1 49.91 149 ASP B N 1
ATOM 3441 C CA . ASP B 1 149 ? -5.68 -30.609 -7.758 1 49.91 149 ASP B CA 1
ATOM 3442 C C . ASP B 1 149 ? -4.367 -29.938 -8.148 1 49.91 149 ASP B C 1
ATOM 3444 O O . ASP B 1 149 ? -4.324 -28.719 -8.344 1 49.91 149 ASP B O 1
ATOM 3448 N N . ALA B 1 150 ? -3.213 -30.688 -7.902 1 49.81 150 ALA B N 1
ATOM 3449 C CA . ALA B 1 150 ? -1.853 -30.328 -8.305 1 49.81 150 ALA B CA 1
ATOM 3450 C C . ALA B 1 150 ? -1.85 -29.578 -9.633 1 49.81 150 ALA B C 1
ATOM 3452 O O . ALA B 1 150 ? -1.003 -28.703 -9.859 1 49.81 150 ALA B O 1
ATOM 3453 N N . SER B 1 151 ? -2.715 -30.016 -10.555 1 54.72 151 SER B N 1
ATOM 3454 C CA . SER B 1 151 ? -2.75 -29.516 -11.922 1 54.72 151 SER B CA 1
ATOM 3455 C C . SER B 1 151 ? -3.146 -28.047 -11.969 1 54.72 151 SER B C 1
ATOM 3457 O O . SER B 1 151 ? -3.043 -27.391 -13.016 1 54.72 151 SER B O 1
ATOM 3459 N N . ALA B 1 152 ? -3.238 -27.406 -10.711 1 79.69 152 ALA B N 1
ATOM 3460 C CA . ALA B 1 152 ? -3.846 -26.078 -10.711 1 79.69 152 ALA B CA 1
ATOM 3461 C C . ALA B 1 152 ? -2.811 -25 -10.398 1 79.69 152 ALA B C 1
ATOM 3463 O O . ALA B 1 152 ? -3.086 -23.812 -10.539 1 79.69 152 ALA B O 1
ATOM 3464 N N . ILE B 1 153 ? -1.591 -25.594 -10.297 1 88.44 153 ILE B N 1
ATOM 3465 C CA . ILE B 1 153 ? -0.553 -24.641 -9.906 1 88.44 153 ILE B CA 1
ATOM 3466 C C . ILE B 1 153 ? 0.459 -24.5 -11.039 1 88.44 153 ILE B C 1
ATOM 3468 O O . ILE B 1 153 ? 0.818 -25.469 -11.695 1 88.44 153 ILE B O 1
ATOM 3472 N N . CYS B 1 154 ? 0.928 -23.328 -11.328 1 92.44 154 CYS B N 1
ATOM 3473 C CA . CYS B 1 154 ? 1.912 -23.016 -12.359 1 92.44 154 CYS B CA 1
ATOM 3474 C C . CYS B 1 154 ? 3.01 -22.109 -11.805 1 92.44 154 CYS B C 1
ATOM 3476 O O . CYS B 1 154 ? 2.727 -21.047 -11.258 1 92.44 154 CYS B O 1
ATOM 3478 N N . TRP B 1 155 ? 4.242 -22.656 -11.891 1 94.19 155 TRP B N 1
ATOM 3479 C CA . TRP B 1 155 ? 5.383 -21.766 -11.688 1 94.19 155 TRP B CA 1
ATOM 3480 C C . TRP B 1 155 ? 5.809 -21.141 -13.008 1 94.19 155 TRP B C 1
ATOM 3482 O O . TRP B 1 155 ? 6.262 -21.828 -13.922 1 94.19 155 TRP B O 1
ATOM 3492 N N . ALA B 1 156 ? 5.656 -19.875 -13.094 1 96.62 156 ALA B N 1
ATOM 3493 C CA . ALA B 1 156 ? 6.008 -19.125 -14.305 1 96.62 156 ALA B CA 1
ATOM 3494 C C . ALA B 1 156 ? 7.359 -18.438 -14.156 1 96.62 156 ALA B C 1
ATOM 3496 O O . ALA B 1 156 ? 7.594 -17.719 -13.172 1 96.62 156 ALA B O 1
ATOM 3497 N N . ASN B 1 157 ? 8.25 -18.688 -15.148 1 96.38 157 ASN B N 1
ATOM 3498 C CA . ASN B 1 157 ? 9.453 -17.859 -15.211 1 96.38 157 ASN B CA 1
ATOM 3499 C C . ASN B 1 157 ? 9.117 -16.406 -15.492 1 96.38 157 ASN B C 1
ATOM 3501 O O . ASN B 1 157 ? 8.398 -16.094 -16.438 1 96.38 157 ASN B O 1
ATOM 3505 N N . LEU B 1 158 ? 9.625 -15.578 -14.602 1 98 158 LEU B N 1
ATOM 3506 C CA . LEU B 1 158 ? 9.344 -14.148 -14.695 1 98 158 LEU B CA 1
ATOM 3507 C C . LEU B 1 158 ? 10.586 -13.383 -15.164 1 98 158 LEU B C 1
ATOM 3509 O O . LEU B 1 158 ? 11.672 -13.57 -14.609 1 98 158 LEU B O 1
ATOM 3513 N N . SER B 1 159 ? 10.438 -12.555 -16.172 1 96.25 159 SER B N 1
ATOM 3514 C CA . SER B 1 159 ? 11.5 -11.656 -16.625 1 96.25 159 SER B CA 1
ATOM 3515 C C . SER B 1 159 ? 10.922 -10.391 -17.25 1 96.25 159 SER B C 1
ATOM 3517 O O . SER B 1 159 ? 9.703 -10.289 -17.453 1 96.25 159 SER B O 1
ATOM 3519 N N . VAL B 1 160 ? 11.766 -9.445 -17.359 1 95.69 160 VAL B N 1
ATOM 3520 C CA . VAL B 1 160 ? 11.406 -8.18 -18 1 95.69 160 VAL B CA 1
ATOM 3521 C C . VAL B 1 160 ? 12.211 -7.992 -19.281 1 95.69 160 VAL B C 1
ATOM 3523 O O . VAL B 1 160 ? 13.43 -8.18 -19.281 1 95.69 160 VAL B O 1
ATOM 3526 N N . THR B 1 161 ? 11.531 -7.645 -20.344 1 92.94 161 THR B N 1
ATOM 3527 C CA . THR B 1 161 ? 12.195 -7.453 -21.625 1 92.94 161 THR B CA 1
ATOM 3528 C C . THR B 1 161 ? 12.961 -6.133 -21.641 1 92.94 161 THR B C 1
ATOM 3530 O O . THR B 1 161 ? 12.836 -5.324 -20.719 1 92.94 161 THR B O 1
ATOM 3533 N N . GLU B 1 162 ? 13.719 -5.938 -22.672 1 87.94 162 GLU B N 1
ATOM 3534 C CA . GLU B 1 162 ? 14.484 -4.707 -22.828 1 87.94 162 GLU B CA 1
ATOM 3535 C C . GLU B 1 162 ? 13.57 -3.494 -22.938 1 87.94 162 GLU B C 1
ATOM 3537 O O . GLU B 1 162 ? 13.938 -2.395 -22.516 1 87.94 162 GLU B O 1
ATOM 3542 N N . SER B 1 163 ? 12.375 -3.719 -23.453 1 88.19 163 SER B N 1
ATOM 3543 C CA . SER B 1 163 ? 11.414 -2.633 -23.594 1 88.19 163 SER B CA 1
ATOM 3544 C C . SER B 1 163 ? 10.688 -2.373 -22.266 1 88.19 163 SER B C 1
ATOM 3546 O O . SER B 1 163 ? 9.898 -1.427 -22.172 1 88.19 163 SER B O 1
ATOM 3548 N N . GLY B 1 164 ? 10.938 -3.234 -21.312 1 88.12 164 GLY B N 1
ATOM 3549 C CA . GLY B 1 164 ? 10.305 -3.047 -20.016 1 88.12 164 GLY B CA 1
ATOM 3550 C C . GLY B 1 164 ? 9.016 -3.832 -19.844 1 88.12 164 GLY B C 1
ATOM 3551 O O . GLY B 1 164 ? 8.289 -3.648 -18.875 1 88.12 164 GLY B O 1
ATOM 3552 N N . ALA B 1 165 ? 8.789 -4.738 -20.766 1 92.25 165 ALA B N 1
ATOM 3553 C CA . ALA B 1 165 ? 7.551 -5.512 -20.719 1 92.25 165 ALA B CA 1
ATOM 3554 C C . ALA B 1 165 ? 7.715 -6.762 -19.859 1 92.25 165 ALA B C 1
ATOM 3556 O O . ALA B 1 165 ? 8.773 -7.395 -19.859 1 92.25 165 ALA B O 1
ATOM 3557 N N . LEU B 1 166 ? 6.629 -7.105 -19.156 1 96.12 166 LEU B N 1
ATOM 3558 C CA . LEU B 1 166 ? 6.59 -8.32 -18.359 1 96.12 166 LEU B CA 1
ATOM 3559 C C . LEU B 1 166 ? 6.523 -9.555 -19.25 1 96.12 166 LEU B C 1
ATOM 3561 O O . LEU B 1 166 ? 5.723 -9.609 -20.188 1 96.12 166 LEU B O 1
ATOM 3565 N N . LEU B 1 167 ? 7.383 -10.531 -18.969 1 97.06 167 LEU B N 1
ATOM 3566 C CA . LEU B 1 167 ? 7.363 -11.812 -19.656 1 97.06 167 LEU B CA 1
ATOM 3567 C C . LEU B 1 167 ? 7.176 -12.961 -18.672 1 97.06 167 LEU B C 1
ATOM 3569 O O . LEU B 1 167 ? 7.949 -13.094 -17.719 1 97.06 167 LEU B O 1
ATOM 3573 N N . LEU B 1 168 ? 6.133 -13.703 -18.891 1 98.06 168 LEU B N 1
ATOM 3574 C CA . LEU B 1 168 ? 5.852 -14.891 -18.094 1 98.06 168 LEU B CA 1
ATOM 3575 C C . LEU B 1 168 ? 5.855 -16.141 -18.953 1 98.06 168 LEU B C 1
ATOM 3577 O O . LEU B 1 168 ? 5.145 -16.219 -19.969 1 98.06 168 LEU B O 1
ATOM 3581 N N . VAL B 1 169 ? 6.68 -17.125 -18.531 1 96.69 169 VAL B N 1
ATOM 3582 C CA . VAL B 1 169 ? 6.781 -18.375 -19.266 1 96.69 169 VAL B CA 1
ATOM 3583 C C . VAL B 1 169 ? 6.543 -19.547 -18.312 1 96.69 169 VAL B C 1
ATOM 3585 O O . VAL B 1 169 ? 7.215 -19.672 -17.297 1 96.69 169 VAL B O 1
ATOM 3588 N N . ASP B 1 170 ? 5.555 -20.359 -18.703 1 95.12 170 ASP B N 1
ATOM 3589 C CA . ASP B 1 170 ? 5.324 -21.562 -17.906 1 95.12 170 ASP B CA 1
ATOM 3590 C C . ASP B 1 170 ? 6.578 -22.422 -17.844 1 95.12 170 ASP B C 1
ATOM 3592 O O . ASP B 1 170 ? 7.113 -22.828 -18.891 1 95.12 170 ASP B O 1
ATOM 3596 N N . SER B 1 171 ? 7.023 -22.75 -16.641 1 92 171 SER B N 1
ATOM 3597 C CA . SER B 1 171 ? 8.305 -23.422 -16.484 1 92 171 SER B CA 1
ATOM 3598 C C . SER B 1 171 ? 8.25 -24.859 -17.016 1 92 171 SER B C 1
ATOM 3600 O O . SER B 1 171 ? 9.273 -25.422 -17.406 1 92 171 SER B O 1
ATOM 3602 N N . GLU B 1 172 ? 7.074 -25.453 -17.094 1 89.06 172 GLU B N 1
ATOM 3603 C CA . GLU B 1 172 ? 6.93 -26.828 -17.547 1 89.06 172 GLU B CA 1
ATOM 3604 C C . GLU B 1 172 ? 6.676 -26.891 -19.047 1 89.06 172 GLU B C 1
ATOM 3606 O O . GLU B 1 172 ? 7.449 -27.5 -19.797 1 89.06 172 GLU B O 1
ATOM 3611 N N . SER B 1 173 ? 5.73 -26.141 -19.531 1 92.38 173 SER B N 1
ATOM 3612 C CA . SER B 1 173 ? 5.34 -26.203 -20.938 1 92.38 173 SER B CA 1
ATOM 3613 C C . SER B 1 173 ? 6.191 -25.266 -21.797 1 92.38 173 SER B C 1
ATOM 3615 O O . SER B 1 173 ? 6.203 -25.375 -23.016 1 92.38 173 SER B O 1
ATOM 3617 N N . GLN B 1 174 ? 6.836 -24.297 -21.172 1 93.88 174 GLN B N 1
ATOM 3618 C CA . GLN B 1 174 ? 7.672 -23.312 -21.844 1 93.88 174 GLN B CA 1
ATOM 3619 C C . GLN B 1 174 ? 6.832 -22.391 -22.734 1 93.88 174 GLN B C 1
ATOM 3621 O O . GLN B 1 174 ? 7.363 -21.734 -23.641 1 93.88 174 GLN B O 1
ATOM 3626 N N . GLU B 1 175 ? 5.543 -22.391 -22.422 1 95.38 175 GLU B N 1
ATOM 3627 C CA . GLU B 1 175 ? 4.648 -21.5 -23.156 1 95.38 175 GLU B CA 1
ATOM 3628 C C . GLU B 1 175 ? 4.527 -20.141 -22.469 1 95.38 175 GLU B C 1
ATOM 3630 O O . GLU B 1 175 ? 4.539 -20.062 -21.234 1 95.38 175 GLU B O 1
ATOM 3635 N N . PHE B 1 176 ? 4.32 -19.172 -23.312 1 96.75 176 PHE B N 1
ATOM 3636 C CA . PHE B 1 176 ? 4.09 -17.828 -22.797 1 96.75 176 PHE B CA 1
ATOM 3637 C C . PHE B 1 176 ? 2.725 -17.734 -22.125 1 96.75 176 PHE B C 1
ATOM 3639 O O . PHE B 1 176 ? 1.738 -18.266 -22.641 1 96.75 176 PHE B O 1
ATOM 3646 N N . ILE B 1 177 ? 2.738 -17.125 -21.047 1 96.25 177 ILE B N 1
ATOM 3647 C CA . ILE B 1 177 ? 1.486 -16.891 -20.328 1 96.25 177 ILE B CA 1
ATOM 3648 C C . ILE B 1 177 ? 1.016 -15.461 -20.578 1 96.25 177 ILE B C 1
ATOM 3650 O O . ILE B 1 177 ? 1.739 -14.508 -20.281 1 96.25 177 ILE B O 1
ATOM 3654 N N . HIS B 1 178 ? -0.19 -15.461 -21.156 1 91.31 178 HIS B N 1
ATOM 3655 C CA . HIS B 1 178 ? -0.833 -14.18 -21.422 1 91.31 178 HIS B CA 1
ATOM 3656 C C . HIS B 1 178 ? -2.248 -14.148 -20.844 1 91.31 178 HIS B C 1
ATOM 3658 O O . HIS B 1 178 ? -2.768 -15.18 -20.406 1 91.31 178 HIS B O 1
ATOM 3664 N N . ASP B 1 179 ? -2.857 -12.984 -20.625 1 92.31 179 ASP B N 1
ATOM 3665 C CA . ASP B 1 179 ? -4.27 -12.797 -20.297 1 92.31 179 ASP B CA 1
ATOM 3666 C C . ASP B 1 179 ? -4.582 -13.336 -18.906 1 92.31 179 ASP B C 1
ATOM 3668 O O . ASP B 1 179 ? -5.461 -14.188 -18.75 1 92.31 179 ASP B O 1
ATOM 3672 N N . LEU B 1 180 ? -3.949 -12.945 -17.969 1 97.5 180 LEU B N 1
ATOM 3673 C CA . LEU B 1 180 ? -4.211 -13.305 -16.578 1 97.5 180 LEU B CA 1
ATOM 3674 C C . LEU B 1 180 ? -5.605 -12.859 -16.156 1 97.5 180 LEU B C 1
ATOM 3676 O O . LEU B 1 180 ? -6.188 -11.961 -16.766 1 97.5 180 LEU B O 1
ATOM 3680 N N . ALA B 1 181 ? -6.164 -13.555 -15.211 1 96.5 181 ALA B N 1
ATOM 3681 C CA . ALA B 1 181 ? -7.477 -13.211 -14.672 1 96.5 181 ALA B CA 1
ATOM 3682 C C . ALA B 1 181 ? -7.465 -11.82 -14.047 1 96.5 181 ALA B C 1
ATOM 3684 O O . ALA B 1 181 ? -6.461 -11.398 -13.469 1 96.5 181 ALA B O 1
ATOM 3685 N N . PHE B 1 182 ? -8.633 -11.102 -14.203 1 96.75 182 PHE B N 1
ATOM 3686 C CA . PHE B 1 182 ? -8.82 -9.797 -13.578 1 96.75 182 PHE B CA 1
ATOM 3687 C C . PHE B 1 182 ? -7.73 -8.828 -14 1 96.75 182 PHE B C 1
ATOM 3689 O O . PHE B 1 182 ? -7.406 -8.727 -15.188 1 96.75 182 PHE B O 1
ATOM 3696 N N . ASP B 1 183 ? -7.254 -8 -13.109 1 98.19 183 ASP B N 1
ATOM 3697 C CA . ASP B 1 183 ? -6.172 -7.066 -13.398 1 98.19 183 ASP B CA 1
ATOM 3698 C C . ASP B 1 183 ? -4.848 -7.562 -12.82 1 98.19 183 ASP B C 1
ATOM 3700 O O . ASP B 1 183 ? -4.016 -6.762 -12.391 1 98.19 183 ASP B O 1
ATOM 3704 N N . HIS B 1 184 ? -4.699 -8.898 -12.789 1 98.44 184 HIS B N 1
ATOM 3705 C CA . HIS B 1 184 ? -3.541 -9.484 -12.125 1 98.44 184 HIS B CA 1
ATOM 3706 C C . HIS B 1 184 ? -2.254 -9.156 -12.875 1 98.44 184 HIS B C 1
ATOM 3708 O O . HIS B 1 184 ? -1.184 -9.07 -12.266 1 98.44 184 HIS B O 1
ATOM 3714 N N . GLU B 1 185 ? -2.316 -8.969 -14.18 1 97.88 185 GLU B N 1
ATOM 3715 C CA . GLU B 1 185 ? -1.131 -8.531 -14.914 1 97.88 185 GLU B CA 1
ATOM 3716 C C . GLU B 1 185 ? -0.638 -7.184 -14.406 1 97.88 185 GLU B C 1
ATOM 3718 O O . GLU B 1 185 ? 0.569 -6.965 -14.281 1 97.88 185 GLU B O 1
ATOM 3723 N N . LEU B 1 186 ? -1.586 -6.309 -14.148 1 97.69 186 LEU B N 1
ATOM 3724 C CA . LEU B 1 186 ? -1.234 -5 -13.602 1 97.69 186 LEU B CA 1
ATOM 3725 C C . LEU B 1 186 ? -0.58 -5.141 -12.234 1 97.69 186 LEU B C 1
ATOM 3727 O O . LEU B 1 186 ? 0.392 -4.445 -11.93 1 97.69 186 LEU B O 1
ATOM 3731 N N . ILE B 1 187 ? -1.102 -5.988 -11.398 1 98.56 187 ILE B N 1
ATOM 3732 C CA . ILE B 1 187 ? -0.56 -6.219 -10.062 1 98.56 187 ILE B CA 1
ATOM 3733 C C . ILE B 1 187 ? 0.881 -6.711 -10.172 1 98.56 187 ILE B C 1
ATOM 3735 O O . ILE B 1 187 ? 1.771 -6.203 -9.484 1 98.56 187 ILE B O 1
ATOM 3739 N N . ILE B 1 188 ? 1.136 -7.656 -11.047 1 98.56 188 ILE B N 1
ATOM 3740 C CA . ILE B 1 188 ? 2.473 -8.211 -11.219 1 98.56 188 ILE B CA 1
ATOM 3741 C C . ILE B 1 188 ? 3.414 -7.137 -11.758 1 98.56 188 ILE B C 1
ATOM 3743 O O . ILE B 1 188 ? 4.551 -7.016 -11.297 1 98.56 188 ILE B O 1
ATOM 3747 N N . THR B 1 189 ? 2.967 -6.395 -12.711 1 97.44 189 THR B N 1
ATOM 3748 C CA . THR B 1 189 ? 3.771 -5.32 -13.281 1 97.44 189 THR B CA 1
ATOM 3749 C C . THR B 1 189 ? 4.176 -4.316 -12.203 1 97.44 189 THR B C 1
ATOM 3751 O O . THR B 1 189 ? 5.328 -3.877 -12.156 1 97.44 189 THR B O 1
ATOM 3754 N N . LYS B 1 190 ? 3.201 -3.99 -11.344 1 96.94 190 LYS B N 1
ATOM 3755 C CA . LYS B 1 190 ? 3.506 -3.08 -10.242 1 96.94 190 LYS B CA 1
ATOM 3756 C C . LYS B 1 190 ? 4.539 -3.688 -9.305 1 96.94 190 LYS B C 1
ATOM 3758 O O . LYS B 1 190 ? 5.43 -2.986 -8.812 1 96.94 190 LYS B O 1
ATOM 3763 N N . ALA B 1 191 ? 4.418 -4.914 -9 1 97.69 191 ALA B N 1
ATOM 3764 C CA . ALA B 1 191 ? 5.383 -5.602 -8.141 1 97.69 191 ALA B CA 1
ATOM 3765 C C . ALA B 1 191 ? 6.781 -5.559 -8.75 1 97.69 191 ALA B C 1
ATOM 3767 O O . ALA B 1 191 ? 7.754 -5.246 -8.062 1 97.69 191 ALA B O 1
ATOM 3768 N N . VAL B 1 192 ? 6.875 -5.824 -10.023 1 96.38 192 VAL B N 1
ATOM 3769 C CA . VAL B 1 192 ? 8.148 -5.84 -10.734 1 96.38 192 VAL B CA 1
ATOM 3770 C C . VAL B 1 192 ? 8.773 -4.445 -10.711 1 96.38 192 VAL B C 1
ATOM 3772 O O . VAL B 1 192 ? 9.977 -4.301 -10.469 1 96.38 192 VAL B O 1
ATOM 3775 N N . ARG B 1 193 ? 7.957 -3.494 -10.93 1 93 193 ARG B N 1
ATOM 3776 C CA . ARG B 1 193 ? 8.453 -2.119 -10.891 1 93 193 ARG B CA 1
ATOM 3777 C C . ARG B 1 193 ? 8.992 -1.767 -9.508 1 93 193 ARG B C 1
ATOM 3779 O O . ARG B 1 193 ? 10.055 -1.152 -9.391 1 93 193 ARG B O 1
ATOM 3786 N N . ARG B 1 194 ? 8.258 -2.135 -8.523 1 91.38 194 ARG B N 1
ATOM 3787 C CA . ARG B 1 194 ? 8.711 -1.867 -7.156 1 91.38 194 ARG B CA 1
ATOM 3788 C C . ARG B 1 194 ? 10.031 -2.562 -6.867 1 91.38 194 ARG B C 1
ATOM 3790 O O . ARG B 1 194 ? 10.953 -1.952 -6.316 1 91.38 194 ARG B O 1
ATOM 3797 N N . LEU B 1 195 ? 10.094 -3.793 -7.18 1 92.62 195 LEU B N 1
ATOM 3798 C CA . LEU B 1 195 ? 11.32 -4.551 -6.945 1 92.62 195 LEU B CA 1
ATOM 3799 C C . LEU B 1 195 ? 12.492 -3.949 -7.723 1 92.62 195 LEU B C 1
ATOM 3801 O O . LEU B 1 195 ? 13.594 -3.826 -7.195 1 92.62 195 LEU B O 1
ATOM 3805 N N . SER B 1 196 ? 12.219 -3.576 -8.961 1 90.06 196 SER B N 1
ATOM 3806 C CA . SER B 1 196 ? 13.234 -2.969 -9.812 1 90.06 196 SER B CA 1
ATOM 3807 C C . SER B 1 196 ? 13.75 -1.665 -9.211 1 90.06 196 SER B C 1
ATOM 3809 O O . SER B 1 196 ? 14.961 -1.433 -9.164 1 90.06 196 SER B O 1
ATOM 3811 N N . ASN B 1 197 ? 12.867 -0.915 -8.688 1 82.69 197 ASN B N 1
ATOM 3812 C CA . ASN B 1 197 ? 13.227 0.378 -8.109 1 82.69 197 ASN B CA 1
ATOM 3813 C C . ASN B 1 197 ? 14.023 0.216 -6.824 1 82.69 197 ASN B C 1
ATOM 3815 O O . ASN B 1 197 ? 14.844 1.072 -6.488 1 82.69 197 ASN B O 1
ATOM 3819 N N . LYS B 1 198 ? 13.836 -0.912 -6.156 1 82.94 198 LYS B N 1
ATOM 3820 C CA . LYS B 1 198 ? 14.469 -1.134 -4.863 1 82.94 198 LYS B CA 1
ATOM 3821 C C . LYS B 1 198 ? 15.852 -1.755 -5.031 1 82.94 198 LYS B C 1
ATOM 3823 O O . LYS B 1 198 ? 16.609 -1.88 -4.062 1 82.94 198 LYS B O 1
ATOM 3828 N N . LEU B 1 199 ? 16.234 -2.131 -6.18 1 82.69 199 LEU B N 1
ATOM 3829 C CA . LEU B 1 199 ? 17.453 -2.914 -6.402 1 82.69 199 LEU B CA 1
ATOM 3830 C C . LEU B 1 199 ? 18.672 -2.186 -5.863 1 82.69 199 LEU B C 1
ATOM 3832 O O . LEU B 1 199 ? 19.609 -2.816 -5.352 1 82.69 199 LEU B O 1
ATOM 3836 N N . GLU B 1 200 ? 18.641 -0.931 -5.871 1 71.75 200 GLU B N 1
ATOM 3837 C CA . GLU B 1 200 ? 19.859 -0.208 -5.531 1 71.75 200 GLU B CA 1
ATOM 3838 C C . GLU B 1 200 ? 19.906 0.14 -4.047 1 71.75 200 GLU B C 1
ATOM 3840 O O . GLU B 1 200 ? 20.984 0.334 -3.479 1 71.75 200 GLU B O 1
ATOM 3845 N N . TYR B 1 201 ? 18.781 0.213 -3.428 1 70.19 201 TYR B N 1
ATOM 3846 C CA . TYR B 1 201 ? 18.828 0.738 -2.068 1 70.19 201 TYR B CA 1
ATOM 3847 C C . TYR B 1 201 ? 18.359 -0.307 -1.062 1 70.19 201 TYR B C 1
ATOM 3849 O O . TYR B 1 201 ? 18.891 -0.385 0.051 1 70.19 201 TYR B O 1
ATOM 3857 N N . HIS B 1 202 ? 17.422 -0.973 -1.419 1 77.56 202 HIS B N 1
ATOM 3858 C CA . HIS B 1 202 ? 16.875 -2.01 -0.548 1 77.56 202 HIS B CA 1
ATOM 3859 C C . HIS B 1 202 ? 16.391 -3.209 -1.354 1 77.56 202 HIS B C 1
ATOM 3861 O O . HIS B 1 202 ? 15.188 -3.469 -1.423 1 77.56 202 HIS B O 1
ATOM 3867 N N . PRO B 1 203 ? 17.375 -3.957 -1.816 1 84.56 203 PRO B N 1
ATOM 3868 C CA . PRO B 1 203 ? 17 -5.062 -2.695 1 84.56 203 PRO B CA 1
ATOM 3869 C C . PRO B 1 203 ? 16.422 -6.254 -1.93 1 84.56 203 PRO B C 1
ATOM 3871 O O . PRO B 1 203 ? 17.094 -7.266 -1.75 1 84.56 203 PRO B O 1
ATOM 3874 N N . THR B 1 204 ? 15.156 -6.156 -1.651 1 85.88 204 THR B N 1
ATOM 3875 C CA . THR B 1 204 ? 14.477 -7.203 -0.894 1 85.88 204 THR B CA 1
ATOM 3876 C C . THR B 1 204 ? 14.477 -8.516 -1.666 1 85.88 204 THR B C 1
ATOM 3878 O O . THR B 1 204 ? 14.359 -9.594 -1.073 1 85.88 204 THR B O 1
ATOM 3881 N N . VAL B 1 205 ? 14.672 -8.461 -2.938 1 90.81 205 VAL B N 1
ATOM 3882 C CA . VAL B 1 205 ? 14.641 -9.648 -3.793 1 90.81 205 VAL B CA 1
ATOM 3883 C C . VAL B 1 205 ? 15.812 -10.562 -3.443 1 90.81 205 VAL B C 1
ATOM 3885 O O . VAL B 1 205 ? 15.789 -11.758 -3.756 1 90.81 205 VAL B O 1
ATOM 3888 N N . LEU B 1 206 ? 16.844 -10.062 -2.828 1 88.88 206 LEU B N 1
ATOM 3889 C CA . LEU B 1 206 ? 18 -10.867 -2.465 1 88.88 206 LEU B CA 1
ATOM 3890 C C . LEU B 1 206 ? 17.656 -11.891 -1.391 1 88.88 206 LEU B C 1
ATOM 3892 O O . LEU B 1 206 ? 18.375 -12.859 -1.185 1 88.88 206 LEU B O 1
ATOM 3896 N N . SER B 1 207 ? 16.547 -11.602 -0.712 1 87.75 207 SER B N 1
ATOM 3897 C CA . SER B 1 207 ? 16.109 -12.555 0.301 1 87.75 207 SER B CA 1
ATOM 3898 C C . SER B 1 207 ? 15.711 -13.883 -0.328 1 87.75 207 SER B C 1
ATOM 3900 O O . SER B 1 207 ? 15.562 -14.891 0.372 1 87.75 207 SER B O 1
ATOM 3902 N N . LEU B 1 208 ? 15.547 -13.945 -1.602 1 91.88 208 LEU B N 1
ATOM 3903 C CA . LEU B 1 208 ? 15.211 -15.156 -2.332 1 91.88 208 LEU B CA 1
ATOM 3904 C C . LEU B 1 208 ? 16.438 -16.062 -2.479 1 91.88 208 LEU B C 1
ATOM 3906 O O . LEU B 1 208 ? 16.297 -17.25 -2.777 1 91.88 208 LEU B O 1
ATOM 3910 N N . LEU B 1 209 ? 17.641 -15.5 -2.373 1 87.62 209 LEU B N 1
ATOM 3911 C CA . LEU B 1 209 ? 18.875 -16.234 -2.572 1 87.62 209 LEU B CA 1
ATOM 3912 C C . LEU B 1 209 ? 19.203 -17.094 -1.354 1 87.62 209 LEU B C 1
ATOM 3914 O O . LEU B 1 209 ? 18.641 -16.891 -0.277 1 87.62 209 LEU B O 1
ATOM 3918 N N . PRO B 1 210 ? 20.109 -18.047 -1.612 1 81.56 210 PRO B N 1
ATOM 3919 C CA . PRO B 1 210 ? 20.578 -18.797 -0.45 1 81.56 210 PRO B CA 1
ATOM 3920 C C . PRO B 1 210 ? 21.281 -17.922 0.578 1 81.56 210 PRO B C 1
ATOM 3922 O O . PRO B 1 210 ? 21.641 -16.781 0.276 1 81.56 210 PRO B O 1
ATOM 3925 N N . SER B 1 211 ? 21.406 -18.484 1.796 1 77.38 211 SER B N 1
ATOM 3926 C CA . SER B 1 211 ? 22.047 -17.734 2.877 1 77.38 211 SER B CA 1
ATOM 3927 C C . SER B 1 211 ? 23.453 -17.297 2.49 1 77.38 211 SER B C 1
ATOM 3929 O O . SER B 1 211 ? 23.938 -16.281 2.975 1 77.38 211 SER B O 1
ATOM 3931 N N . THR B 1 212 ? 24.078 -18.141 1.657 1 76.5 212 THR B N 1
ATOM 3932 C CA . THR B 1 212 ? 25.375 -17.781 1.081 1 76.5 212 THR B CA 1
ATOM 3933 C C . THR B 1 212 ? 25.297 -17.734 -0.442 1 76.5 212 THR B C 1
ATOM 3935 O O . THR B 1 212 ? 24.672 -18.609 -1.062 1 76.5 212 THR B O 1
ATOM 3938 N N . PHE B 1 213 ? 25.766 -16.547 -0.934 1 81.19 213 PHE B N 1
ATOM 3939 C CA . PHE B 1 213 ? 25.672 -16.375 -2.379 1 81.19 213 PHE B CA 1
ATOM 3940 C C . PHE B 1 213 ? 26.906 -15.68 -2.928 1 81.19 213 PHE B C 1
ATOM 3942 O O . PHE B 1 213 ? 27.703 -15.125 -2.164 1 81.19 213 PHE B O 1
ATOM 3949 N N . THR B 1 214 ? 27.125 -15.836 -4.199 1 79.81 214 THR B N 1
ATOM 3950 C CA . THR B 1 214 ? 28.203 -15.148 -4.902 1 79.81 214 THR B CA 1
ATOM 3951 C C . THR B 1 214 ? 27.703 -13.852 -5.527 1 79.81 214 THR B C 1
ATOM 3953 O O . THR B 1 214 ? 26.484 -13.617 -5.605 1 79.81 214 THR B O 1
ATOM 3956 N N . ILE B 1 215 ? 28.594 -13.047 -5.922 1 83.31 215 ILE B N 1
ATOM 3957 C CA . ILE B 1 215 ? 28.234 -11.828 -6.633 1 83.31 215 ILE B CA 1
ATOM 3958 C C . ILE B 1 215 ? 27.547 -12.18 -7.953 1 83.31 215 ILE B C 1
ATOM 3960 O O . ILE B 1 215 ? 26.656 -11.461 -8.406 1 83.31 215 ILE B O 1
ATOM 3964 N N . LYS B 1 216 ? 27.953 -13.273 -8.484 1 83.62 216 LYS B N 1
ATOM 3965 C CA . LYS B 1 216 ? 27.312 -13.75 -9.711 1 83.62 216 LYS B CA 1
ATOM 3966 C C . LYS B 1 216 ? 25.828 -14.039 -9.477 1 83.62 216 LYS B C 1
ATOM 3968 O O . LYS B 1 216 ? 25 -13.789 -10.352 1 83.62 216 LYS B O 1
ATOM 3973 N N . ASP B 1 217 ? 25.547 -14.516 -8.312 1 85.38 217 ASP B N 1
ATOM 3974 C CA . ASP B 1 217 ? 24.156 -14.773 -7.953 1 85.38 217 ASP B CA 1
ATOM 3975 C C . ASP B 1 217 ? 23.359 -13.477 -7.855 1 85.38 217 ASP B C 1
ATOM 3977 O O . ASP B 1 217 ? 22.219 -13.406 -8.328 1 85.38 217 ASP B O 1
ATOM 3981 N N . VAL B 1 218 ? 23.953 -12.523 -7.285 1 88.25 218 VAL B N 1
ATOM 3982 C CA . VAL B 1 218 ? 23.312 -11.219 -7.152 1 88.25 218 VAL B CA 1
ATOM 3983 C C . VAL B 1 218 ? 23.078 -10.617 -8.539 1 88.25 218 VAL B C 1
ATOM 3985 O O . VAL B 1 218 ? 21.984 -10.133 -8.82 1 88.25 218 VAL B O 1
ATOM 3988 N N . ARG B 1 219 ? 24.062 -10.773 -9.359 1 87.94 219 ARG B N 1
ATOM 3989 C CA . ARG B 1 219 ? 23.938 -10.266 -10.727 1 87.94 219 ARG B CA 1
ATOM 3990 C C . ARG B 1 219 ? 22.812 -10.969 -11.477 1 87.94 219 ARG B C 1
ATOM 3992 O O . ARG B 1 219 ? 22.047 -10.328 -12.211 1 87.94 219 ARG B O 1
ATOM 3999 N N . ALA B 1 220 ? 22.75 -12.172 -11.297 1 89.75 220 ALA B N 1
ATOM 4000 C CA . ALA B 1 220 ? 21.75 -12.969 -12 1 89.75 220 ALA B CA 1
ATOM 4001 C C . ALA B 1 220 ? 20.344 -12.5 -11.664 1 89.75 220 ALA B C 1
ATOM 4003 O O . ALA B 1 220 ? 19.5 -12.359 -12.547 1 89.75 220 ALA B O 1
ATOM 4004 N N . ILE B 1 221 ? 20.094 -12.258 -10.406 1 90.19 221 ILE B N 1
ATOM 4005 C CA . ILE B 1 221 ? 18.75 -11.852 -10.016 1 90.19 221 ILE B CA 1
ATOM 4006 C C . ILE B 1 221 ? 18.484 -10.414 -10.477 1 90.19 221 ILE B C 1
ATOM 4008 O O . ILE B 1 221 ? 17.375 -10.078 -10.891 1 90.19 221 ILE B O 1
ATOM 4012 N N . PHE B 1 222 ? 19.5 -9.555 -10.461 1 90.88 222 PHE B N 1
ATOM 4013 C CA . PHE B 1 222 ? 19.359 -8.18 -10.93 1 90.88 222 PHE B CA 1
ATOM 4014 C C . PHE B 1 222 ? 19.047 -8.156 -12.422 1 90.88 222 PHE B C 1
ATOM 4016 O O . PHE B 1 222 ? 18.234 -7.34 -12.875 1 90.88 222 PHE B O 1
ATOM 4023 N N . ASP B 1 223 ? 19.609 -9.047 -13.133 1 92.25 223 ASP B N 1
ATOM 4024 C CA . ASP B 1 223 ? 19.469 -9.078 -14.586 1 92.25 223 ASP B CA 1
ATOM 4025 C C . ASP B 1 223 ? 18.031 -9.406 -14.992 1 92.25 223 ASP B C 1
ATOM 4027 O O . ASP B 1 223 ? 17.609 -9.07 -16.094 1 92.25 223 ASP B O 1
ATOM 4031 N N . VAL B 1 224 ? 17.328 -10.07 -14.117 1 93.94 224 VAL B N 1
ATOM 4032 C CA . VAL B 1 224 ? 15.93 -10.414 -14.383 1 93.94 224 VAL B CA 1
ATOM 4033 C C . VAL B 1 224 ? 15.125 -9.148 -14.656 1 93.94 224 VAL B C 1
ATOM 4035 O O . VAL B 1 224 ? 14.227 -9.148 -15.5 1 93.94 224 VAL B O 1
ATOM 4038 N N . PHE B 1 225 ? 15.477 -8.07 -14.023 1 93.19 225 PHE B N 1
ATOM 4039 C CA . PHE B 1 225 ? 14.68 -6.848 -14.055 1 93.19 225 PHE B CA 1
ATOM 4040 C C . PHE B 1 225 ? 15.125 -5.945 -15.203 1 93.19 225 PHE B C 1
ATOM 4042 O O . PHE B 1 225 ? 14.477 -4.938 -15.492 1 93.19 225 PHE B O 1
ATOM 4049 N N . ASN B 1 226 ? 16.234 -6.281 -15.891 1 88.81 226 ASN B N 1
ATOM 4050 C CA . ASN B 1 226 ? 16.75 -5.547 -17.031 1 88.81 226 ASN B CA 1
ATOM 4051 C C . ASN B 1 226 ? 16.766 -4.043 -16.781 1 88.81 226 ASN B C 1
ATOM 4053 O O . ASN B 1 226 ? 16.328 -3.262 -17.625 1 88.81 226 ASN B O 1
ATOM 4057 N N . HIS B 1 227 ? 17.172 -3.748 -15.609 1 84.38 227 HIS B N 1
ATOM 4058 C CA . HIS B 1 227 ? 17.234 -2.352 -15.195 1 84.38 227 HIS B CA 1
ATOM 4059 C C . HIS B 1 227 ? 18.266 -1.577 -16 1 84.38 227 HIS B C 1
ATOM 4061 O O . HIS B 1 227 ? 19.391 -2.045 -16.188 1 84.38 227 HIS B O 1
ATOM 4067 N N . PRO B 1 228 ? 17.859 -0.474 -16.484 1 78.19 228 PRO B N 1
ATOM 4068 C CA . PRO B 1 228 ? 18.766 0.284 -17.344 1 78.19 228 PRO B CA 1
ATOM 4069 C C . PRO B 1 228 ? 20.109 0.564 -16.688 1 78.19 228 PRO B C 1
ATOM 4071 O O . PRO B 1 228 ? 21.141 0.598 -17.375 1 78.19 228 PRO B O 1
ATOM 4074 N N . GLN B 1 229 ? 20.141 0.658 -15.398 1 76.62 229 GLN B N 1
ATOM 4075 C CA . GLN B 1 229 ? 21.359 0.998 -14.672 1 76.62 229 GLN B CA 1
ATOM 4076 C C . GLN B 1 229 ? 22.328 -0.183 -14.633 1 76.62 229 GLN B C 1
ATOM 4078 O O . GLN B 1 229 ? 23.516 -0.005 -14.406 1 76.62 229 GLN B O 1
ATOM 4083 N N . PHE B 1 230 ? 21.75 -1.273 -14.773 1 82.31 230 PHE B N 1
ATOM 4084 C CA . PHE B 1 230 ? 22.594 -2.443 -14.602 1 82.31 230 PHE B CA 1
ATOM 4085 C C . PHE B 1 230 ? 22.812 -3.162 -15.922 1 82.31 230 PHE B C 1
ATOM 4087 O O . PHE B 1 230 ? 23.703 -4.016 -16.031 1 82.31 230 PHE B O 1
ATOM 4094 N N . ARG B 1 231 ? 22.031 -2.59 -16.812 1 81 231 ARG B N 1
ATOM 4095 C CA . ARG B 1 231 ? 22.141 -3.223 -18.125 1 81 231 ARG B CA 1
ATOM 4096 C C . ARG B 1 231 ? 23.516 -2.967 -18.75 1 81 231 ARG B C 1
ATOM 4098 O O . ARG B 1 231 ? 23.984 -1.828 -18.781 1 81 231 ARG B O 1
ATOM 4105 N N . HIS B 1 232 ? 24.328 -4.047 -19.141 1 81.5 232 HIS B N 1
ATOM 4106 C CA . HIS B 1 232 ? 25.594 -3.971 -19.844 1 81.5 232 HIS B CA 1
ATOM 4107 C C . HIS B 1 232 ? 26.703 -3.484 -18.922 1 81.5 232 HIS B C 1
ATOM 4109 O O . HIS B 1 232 ? 27.656 -2.826 -19.375 1 81.5 232 HIS B O 1
ATOM 4115 N N . VAL B 1 233 ? 26.484 -3.584 -17.641 1 86.19 233 VAL B N 1
ATOM 4116 C CA . VAL B 1 233 ? 27.516 -3.246 -16.672 1 86.19 233 VAL B CA 1
ATOM 4117 C C . VAL B 1 233 ? 28.391 -4.473 -16.391 1 86.19 233 VAL B C 1
ATOM 4119 O O . VAL B 1 233 ? 27.859 -5.566 -16.156 1 86.19 233 VAL B O 1
ATOM 4122 N N . GLY B 1 234 ? 29.703 -4.273 -16.484 1 89.31 234 GLY B N 1
ATOM 4123 C CA . GLY B 1 234 ? 30.609 -5.371 -16.188 1 89.31 234 GLY B CA 1
ATOM 4124 C C . GLY B 1 234 ? 30.578 -5.812 -14.742 1 89.31 234 GLY B C 1
ATOM 4125 O O . GLY B 1 234 ? 30.094 -5.086 -13.875 1 89.31 234 GLY B O 1
ATOM 4126 N N . MET B 1 235 ? 31.125 -7.02 -14.43 1 86.62 235 MET B N 1
ATOM 4127 C CA . MET B 1 235 ? 31.031 -7.637 -13.109 1 86.62 235 MET B CA 1
ATOM 4128 C C . MET B 1 235 ? 31.781 -6.809 -12.07 1 86.62 235 MET B C 1
ATOM 4130 O O . MET B 1 235 ? 31.312 -6.66 -10.938 1 86.62 235 MET B O 1
ATOM 4134 N N . THR B 1 236 ? 32.875 -6.266 -12.406 1 86.06 236 THR B N 1
ATOM 4135 C CA . THR B 1 236 ? 33.656 -5.469 -11.477 1 86.06 236 THR B CA 1
ATOM 4136 C C . THR B 1 236 ? 32.938 -4.184 -11.102 1 86.06 236 THR B C 1
ATOM 4138 O O . THR B 1 236 ? 32.812 -3.848 -9.922 1 86.06 236 THR B O 1
ATOM 4141 N N . ALA B 1 237 ? 32.438 -3.543 -12.094 1 85.62 237 ALA B N 1
ATOM 4142 C CA . ALA B 1 237 ? 31.688 -2.307 -11.859 1 85.62 237 ALA B CA 1
ATOM 4143 C C . ALA B 1 237 ? 30.422 -2.572 -11.062 1 85.62 237 ALA B C 1
ATOM 4145 O O . ALA B 1 237 ? 30.047 -1.784 -10.188 1 85.62 237 ALA B O 1
ATOM 4146 N N . PHE B 1 238 ? 29.828 -3.656 -11.391 1 89 238 PHE B N 1
ATOM 4147 C CA . PHE B 1 238 ? 28.625 -4.062 -10.68 1 89 238 PHE B CA 1
ATOM 4148 C C . PHE B 1 238 ? 28.922 -4.285 -9.203 1 89 238 PHE B C 1
ATOM 4150 O O . PHE B 1 238 ? 28.219 -3.746 -8.336 1 89 238 PHE B O 1
ATOM 4157 N N . ARG B 1 239 ? 29.891 -4.965 -8.914 1 82.06 239 ARG B N 1
ATOM 4158 C CA . ARG B 1 239 ? 30.266 -5.258 -7.535 1 82.06 239 ARG B CA 1
ATOM 4159 C C . ARG B 1 239 ? 30.562 -3.979 -6.762 1 82.06 239 ARG B C 1
ATOM 4161 O O . ARG B 1 239 ? 30.078 -3.795 -5.645 1 82.06 239 ARG B O 1
ATOM 4168 N N . LEU B 1 240 ? 31.25 -3.102 -7.312 1 79.81 240 LEU B N 1
ATOM 4169 C CA . LEU B 1 240 ? 31.625 -1.853 -6.664 1 79.81 240 LEU B CA 1
ATOM 4170 C C . LEU B 1 240 ? 30.391 -1.005 -6.359 1 79.81 240 LEU B C 1
ATOM 4172 O O . LEU B 1 240 ? 30.312 -0.365 -5.309 1 79.81 240 LEU B O 1
ATOM 4176 N N . ARG B 1 241 ? 29.531 -1.06 -7.207 1 78.12 241 ARG B N 1
ATOM 4177 C CA . ARG B 1 241 ? 28.297 -0.308 -7.008 1 78.12 241 ARG B CA 1
ATOM 4178 C C . ARG B 1 241 ? 27.484 -0.892 -5.863 1 78.12 241 ARG B C 1
ATOM 4180 O O . ARG B 1 241 ? 26.953 -0.152 -5.031 1 78.12 241 ARG B O 1
ATOM 4187 N N . GLN B 1 242 ? 27.359 -2.203 -5.875 1 78.19 242 GLN B N 1
ATOM 4188 C CA . GLN B 1 242 ? 26.562 -2.869 -4.852 1 78.19 242 GLN B CA 1
ATOM 4189 C C . GLN B 1 242 ? 27.172 -2.686 -3.467 1 78.19 242 GLN B C 1
ATOM 4191 O O . GLN B 1 242 ? 26.453 -2.605 -2.469 1 78.19 242 GLN B O 1
ATOM 4196 N N . GLU B 1 243 ? 28.375 -2.598 -3.42 1 73.75 243 GLU B N 1
ATOM 4197 C CA . GLU B 1 243 ? 29.078 -2.451 -2.15 1 73.75 243 GLU B CA 1
ATOM 4198 C C . GLU B 1 243 ? 28.812 -1.089 -1.521 1 73.75 243 GLU B C 1
ATOM 4200 O O . GLU B 1 243 ? 29.047 -0.889 -0.329 1 73.75 243 GLU B O 1
ATOM 4205 N N . LYS B 1 244 ? 28.312 -0.238 -2.355 1 66.25 244 LYS B N 1
ATOM 4206 C CA . LYS B 1 244 ? 27.922 1.06 -1.81 1 66.25 244 LYS B CA 1
ATOM 4207 C C . LYS B 1 244 ? 26.672 0.942 -0.944 1 66.25 244 LYS B C 1
ATOM 4209 O O . LYS B 1 244 ? 26.484 1.717 -0.003 1 66.25 244 LYS B O 1
ATOM 4214 N N . TYR B 1 245 ? 25.953 -0.089 -1.256 1 64.75 245 TYR B N 1
ATOM 4215 C CA . TYR B 1 245 ? 24.641 -0.163 -0.611 1 64.75 245 TYR B CA 1
ATOM 4216 C C . TYR B 1 245 ? 24.531 -1.409 0.26 1 64.75 245 TYR B C 1
ATOM 4218 O O . TYR B 1 245 ? 23.75 -1.445 1.207 1 64.75 245 TYR B O 1
ATOM 4226 N N . LEU B 1 246 ? 25.297 -2.404 -0.144 1 68.69 246 LEU B N 1
ATOM 4227 C CA . LEU B 1 246 ? 25.25 -3.68 0.564 1 68.69 246 LEU B CA 1
ATOM 4228 C C . LEU B 1 246 ? 26.625 -4.031 1.132 1 68.69 246 LEU B C 1
ATOM 4230 O O . LEU B 1 246 ? 27.656 -3.752 0.508 1 68.69 246 LEU B O 1
ATOM 4234 N N . THR B 1 247 ? 26.531 -4.418 2.443 1 62.78 247 THR B N 1
ATOM 4235 C CA . THR B 1 247 ? 27.766 -4.965 2.996 1 62.78 247 THR B CA 1
ATOM 4236 C C . THR B 1 247 ? 27.844 -6.473 2.76 1 62.78 247 THR B C 1
ATOM 4238 O O . THR B 1 247 ? 27.047 -7.234 3.305 1 62.78 247 THR B O 1
ATOM 4241 N N . PHE B 1 248 ? 28.703 -6.754 1.835 1 63.78 248 PHE B N 1
ATOM 4242 C CA . PHE B 1 248 ? 28.953 -8.172 1.602 1 63.78 248 PHE B CA 1
ATOM 4243 C C . PHE B 1 248 ? 29.953 -8.719 2.611 1 63.78 248 PHE B C 1
ATOM 4245 O O . PHE B 1 248 ? 31.047 -8.156 2.787 1 63.78 248 PHE B O 1
ATOM 4252 N N . LEU B 1 249 ? 29.344 -9.578 3.521 1 65.38 249 LEU B N 1
ATOM 4253 C CA . LEU B 1 249 ? 30.203 -10.242 4.484 1 65.38 249 LEU B CA 1
ATOM 4254 C C . LEU B 1 249 ? 30.719 -11.57 3.928 1 65.38 249 LEU B C 1
ATOM 4256 O O . LEU B 1 249 ? 29.938 -12.43 3.533 1 65.38 249 LEU B O 1
ATOM 4260 N N . GLU B 1 250 ? 32.062 -11.531 3.803 1 62 250 GLU B N 1
ATOM 4261 C CA . GLU B 1 250 ? 32.656 -12.766 3.297 1 62 250 GLU B CA 1
ATOM 4262 C C . GLU B 1 250 ? 32.375 -13.938 4.23 1 62 250 GLU B C 1
ATOM 4264 O O . GLU B 1 250 ? 32.5 -13.812 5.449 1 62 250 GLU B O 1
ATOM 4269 N N . PHE B 1 251 ? 31.656 -14.891 3.912 1 60 251 PHE B N 1
ATOM 4270 C CA . PHE B 1 251 ? 31.359 -16.062 4.738 1 60 251 PHE B CA 1
ATOM 4271 C C . PHE B 1 251 ? 32.312 -17.188 4.438 1 60 251 PHE B C 1
ATOM 4273 O O . PHE B 1 251 ? 32.688 -17.969 5.332 1 60 251 PHE B O 1
ATOM 4280 N N . GLY B 1 252 ? 32.656 -17.469 3.348 1 59.38 252 GLY B N 1
ATOM 4281 C CA . GLY B 1 252 ? 33.5 -18.578 2.973 1 59.38 252 GLY B CA 1
ATOM 4282 C C . GLY B 1 252 ? 33.688 -18.719 1.472 1 59.38 252 GLY B C 1
ATOM 4283 O O . GLY B 1 252 ? 33.719 -17.734 0.746 1 59.38 252 GLY B O 1
ATOM 4284 N N . HIS B 1 253 ? 34.375 -19.719 1.034 1 54 253 HIS B N 1
ATOM 4285 C CA . HIS B 1 253 ? 34.625 -20 -0.375 1 54 253 HIS B CA 1
ATOM 4286 C C . HIS B 1 253 ? 33.719 -21.109 -0.885 1 54 253 HIS B C 1
ATOM 4288 O O . HIS B 1 253 ? 33.406 -22.047 -0.159 1 54 253 HIS B O 1
ATOM 4294 N N . ALA B 1 254 ? 32.844 -20.844 -1.679 1 52.81 254 ALA B N 1
ATOM 4295 C CA . ALA B 1 254 ? 32.125 -21.938 -2.316 1 52.81 254 ALA B CA 1
ATOM 4296 C C . ALA B 1 254 ? 33.031 -22.797 -3.166 1 52.81 254 ALA B C 1
ATOM 4298 O O . ALA B 1 254 ? 34.062 -22.312 -3.691 1 52.81 254 ALA B O 1
ATOM 4299 N N . GLY B 1 255 ? 32.656 -24.344 -3.543 1 48.22 255 GLY B N 1
ATOM 4300 C CA . GLY B 1 255 ? 33.375 -25.484 -4.09 1 48.22 255 GLY B CA 1
ATOM 4301 C C . GLY B 1 255 ? 34.188 -25.156 -5.328 1 48.22 255 GLY B C 1
ATOM 4302 O O . GLY B 1 255 ? 33.969 -24.109 -5.945 1 48.22 255 GLY B O 1
ATOM 4303 N N . ALA B 1 256 ? 35.469 -25.938 -5.426 1 44.91 256 ALA B N 1
ATOM 4304 C CA . ALA B 1 256 ? 36.406 -26.031 -6.523 1 44.91 256 ALA B CA 1
ATOM 4305 C C . ALA B 1 256 ? 35.688 -26.188 -7.863 1 44.91 256 ALA B C 1
ATOM 4307 O O . ALA B 1 256 ? 35 -27.172 -8.086 1 44.91 256 ALA B O 1
ATOM 4308 N N . GLY B 1 257 ? 35.062 -25.125 -8.25 1 42.97 257 GLY B N 1
ATOM 4309 C CA . GLY B 1 257 ? 34.625 -25.5 -9.594 1 42.97 257 GLY B CA 1
ATOM 4310 C C . GLY B 1 257 ? 35.719 -26.234 -10.375 1 42.97 257 GLY B C 1
ATOM 4311 O O . GLY B 1 257 ? 36.781 -26.516 -9.844 1 42.97 257 GLY B O 1
ATOM 4312 N N . LYS B 1 258 ? 35.375 -26.688 -11.711 1 46.22 258 LYS B N 1
ATOM 4313 C CA . LYS B 1 258 ? 36.25 -27.516 -12.516 1 46.22 258 LYS B CA 1
ATOM 4314 C C . LYS B 1 258 ? 37.688 -26.984 -12.492 1 46.22 258 LYS B C 1
ATOM 4316 O O . LYS B 1 258 ? 38.625 -27.734 -12.758 1 46.22 258 LYS B O 1
ATOM 4321 N N . ARG B 1 259 ? 37.781 -25.672 -12.57 1 50.31 259 ARG B N 1
ATOM 4322 C CA . ARG B 1 259 ? 39.156 -25.219 -12.805 1 50.31 259 ARG B CA 1
ATOM 4323 C C . ARG B 1 259 ? 39.781 -24.719 -11.516 1 50.31 259 ARG B C 1
ATOM 4325 O O . ARG B 1 259 ? 40.781 -23.969 -11.547 1 50.31 259 ARG B O 1
ATOM 4332 N N . GLY B 1 260 ? 39.312 -25.094 -10.367 1 47.38 260 GLY B N 1
ATOM 4333 C CA . GLY B 1 260 ? 40.094 -24.891 -9.148 1 47.38 260 GLY B CA 1
ATOM 4334 C C . GLY B 1 260 ? 39.781 -23.594 -8.453 1 47.38 260 GLY B C 1
ATOM 4335 O O . GLY B 1 260 ? 40.344 -23.281 -7.406 1 47.38 260 GLY B O 1
ATOM 4336 N N . ARG B 1 261 ? 39.281 -22.562 -9.109 1 48.53 261 ARG B N 1
ATOM 4337 C CA . ARG B 1 261 ? 39.188 -21.266 -8.438 1 48.53 261 ARG B CA 1
ATOM 4338 C C . ARG B 1 261 ? 38 -21.219 -7.484 1 48.53 261 ARG B C 1
ATOM 4340 O O . ARG B 1 261 ? 36.875 -21.547 -7.867 1 48.53 261 ARG B O 1
ATOM 4347 N N . SER B 1 262 ? 38.156 -21.203 -6.258 1 50 262 SER B N 1
ATOM 4348 C CA . SER B 1 262 ? 37.188 -21.047 -5.203 1 50 262 SER B CA 1
ATOM 4349 C C . SER B 1 262 ? 36.5 -19.688 -5.273 1 50 262 SER B C 1
ATOM 4351 O O . SER B 1 262 ? 37.156 -18.672 -5.539 1 50 262 SER B O 1
ATOM 4353 N N . HIS B 1 263 ? 35.188 -19.672 -5.508 1 57.75 263 HIS B N 1
ATOM 4354 C CA . HIS B 1 263 ? 34.531 -18.375 -5.516 1 57.75 263 HIS B CA 1
ATOM 4355 C C . HIS B 1 263 ? 34.094 -17.984 -4.109 1 57.75 263 HIS B C 1
ATOM 4357 O O . HIS B 1 263 ? 33.625 -18.812 -3.34 1 57.75 263 HIS B O 1
ATOM 4363 N N . LYS B 1 264 ? 34.469 -16.75 -3.715 1 58.97 264 LYS B N 1
ATOM 4364 C CA . LYS B 1 264 ? 34.094 -16.203 -2.42 1 58.97 264 LYS B CA 1
ATOM 4365 C C . LYS B 1 264 ? 32.562 -16.125 -2.275 1 58.97 264 LYS B C 1
ATOM 4367 O O . LYS B 1 264 ? 31.859 -15.836 -3.24 1 58.97 264 LYS B O 1
ATOM 4372 N N . THR B 1 265 ? 32.062 -16.734 -1.175 1 61.91 265 THR B N 1
ATOM 4373 C CA . THR B 1 265 ? 30.656 -16.641 -0.86 1 61.91 265 THR B CA 1
ATOM 4374 C C . THR B 1 265 ? 30.391 -15.523 0.149 1 61.91 265 THR B C 1
ATOM 4376 O O . THR B 1 265 ? 31.266 -15.188 0.954 1 61.91 265 THR B O 1
ATOM 4379 N N . TYR B 1 266 ? 29.281 -14.867 -0.077 1 64.44 266 TYR B N 1
ATOM 4380 C CA . TYR B 1 266 ? 28.938 -13.703 0.739 1 64.44 266 TYR B CA 1
ATOM 4381 C C . TYR B 1 266 ? 27.578 -13.875 1.39 1 64.44 266 TYR B C 1
ATOM 4383 O O . TYR B 1 266 ? 26.766 -14.711 0.96 1 64.44 266 TYR B O 1
ATOM 4391 N N . THR B 1 267 ? 27.469 -13.414 2.559 1 66.94 267 THR B N 1
ATOM 4392 C CA . THR B 1 267 ? 26.172 -13.023 3.092 1 66.94 267 THR B CA 1
ATOM 4393 C C . THR B 1 267 ? 26 -11.508 3.053 1 66.94 267 THR B C 1
ATOM 4395 O O . THR B 1 267 ? 26.953 -10.781 2.744 1 66.94 267 THR B O 1
ATOM 4398 N N . TYR B 1 268 ? 24.75 -11.188 2.889 1 57.22 268 TYR B N 1
ATOM 4399 C CA . TYR B 1 268 ? 24.609 -9.734 2.83 1 57.22 268 TYR B CA 1
ATOM 4400 C C . TYR B 1 268 ? 23.875 -9.211 4.059 1 57.22 268 TYR B C 1
ATOM 4402 O O . TYR B 1 268 ? 23.156 -9.961 4.723 1 57.22 268 TYR B O 1
ATOM 4410 N N . GLN B 1 269 ? 24.391 -8.211 4.734 1 55.94 269 GLN B N 1
ATOM 4411 C CA . GLN B 1 269 ? 23.656 -7.414 5.711 1 55.94 269 GLN B CA 1
ATOM 4412 C C . GLN B 1 269 ? 23.219 -6.078 5.113 1 55.94 269 GLN B C 1
ATOM 4414 O O . GLN B 1 269 ? 23.969 -5.461 4.352 1 55.94 269 GLN B O 1
ATOM 4419 N N . LEU B 1 270 ? 21.875 -6.129 5.133 1 53.25 270 LEU B N 1
ATOM 4420 C CA . LEU B 1 270 ? 21.438 -4.793 4.75 1 53.25 270 LEU B CA 1
ATOM 4421 C C . LEU B 1 270 ? 22.094 -3.732 5.633 1 53.25 270 LEU B C 1
ATOM 4423 O O . LEU B 1 270 ? 22.281 -3.943 6.832 1 53.25 270 LEU B O 1
ATOM 4427 N N . ASN B 1 271 ? 22.969 -3.029 5.105 1 45.31 271 ASN B N 1
ATOM 4428 C CA . ASN B 1 271 ? 23.5 -1.965 5.953 1 45.31 271 ASN B CA 1
ATOM 4429 C C . ASN B 1 271 ? 22.422 -1.354 6.832 1 45.31 271 ASN B C 1
ATOM 4431 O O . ASN B 1 271 ? 21.297 -1.113 6.367 1 45.31 271 ASN B O 1
ATOM 4435 N N . PRO B 1 272 ? 22.672 -1.857 8.203 1 38.34 272 PRO B N 1
ATOM 4436 C CA . PRO B 1 272 ? 21.672 -1.438 9.195 1 38.34 272 PRO B CA 1
ATOM 4437 C C . PRO B 1 272 ? 21.047 -0.086 8.867 1 38.34 272 PRO B C 1
ATOM 4439 O O . PRO B 1 272 ? 20.031 0.288 9.461 1 38.34 272 PRO B O 1
ATOM 4442 N N . PHE B 1 273 ? 21.594 0.641 8.234 1 37.62 273 PHE B N 1
ATOM 4443 C CA . PHE B 1 273 ? 20.891 1.916 8.258 1 37.62 273 PHE B CA 1
ATOM 4444 C C . PHE B 1 273 ? 19.562 1.814 7.508 1 37.62 273 PHE B C 1
ATOM 4446 O O . PHE B 1 273 ? 18.828 2.795 7.414 1 37.62 273 PHE B O 1
ATOM 4453 N N . TYR B 1 274 ? 19.453 0.687 6.781 1 34.81 274 TYR B N 1
ATOM 4454 C CA . TYR B 1 274 ? 18.172 0.542 6.074 1 34.81 274 TYR B CA 1
ATOM 4455 C C . TYR B 1 274 ? 17.312 -0.544 6.715 1 34.81 274 TYR B C 1
ATOM 4457 O O . TYR B 1 274 ? 17.844 -1.538 7.223 1 34.81 274 TYR B O 1
#

Foldseek 3Di:
DPDDPDPVRVLVCLVPPDDPVSNVVVCVVPPPVPDDDAWEKAFEFEWAWDDPDPVDAIFIKTKWFAACDPDVHRFIGGQMDTDDPVDDHLVRVQVRQCQFFVDGADSVQKAWQDKDQDPCLDVVDRYIYTYIYGADAACPVDHRQGNPHSVTMFIWGWAADLVGDIWTAGPVVRHTHDDHPRCRSVVVSSVLVVQLVCLQAHNSNCNNDHQKDALVVSLSVNVRSVRVVSNPDDSVRSVVSNVVQWPWDFDAFDDLDPPGDTTTITGIDGPVVD/DPDDPDPVRVLVCLVPPDDPVSNVVVCVVPPPVPDDDAWEKAFEFEWAWDDPDPVDAIFIKTKWFADCDPDVHRFIGGQMDTDDPVDDRLVRVQVRQCQFFVDGADSVQKAWQDKDQDPCLDVVDRYIYTYIYGADAACPVDGRAGNPHSVTMFIWGWAADLVGDIWTAGPVVRDTHDDHPRCRSVVVSSVLVVQLVCLQAHNSNCNNDHQKDALVVSLSVNVRSVRVVSNPDDSVRSVVSNVVQWPWDFDAFDDLDPPGDTTTITGIDGPVVD

Radius of gyration: 26.39 Å; Cα contacts (8 Å, |Δi|>4): 1001; chains: 2; bounding box: 78×71×49 Å

InterPro domains:
  IPR000086 NUDIX hydrolase domain [PF00293] (60-161)
  IPR0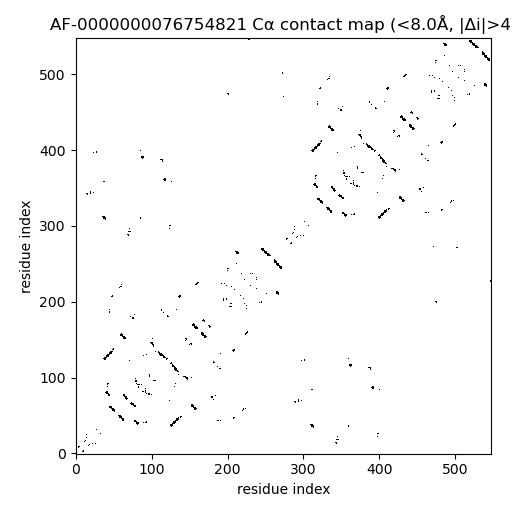00086 NUDIX hydrolase domain [PS51462] (37-182)
  IPR015797 NUDIX hydrolase-like domain superfamily [SSF55811] (10-201)
  IPR036388 Winged helix-like DNA-binding domain superfamily [G3DSA:1.10.10.10] (198-271)

Sequence (548 aa):
MPEFKDPQAEKHYYETEASQEEFLSWYQKQEFPNYPKPALTVDNVILRWYQADPEEAPQLQLLLIKRKAHPFLGHYALPGGFVEPDEDTTQATIREVLEETHIALDPLRIEQLETFASPGRDPRAWVVSVAHIVYLPYDSGQEAVAGDDASAICWANLSVTESGALLLVDSESQEFIHDLAFDHELIITKAVRRLSNKLEYHPTVLSLLPSTFTIKDVRAIFDVFNHPQFRHVGMTAFRLRQEKYLTFLEFGHAGAGKRGRSHKTYTYQLNPFYMPEFKDPQAEKHYYETEASQEEFLSWYQKQEFPNYPKPALTVDNVILRWYQADPEEAPQLQLLLIKRKAHPFLGHYALPGGFVEPDEDTTQATIREVLEETHIALDPLRIEQLETFASPGRDPRAWVVSVAHIVYLPYDSGQEAVAGDDASAICWANLSVTESGALLLVDSESQEFIHDLAFDHELIITKAVRRLSNKLEYHPTVLSLLPSTFTIKDVRAIFDVFNHPQFRHVGMTAFRLRQEKYLTFLEFGHAGAGKRGRSHKTYTYQLNPFY

Secondary structure (DSSP, 8-state):
----SSHHHHHHHHHHTS-HHHHHHHHHHHTGGGS---EEEEEEEEEEEE-SSTTSPPEEEEEEEE--SSSSTT-EE-SEEEPPTTS-HHHHHHHHHHHHH-----GGGEEEEEEE--TTSSTTSSEEEEEEEEEPPTT-------SS-GGGEEEEEEEE-TTS-EEEEETTT-PBP---STTHHHHHHHHHHHHHHHTTT--GGGGGS-SSB-HHHHHHHHHHTT-TTTTT--HHHHHHHHTTTEEEEEEEEE---TTS-PEEEEEEEE-TT-/----SSHHHHHHHHHHTS-HHHHHHHHHHHTGGGS---EEEEEEEEEEEE-SSTTSPPEEEEEEEE--SSSSTT-EE-SEEEPPTTS-HHHHHHHHHHHHH-----GGGEEEEEEE--TTSSTTSSEEEEEEEEEPPTT-------SS-GGGEEEEEEEE-TTS-EEEEETTT-PBP---STTHHHHHHHHHHHHHHHTTT--GGGGGS-SSB-HHHHHHHHHHTT-TTTTT--HHHHHHHHTTTEEEEEEEEE---TTS-PEEEEEEEE-TT-

Nearest PDB structures (foldseek):
  2fml-assembly1_A  TM=7.991E-01  e=2.846E-24  Enterococcus faecalis
  2fml-assembly1_B  TM=8.103E-01  e=3.570E-23  Enterococcus faecalis
  3gz5-assembly1_B  TM=7.882E-01  e=1.534E-14  Shewanella oneidensis
  3gz5-assembly1_A  TM=7.790E-01  e=1.202E-13  Shewanella oneidensis
  6u9x-assembly2_A  TM=6.679E-01  e=9.956E-06  Trypanosoma brucei

Organism: NCBI:txid592010

pLDDT: mean 83.26, std 15.46, range [34.81, 98.81]